Protein AF-0000000084346130 (afdb_homodimer)

Structure (mmCIF, N/CA/C/O backbone):
data_AF-0000000084346130-model_v1
#
loop_
_entity.id
_entity.type
_entity.pdbx_description
1 polymer 'Polymerase beta nucleotidyltransferase domain-containing protein'
#
loop_
_atom_site.group_PDB
_atom_site.id
_atom_site.type_symbol
_atom_site.label_atom_id
_atom_site.label_alt_id
_atom_site.label_comp_id
_atom_site.label_asym_id
_atom_site.label_entity_id
_atom_site.label_seq_id
_atom_site.pdbx_PDB_ins_code
_atom_site.Cartn_x
_atom_site.Cartn_y
_atom_site.Cartn_z
_atom_site.occupancy
_atom_site.B_iso_or_equiv
_atom_site.auth_seq_id
_atom_site.auth_comp_id
_atom_site.auth_asym_id
_atom_site.auth_atom_id
_atom_site.pdbx_PDB_model_num
ATOM 1 N N . MET A 1 1 ? -12.141 -20.219 -24.016 1 56.16 1 MET A N 1
ATOM 2 C CA . MET A 1 1 ? -12.641 -19.719 -22.734 1 56.16 1 MET A CA 1
ATOM 3 C C . MET A 1 1 ? -13.469 -20.766 -22.016 1 56.16 1 MET A C 1
ATOM 5 O O . MET A 1 1 ? -13.32 -20.969 -20.812 1 56.16 1 MET A O 1
ATOM 9 N N . GLU A 1 2 ? -14.273 -21.391 -22.797 1 58.94 2 GLU A N 1
ATOM 10 C CA . GLU A 1 2 ? -15.164 -22.406 -22.234 1 58.94 2 GLU A CA 1
ATOM 11 C C . GLU A 1 2 ? -14.367 -23.562 -21.625 1 58.94 2 GLU A C 1
ATOM 13 O O . GLU A 1 2 ? -14.672 -24.016 -20.531 1 58.94 2 GLU A O 1
ATOM 18 N N . ASN A 1 3 ? -13.266 -23.75 -22.234 1 82.88 3 ASN A N 1
ATOM 19 C CA . ASN A 1 3 ? -12.422 -24.859 -21.797 1 82.88 3 ASN A CA 1
ATOM 20 C C . ASN A 1 3 ? -11.641 -24.516 -20.531 1 82.88 3 ASN A C 1
ATOM 22 O O . ASN A 1 3 ? -11.453 -25.359 -19.656 1 82.88 3 ASN A O 1
ATOM 26 N N . LEU A 1 4 ? -11.578 -23.219 -20.344 1 85.94 4 LEU A N 1
ATOM 27 C CA . LEU A 1 4 ? -10.812 -22.781 -19.172 1 85.94 4 LEU A CA 1
ATOM 28 C C . LEU A 1 4 ? -11.664 -22.844 -17.922 1 85.94 4 LEU A C 1
ATOM 30 O O . LEU A 1 4 ? -11.227 -23.359 -16.891 1 85.94 4 LEU A O 1
ATOM 34 N N . ILE A 1 5 ? -12.898 -22.484 -18.078 1 87.44 5 ILE A N 1
ATOM 35 C CA . ILE A 1 5 ? -13.82 -22.453 -16.938 1 87.44 5 ILE A CA 1
ATOM 36 C C . ILE A 1 5 ? -14.086 -23.875 -16.453 1 87.44 5 ILE A C 1
ATOM 38 O O . ILE A 1 5 ? -14.109 -24.141 -15.258 1 87.44 5 ILE A O 1
ATOM 42 N N . VAL A 1 6 ? -14.211 -24.719 -17.375 1 90.69 6 VAL A N 1
ATOM 43 C CA . VAL A 1 6 ? -14.484 -26.109 -17.047 1 90.69 6 VAL A CA 1
ATOM 44 C C . VAL A 1 6 ? -13.297 -26.719 -16.312 1 90.69 6 VAL A C 1
ATOM 46 O O . VAL A 1 6 ? -13.469 -27.438 -15.328 1 90.69 6 VAL A O 1
ATOM 49 N N . ARG A 1 7 ? -12.141 -26.391 -16.781 1 92.12 7 ARG A N 1
ATOM 50 C CA . ARG A 1 7 ? -10.922 -26.906 -16.141 1 92.12 7 ARG A CA 1
ATOM 51 C C . ARG A 1 7 ? -10.82 -26.422 -14.703 1 92.12 7 ARG A C 1
ATOM 53 O O . ARG A 1 7 ? -10.539 -27.219 -13.797 1 92.12 7 ARG A O 1
ATOM 60 N N . TYR A 1 8 ? -11.102 -25.188 -14.531 1 92.75 8 TYR A N 1
ATOM 61 C CA . TYR A 1 8 ? -11.023 -24.625 -13.188 1 92.75 8 TYR A CA 1
ATOM 62 C C . TYR A 1 8 ? -12.086 -25.234 -12.281 1 92.75 8 TYR A C 1
ATOM 64 O O . TYR A 1 8 ? -11.812 -25.547 -11.117 1 92.75 8 TYR A O 1
ATOM 72 N N . GLN A 1 9 ? -13.234 -25.438 -12.82 1 91.69 9 GLN A N 1
ATOM 73 C CA . GLN A 1 9 ? -14.328 -26.016 -12.039 1 91.69 9 GLN A CA 1
ATOM 74 C C . GLN A 1 9 ? -14.016 -27.453 -11.648 1 91.69 9 GLN A C 1
ATOM 76 O O . GLN A 1 9 ? -14.289 -27.875 -10.516 1 91.69 9 GLN A O 1
ATOM 81 N N . GLN A 1 10 ? -13.469 -28.109 -12.539 1 93.06 10 GLN A N 1
ATOM 82 C 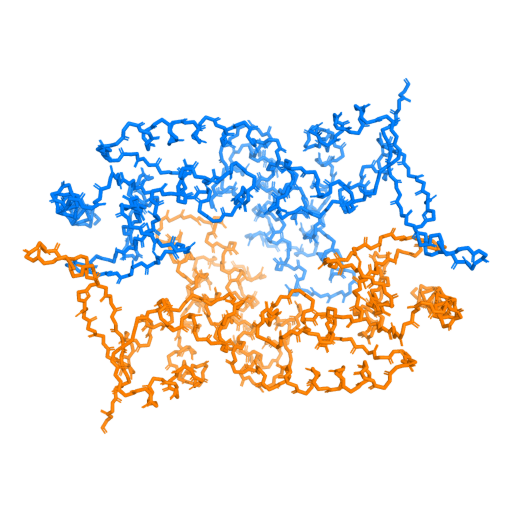CA . GLN A 1 10 ? -13.109 -29.5 -12.273 1 93.06 10 GLN A CA 1
ATOM 83 C C . GLN A 1 10 ? -12.047 -29.594 -11.18 1 93.06 10 GLN A C 1
ATOM 85 O O . GLN A 1 10 ? -12.172 -30.391 -10.25 1 93.06 10 GLN A O 1
ATOM 90 N N . GLU A 1 11 ? -11.039 -28.781 -11.344 1 91.88 11 GLU A N 1
ATOM 91 C CA . GLU A 1 11 ? -9.977 -28.797 -10.344 1 91.88 11 GLU A CA 1
ATOM 92 C C . GLU A 1 11 ? -10.5 -28.359 -8.984 1 91.88 11 GLU A C 1
ATOM 94 O O . GLU A 1 11 ? -10.125 -28.922 -7.957 1 91.88 11 GLU A O 1
ATOM 99 N N . PHE A 1 12 ? -11.336 -27.391 -9.062 1 92.88 12 PHE A N 1
ATOM 100 C CA . PHE A 1 12 ? -11.953 -26.891 -7.836 1 92.88 12 PHE A CA 1
ATOM 101 C C . PHE A 1 12 ? -12.742 -28 -7.141 1 92.88 12 PHE A C 1
ATOM 103 O O . PHE A 1 12 ? -12.609 -28.188 -5.93 1 92.88 12 PHE A O 1
ATOM 110 N N . ASN A 1 13 ? -13.5 -28.672 -7.84 1 92.62 13 ASN A N 1
ATOM 111 C CA . ASN A 1 13 ? -14.312 -29.75 -7.289 1 92.62 13 ASN A CA 1
ATOM 112 C C . ASN A 1 13 ? -13.438 -30.859 -6.715 1 92.62 13 ASN A C 1
ATOM 114 O O . ASN A 1 13 ? -13.758 -31.422 -5.664 1 92.62 13 ASN A O 1
ATOM 118 N N . LYS A 1 14 ? -12.406 -31.141 -7.398 1 90.75 14 LYS A N 1
ATOM 119 C CA . LYS A 1 14 ? -11.477 -32.156 -6.922 1 90.75 14 LYS A CA 1
ATOM 120 C C . LYS A 1 14 ? -10.867 -31.766 -5.578 1 90.75 14 LYS A C 1
ATOM 122 O O . LYS A 1 14 ? -10.812 -32.562 -4.652 1 90.75 14 LYS A O 1
ATOM 127 N N . ILE A 1 15 ? -10.484 -30.562 -5.516 1 90.31 15 ILE A N 1
ATOM 128 C CA . ILE A 1 15 ? -9.859 -30.062 -4.293 1 90.31 15 ILE A CA 1
ATOM 129 C C . ILE A 1 15 ? -10.867 -30.094 -3.148 1 90.31 15 ILE A C 1
ATOM 131 O O . ILE A 1 15 ? -10.547 -30.531 -2.041 1 90.31 15 ILE A O 1
ATOM 135 N N . CYS A 1 16 ? -12.055 -29.688 -3.422 1 91.31 16 CYS A N 1
ATOM 136 C CA . CYS A 1 16 ? -13.094 -29.641 -2.4 1 91.31 16 CYS A CA 1
ATOM 137 C C . CYS A 1 16 ? -13.398 -31.047 -1.871 1 91.31 16 CYS A C 1
ATOM 139 O O . CYS A 1 16 ? -13.57 -31.234 -0.666 1 91.31 16 CYS A O 1
ATOM 141 N N . GLU A 1 17 ? -13.469 -31.922 -2.785 1 89.31 17 GLU A N 1
ATOM 142 C CA . GLU A 1 17 ? -13.734 -33.312 -2.387 1 89.31 17 GLU A CA 1
ATOM 143 C C . GLU A 1 17 ? -12.625 -33.844 -1.494 1 89.31 17 GLU A C 1
ATOM 145 O O . GLU A 1 17 ? -12.891 -34.5 -0.483 1 89.31 17 GLU A O 1
ATOM 150 N N . HIS A 1 18 ? -11.484 -33.5 -1.841 1 86.56 18 HIS A N 1
ATOM 151 C CA . HIS A 1 18 ? -10.328 -33.938 -1.056 1 86.56 18 HIS A CA 1
ATOM 152 C C . HIS A 1 18 ? -10.344 -33.281 0.328 1 86.56 18 HIS A C 1
ATOM 154 O O . HIS A 1 18 ? -10.117 -33.969 1.333 1 86.56 18 HIS A O 1
ATOM 160 N N . LEU A 1 19 ? -10.617 -32.062 0.353 1 88.94 19 LEU A N 1
ATOM 161 C CA . LEU A 1 19 ? -10.586 -31.297 1.604 1 88.94 19 LEU A CA 1
ATOM 162 C C . LEU A 1 19 ? -11.695 -31.75 2.539 1 88.94 19 LEU A C 1
ATOM 164 O O . LEU A 1 19 ? -11.516 -31.797 3.76 1 88.94 19 LEU A O 1
ATOM 168 N N . ARG A 1 20 ? -12.781 -32.125 2 1 89.19 20 ARG A N 1
ATOM 169 C CA . ARG A 1 20 ? -13.914 -32.594 2.789 1 89.19 20 ARG A CA 1
ATOM 170 C C . ARG A 1 20 ? -13.586 -33.875 3.535 1 89.19 20 ARG A C 1
ATOM 172 O O . ARG A 1 20 ? -14.086 -34.094 4.637 1 89.19 20 ARG A O 1
ATOM 179 N N . ASN A 1 21 ? -12.734 -34.562 2.965 1 85.75 21 ASN A N 1
ATOM 180 C CA . ASN A 1 21 ? -12.406 -35.844 3.539 1 85.75 21 ASN A CA 1
ATOM 181 C C . ASN A 1 21 ? -11.219 -35.75 4.5 1 85.75 21 ASN A C 1
ATOM 183 O O . ASN A 1 21 ? -10.883 -36.719 5.18 1 85.75 21 ASN A O 1
ATOM 187 N N . PHE A 1 22 ? -10.719 -34.625 4.59 1 83.25 22 PHE A N 1
ATOM 188 C CA . PHE A 1 22 ? -9.594 -34.406 5.488 1 83.25 22 PHE A CA 1
ATOM 189 C C . PHE A 1 22 ? -10.07 -34.031 6.887 1 83.25 22 PHE A C 1
ATOM 191 O O . PHE A 1 22 ? -10.719 -33 7.078 1 83.25 22 PHE A O 1
ATOM 198 N N . GLU A 1 23 ? -9.742 -34.812 7.801 1 82.38 23 GLU A N 1
ATOM 199 C CA . GLU A 1 23 ? -10.305 -34.75 9.141 1 82.38 23 GLU A CA 1
ATOM 200 C C . GLU A 1 23 ? -9.922 -33.438 9.82 1 82.38 23 GLU A C 1
ATOM 202 O O . GLU A 1 23 ? -10.711 -32.844 10.578 1 82.38 23 GLU A O 1
ATOM 207 N N . LYS A 1 24 ? -8.797 -32.969 9.484 1 86.75 24 LYS A N 1
ATOM 208 C CA . LYS A 1 24 ? -8.297 -31.797 10.195 1 86.75 24 LYS A CA 1
ATOM 209 C C . LYS A 1 24 ? -8.945 -30.516 9.664 1 86.75 24 LYS A C 1
ATOM 211 O O . LYS A 1 24 ? -8.859 -29.469 10.297 1 86.75 24 LYS A O 1
ATOM 216 N N . VAL A 1 25 ? -9.57 -30.594 8.547 1 91.88 25 VAL A N 1
ATOM 217 C CA . VAL A 1 25 ? -10.219 -29.422 7.961 1 91.88 25 VAL A CA 1
ATOM 218 C C . VAL A 1 25 ? -11.609 -29.234 8.578 1 91.88 25 VAL A C 1
ATOM 220 O O . VAL A 1 25 ? -12.43 -30.156 8.531 1 91.88 25 VAL A O 1
ATOM 223 N N . ARG A 1 26 ? -11.805 -28.062 9.094 1 94.31 26 ARG A N 1
ATOM 224 C CA . ARG A 1 26 ? -13.086 -27.781 9.734 1 94.31 26 ARG A CA 1
ATOM 225 C C . ARG A 1 26 ? -14.008 -27.016 8.789 1 94.31 26 ARG A C 1
ATOM 227 O O . ARG A 1 26 ? -15.234 -27.141 8.875 1 94.31 26 ARG A O 1
ATOM 234 N N . ALA A 1 27 ? -13.406 -26.234 8 1 95.19 27 ALA A N 1
ATOM 235 C CA . ALA A 1 27 ? -14.188 -25.469 7.031 1 95.19 27 ALA A CA 1
ATOM 236 C C . ALA A 1 27 ? -13.328 -25.031 5.859 1 95.19 27 ALA A C 1
ATOM 238 O O . ALA A 1 27 ? -12.102 -24.938 5.98 1 95.19 27 ALA A O 1
ATOM 239 N N . ALA A 1 28 ? -13.992 -24.844 4.73 1 95.38 28 ALA A N 1
ATOM 240 C CA . ALA A 1 28 ? -13.328 -24.328 3.537 1 95.38 28 ALA A CA 1
ATOM 241 C C . ALA A 1 28 ? -14.164 -23.25 2.871 1 95.38 28 ALA A C 1
ATOM 243 O O . ALA A 1 28 ? -15.391 -23.375 2.777 1 95.38 28 ALA A O 1
ATOM 244 N N . THR A 1 29 ? -13.508 -22.156 2.533 1 94.94 29 THR A N 1
ATOM 245 C CA . THR A 1 29 ? -14.148 -21.094 1.776 1 94.94 29 THR A CA 1
ATOM 246 C C . THR A 1 29 ? -13.406 -20.828 0.471 1 94.94 29 THR A C 1
ATOM 248 O O . THR A 1 29 ? -12.25 -21.234 0.319 1 94.94 29 THR A O 1
ATOM 251 N N . VAL A 1 30 ? -14.102 -20.312 -0.485 1 94.81 30 VAL A N 1
ATOM 252 C CA . VAL A 1 30 ? -13.5 -19.922 -1.758 1 94.81 30 VAL A CA 1
ATOM 253 C C . VAL A 1 30 ? -13.781 -18.453 -2.039 1 94.81 30 VAL A C 1
ATOM 255 O O . VAL A 1 30 ? -14.805 -17.922 -1.605 1 94.81 30 VAL A O 1
ATOM 258 N N . PHE A 1 31 ? -12.82 -17.75 -2.641 1 91.31 31 PHE A N 1
ATOM 259 C CA . PHE A 1 31 ? -12.992 -16.344 -3.014 1 91.31 31 PHE A CA 1
ATOM 260 C C . PHE A 1 31 ? -12.242 -16.031 -4.301 1 91.31 31 PHE A C 1
ATOM 262 O O . PHE A 1 31 ? -11.766 -16.953 -4.984 1 91.31 31 PHE A O 1
ATOM 269 N N . GLY A 1 32 ? -12.328 -14.82 -4.801 1 88.81 32 GLY A N 1
ATOM 270 C CA . GLY A 1 32 ? -11.633 -14.438 -6.016 1 88.81 32 GLY A CA 1
ATOM 271 C C . GLY A 1 32 ? -12.398 -14.789 -7.281 1 88.81 32 GLY A C 1
ATOM 272 O O . GLY A 1 32 ? -13.625 -14.711 -7.309 1 88.81 32 GLY A O 1
ATOM 273 N N . SER A 1 33 ? -11.656 -15.188 -8.281 1 88.38 33 SER A N 1
ATOM 274 C CA . SER A 1 33 ? -12.211 -15.367 -9.617 1 88.38 33 SER A CA 1
ATOM 275 C C . SER A 1 33 ? -13.195 -16.531 -9.656 1 88.38 33 SER A C 1
ATOM 277 O O . SER A 1 33 ? -14.102 -16.562 -10.492 1 88.38 33 SER A O 1
ATOM 279 N N . MET A 1 34 ? -13.078 -17.406 -8.727 1 88.94 34 MET A N 1
ATOM 280 C CA . MET A 1 34 ? -14 -18.531 -8.68 1 88.94 34 MET A CA 1
ATOM 281 C C . MET A 1 34 ? -15.398 -18.078 -8.273 1 88.94 34 MET A C 1
ATOM 283 O O . MET A 1 34 ? -16.391 -18.688 -8.664 1 88.94 34 MET A O 1
ATOM 287 N N . VAL A 1 35 ? -15.422 -17.047 -7.523 1 86.5 35 VAL A N 1
ATOM 288 C CA . VAL A 1 35 ? -16.703 -16.531 -7.023 1 86.5 35 VAL A CA 1
ATOM 289 C C . VAL A 1 35 ? -17.25 -15.492 -7.992 1 86.5 35 VAL A C 1
ATOM 291 O O . VAL A 1 35 ? -18.438 -15.523 -8.344 1 86.5 35 VAL A O 1
ATOM 294 N N . THR A 1 36 ? -16.406 -14.594 -8.477 1 83.25 36 THR A N 1
ATOM 295 C CA . THR A 1 36 ? -16.844 -13.484 -9.32 1 83.25 36 THR A CA 1
ATOM 296 C C . THR A 1 36 ? -17.078 -13.953 -10.75 1 83.25 36 THR A C 1
ATOM 298 O O . THR A 1 36 ? -17.781 -13.289 -11.523 1 83.25 36 THR A O 1
ATOM 301 N N . GLY A 1 37 ? -16.375 -15.016 -11.164 1 82.69 37 GLY A N 1
ATOM 302 C CA . GLY A 1 37 ? -16.609 -15.586 -12.484 1 82.69 37 GLY A CA 1
ATOM 303 C C . GLY A 1 37 ? -15.68 -15.031 -13.547 1 82.69 37 GLY A C 1
ATOM 304 O O . GLY A 1 37 ? -15.781 -15.391 -14.719 1 82.69 37 GLY A O 1
ATOM 305 N N . ASP A 1 38 ? -14.82 -14.188 -13.219 1 84.31 38 ASP A N 1
ATOM 306 C CA . ASP A 1 38 ? -13.914 -13.586 -14.188 1 84.31 38 ASP A CA 1
ATOM 307 C C . ASP A 1 38 ? -12.617 -14.383 -14.297 1 84.31 38 ASP A C 1
ATOM 309 O O . ASP A 1 38 ? -11.523 -13.82 -14.188 1 84.31 38 ASP A O 1
ATOM 313 N N . ILE A 1 39 ? -12.773 -15.633 -14.594 1 87.94 39 ILE A N 1
ATOM 314 C CA . ILE A 1 39 ? -11.648 -16.547 -14.727 1 87.94 39 ILE A CA 1
ATOM 315 C C . ILE A 1 39 ? -10.906 -16.281 -16.031 1 87.94 39 ILE A C 1
ATOM 317 O O . ILE A 1 39 ? -11.531 -16.078 -17.078 1 87.94 39 ILE A O 1
ATOM 321 N N . TRP A 1 40 ? -9.586 -16.172 -15.914 1 88.19 40 TRP A N 1
ATOM 322 C CA . TRP A 1 40 ? -8.727 -16.031 -17.078 1 88.19 40 TRP A CA 1
ATOM 323 C C . TRP A 1 40 ? -7.492 -16.922 -16.953 1 88.19 40 TRP A C 1
ATOM 325 O O . TRP A 1 40 ? -7.34 -17.641 -15.969 1 88.19 40 TRP A O 1
ATOM 335 N N . GLU A 1 41 ? -6.566 -16.906 -17.844 1 85.12 41 GLU A N 1
ATOM 336 C CA . GLU A 1 41 ? -5.496 -17.906 -17.969 1 85.12 41 GLU A CA 1
ATOM 337 C C . GLU A 1 41 ? -4.551 -17.844 -16.766 1 85.12 41 GLU A C 1
ATOM 339 O O . GLU A 1 41 ? -3.977 -18.859 -16.375 1 85.12 41 GLU A O 1
ATOM 344 N N . GLU A 1 42 ? -4.449 -16.734 -16.156 1 87.06 42 GLU A N 1
ATOM 345 C CA . GLU A 1 42 ? -3.48 -16.625 -15.062 1 87.06 42 GLU A CA 1
ATOM 346 C C . GLU A 1 42 ? -4.176 -16.562 -13.711 1 87.06 42 GLU A C 1
ATOM 348 O O . GLU A 1 42 ? -3.545 -16.234 -12.695 1 87.06 42 GLU A O 1
ATOM 353 N N . SER A 1 43 ? -5.441 -17 -13.703 1 90.69 43 SER A N 1
ATOM 354 C CA . SER A 1 43 ? -6.18 -17.016 -12.445 1 90.69 43 SER A CA 1
ATOM 355 C C . SER A 1 43 ? -5.695 -18.156 -11.539 1 90.69 43 SER A C 1
ATOM 357 O O . SER A 1 43 ? -5.117 -19.125 -12.008 1 90.69 43 SER A O 1
ATOM 359 N N . ASP A 1 44 ? -5.879 -17.891 -10.297 1 92.94 44 ASP A N 1
ATOM 360 C CA . ASP A 1 44 ? -5.695 -18.984 -9.336 1 92.94 44 ASP A CA 1
ATOM 361 C C . ASP A 1 44 ? -7 -19.297 -8.609 1 92.94 44 ASP A C 1
ATOM 363 O O . ASP A 1 44 ? -7.988 -18.562 -8.75 1 92.94 44 ASP A O 1
ATOM 367 N N . ILE A 1 45 ? -7.059 -20.516 -8.062 1 93.94 45 ILE A N 1
ATOM 368 C CA . ILE A 1 45 ? -8.133 -20.844 -7.129 1 93.94 45 ILE A CA 1
ATOM 369 C C . ILE A 1 45 ? -7.766 -20.375 -5.727 1 93.94 45 ILE A C 1
ATOM 371 O O . ILE A 1 45 ? -6.82 -20.875 -5.117 1 93.94 45 ILE A O 1
ATOM 375 N N . ASP A 1 46 ? -8.484 -19.422 -5.25 1 94.75 46 ASP A N 1
ATOM 376 C CA . ASP A 1 46 ? -8.219 -18.844 -3.939 1 94.75 46 ASP A CA 1
ATOM 377 C C . ASP A 1 46 ? -9.125 -19.453 -2.873 1 94.75 46 ASP A C 1
ATOM 379 O O . ASP A 1 46 ? -10.352 -19.359 -2.969 1 94.75 46 ASP A O 1
ATOM 383 N N . MET A 1 47 ? -8.5 -20 -1.801 1 95 47 MET A N 1
ATOM 384 C CA . MET A 1 47 ? -9.289 -20.641 -0.75 1 95 47 MET A CA 1
ATOM 385 C C . MET A 1 47 ? -8.758 -20.266 0.63 1 95 47 MET A C 1
ATOM 387 O O . MET A 1 47 ? -7.586 -19.891 0.769 1 95 47 MET A O 1
ATOM 391 N N . ILE A 1 48 ? -9.594 -20.297 1.562 1 93.19 48 ILE A N 1
ATOM 392 C CA . ILE A 1 48 ? -9.227 -20.234 2.973 1 93.19 48 ILE A CA 1
ATOM 393 C C . ILE A 1 48 ? -9.672 -21.516 3.682 1 93.19 48 ILE A C 1
ATOM 395 O O . ILE A 1 48 ? -10.828 -21.922 3.578 1 93.19 48 ILE A O 1
ATOM 399 N N . LEU A 1 49 ? -8.742 -22.141 4.371 1 93.12 49 LEU A N 1
ATOM 400 C CA . LEU A 1 49 ? -9.031 -23.359 5.121 1 93.12 49 LEU A CA 1
ATOM 401 C C . LEU A 1 49 ? -8.875 -23.125 6.621 1 93.12 49 LEU A C 1
ATOM 403 O O . LEU A 1 49 ? -7.863 -22.578 7.066 1 93.12 49 LEU A O 1
ATOM 407 N N . VAL A 1 50 ? -9.883 -23.484 7.309 1 92.75 50 VAL A N 1
ATOM 408 C CA . VAL A 1 50 ? -9.812 -23.484 8.766 1 92.75 50 VAL A CA 1
ATOM 409 C C . VAL A 1 50 ? -9.422 -24.875 9.266 1 92.75 50 VAL A C 1
ATOM 411 O O . VAL A 1 50 ? -10.148 -25.859 9.031 1 92.75 50 VAL A O 1
ATOM 414 N N . LEU A 1 51 ? -8.328 -24.906 9.953 1 91.12 51 LEU A N 1
ATOM 415 C CA . LEU A 1 51 ? -7.789 -26.203 10.375 1 91.12 51 LEU A CA 1
ATOM 416 C C . LEU A 1 51 ? -7.832 -26.344 11.898 1 91.12 51 LEU A C 1
ATOM 418 O O . LEU A 1 51 ? -7.672 -25.344 12.617 1 91.12 51 LEU A O 1
ATOM 422 N N . ASP A 1 52 ? -8.008 -27.578 12.281 1 88.44 52 ASP A N 1
ATOM 423 C CA . ASP A 1 52 ? -7.859 -27.922 13.695 1 88.44 52 ASP A CA 1
ATOM 424 C C . ASP A 1 52 ? -6.395 -28.188 14.047 1 88.44 52 ASP A C 1
ATOM 426 O O . ASP A 1 52 ? -6.027 -29.312 14.383 1 88.44 52 ASP A O 1
ATOM 430 N N . GLU A 1 53 ? -5.578 -27.219 13.828 1 82 53 GLU A N 1
ATOM 431 C CA . GLU A 1 53 ? -4.148 -27.203 14.125 1 82 53 GLU A CA 1
ATOM 432 C C . GLU A 1 53 ? -3.727 -25.875 14.734 1 82 53 GLU A C 1
ATOM 434 O O . GLU A 1 53 ? -4.391 -24.859 14.531 1 82 53 GLU A O 1
ATOM 439 N N . ASP A 1 54 ? -2.752 -25.953 15.445 1 76.5 54 ASP A N 1
ATOM 440 C CA . ASP A 1 54 ? -2.318 -24.734 16.125 1 76.5 54 ASP A CA 1
ATOM 441 C C . ASP A 1 54 ? -1.229 -24.016 15.328 1 76.5 54 ASP A C 1
ATOM 443 O O . ASP A 1 54 ? -0.059 -24.406 15.383 1 76.5 54 ASP A O 1
ATOM 447 N N . PHE A 1 55 ? -1.67 -23.234 14.383 1 73.75 55 PHE A N 1
ATOM 448 C CA . PHE A 1 55 ? -0.778 -22.312 13.688 1 73.75 55 PHE A CA 1
ATOM 449 C C . PHE A 1 55 ? -0.833 -20.922 14.32 1 73.75 55 PHE A C 1
ATOM 451 O O . PHE A 1 55 ? -1.91 -20.453 14.672 1 73.75 55 PHE A O 1
ATOM 458 N N . LYS A 1 56 ? 0.308 -20.375 14.562 1 73 56 LYS A N 1
ATOM 459 C CA . LYS A 1 56 ? 0.329 -19.031 15.125 1 73 56 LYS A CA 1
ATOM 460 C C . LYS A 1 56 ? -0.056 -17.984 14.078 1 73 56 LYS A C 1
ATOM 462 O O . LYS A 1 56 ? -0.754 -17.016 14.383 1 73 56 LYS A O 1
ATOM 467 N N . GLU A 1 57 ? 0.387 -18.281 12.859 1 78 57 GLU A N 1
ATOM 468 C CA . GLU A 1 57 ? 0.142 -17.312 11.789 1 78 57 GLU A CA 1
ATOM 469 C C . GLU A 1 57 ? -0.52 -17.984 10.586 1 78 57 GLU A C 1
ATOM 471 O O . GLU A 1 57 ? -0.578 -19.219 10.508 1 78 57 GLU A O 1
ATOM 476 N N . ILE A 1 58 ? -1.146 -17.156 9.805 1 85.25 58 ILE A N 1
ATOM 477 C CA . ILE A 1 58 ? -1.728 -17.656 8.562 1 85.25 58 ILE A CA 1
ATOM 478 C C . ILE A 1 58 ? -0.626 -18.203 7.66 1 85.25 58 ILE A C 1
ATOM 480 O O . ILE A 1 58 ? 0.416 -17.578 7.48 1 85.25 58 ILE A O 1
ATOM 484 N N . ARG A 1 59 ? -0.908 -19.391 7.223 1 86.62 59 ARG A N 1
ATOM 485 C CA . ARG A 1 59 ? 0.072 -20.016 6.34 1 86.62 59 ARG A CA 1
ATOM 486 C C . ARG A 1 59 ? -0.446 -20.078 4.91 1 86.62 59 ARG A C 1
ATOM 488 O O . ARG A 1 59 ? -1.551 -20.578 4.664 1 86.62 59 ARG A O 1
ATOM 495 N N . ASN A 1 60 ? 0.372 -19.594 3.955 1 90.12 60 ASN A N 1
ATOM 496 C CA . ASN A 1 60 ? 0.02 -19.672 2.541 1 90.12 60 ASN A CA 1
ATOM 497 C C . ASN A 1 60 ? 0.581 -20.938 1.899 1 90.12 60 ASN A C 1
ATOM 499 O O . ASN A 1 60 ? 1.748 -21.281 2.104 1 90.12 60 ASN A O 1
ATOM 503 N N . ILE A 1 61 ? -0.293 -21.562 1.244 1 91.38 61 ILE A N 1
ATOM 504 C CA . ILE A 1 61 ? 0.108 -22.719 0.44 1 91.38 61 ILE A CA 1
ATOM 505 C C . ILE A 1 61 ? -0.12 -22.406 -1.04 1 91.38 61 ILE A C 1
ATOM 507 O O . ILE A 1 61 ? -1.231 -22.062 -1.444 1 91.38 61 ILE A O 1
ATOM 511 N N . TYR A 1 62 ? 0.964 -22.531 -1.762 1 94.12 62 TYR A N 1
ATOM 512 C CA . TYR A 1 62 ? 0.866 -22.406 -3.213 1 94.12 62 TYR A CA 1
ATOM 513 C C . TYR A 1 62 ? 1.07 -23.75 -3.889 1 94.12 62 TYR A C 1
ATOM 515 O O . TYR A 1 62 ? 2.016 -24.469 -3.57 1 94.12 62 TYR A O 1
ATOM 523 N N . SER A 1 63 ? 0.123 -24.031 -4.695 1 92.25 63 SER A N 1
ATOM 524 C CA . SER A 1 63 ? 0.155 -25.312 -5.387 1 92.25 63 SER A CA 1
ATOM 525 C C . SER A 1 63 ? -0.367 -25.188 -6.812 1 92.25 63 SER A C 1
ATOM 527 O O . SER A 1 63 ? -0.648 -24.094 -7.281 1 92.25 63 SER A O 1
ATOM 529 N N . GLN A 1 64 ? -0.263 -26.266 -7.516 1 91 64 GLN A N 1
ATOM 530 C CA . GLN A 1 64 ? -0.817 -26.344 -8.859 1 91 64 GLN A CA 1
ATOM 531 C C . GLN A 1 64 ? -1.303 -27.766 -9.18 1 91 64 GLN A C 1
ATOM 533 O O . GLN A 1 64 ? -0.662 -28.75 -8.805 1 91 64 GLN A O 1
ATOM 538 N N . ASN A 1 65 ? -2.451 -27.797 -9.68 1 87.38 65 ASN A N 1
ATOM 539 C CA . ASN A 1 65 ? -3.021 -29.047 -10.18 1 87.38 65 ASN A CA 1
ATOM 540 C C . ASN A 1 65 ? -3.545 -28.891 -11.609 1 87.38 65 ASN A C 1
ATOM 542 O O . ASN A 1 65 ? -4.348 -28 -11.883 1 87.38 65 ASN A O 1
ATOM 546 N N . ASN A 1 66 ? -3.074 -29.75 -12.578 1 86.69 66 ASN A N 1
ATOM 547 C CA . ASN A 1 66 ? -3.486 -29.672 -13.977 1 86.69 66 ASN A CA 1
ATOM 548 C C . ASN A 1 66 ? -3.332 -28.266 -14.539 1 86.69 66 ASN A C 1
ATOM 550 O O . ASN A 1 66 ? -4.266 -27.719 -15.141 1 86.69 66 ASN A O 1
ATOM 554 N N . LYS A 1 67 ? -2.303 -27.609 -14.203 1 86.69 67 LYS A N 1
ATOM 555 C CA . LYS A 1 67 ? -1.894 -26.297 -14.703 1 86.69 67 LYS A CA 1
ATOM 556 C C . LYS A 1 67 ? -2.77 -25.188 -14.125 1 86.69 67 LYS A C 1
ATOM 558 O O . LYS A 1 67 ? -2.801 -24.078 -14.656 1 86.69 67 LYS A O 1
ATOM 563 N N . VAL A 1 68 ? -3.523 -25.578 -13.141 1 91.56 68 VAL A N 1
ATOM 564 C CA . VAL A 1 68 ? -4.328 -24.578 -12.453 1 91.56 68 VAL A CA 1
ATOM 565 C C . VAL A 1 68 ? -3.656 -24.188 -11.141 1 91.56 68 VAL A C 1
ATOM 567 O O . VAL A 1 68 ? -3.504 -25.016 -10.242 1 91.56 68 VAL A O 1
ATOM 570 N N . PRO A 1 69 ? -3.248 -22.953 -11.07 1 93.88 69 PRO A N 1
ATOM 571 C CA . PRO A 1 69 ? -2.645 -22.5 -9.812 1 93.88 69 PRO A CA 1
ATOM 572 C C . PRO A 1 69 ? -3.646 -22.453 -8.656 1 93.88 69 PRO A C 1
ATOM 574 O O . PRO A 1 69 ? -4.809 -22.094 -8.859 1 93.88 69 PRO A O 1
ATOM 577 N N . ILE A 1 70 ? -3.178 -22.859 -7.512 1 94 70 ILE A N 1
ATOM 578 C CA . ILE A 1 70 ? -4.004 -22.875 -6.309 1 94 70 ILE A CA 1
ATOM 579 C C . ILE A 1 70 ? -3.301 -22.125 -5.184 1 94 70 ILE A C 1
ATOM 581 O O . ILE A 1 70 ? -2.096 -22.281 -4.977 1 94 70 ILE A O 1
ATOM 585 N N . HIS A 1 71 ? -4.004 -21.234 -4.598 1 94.69 71 HIS A N 1
ATOM 586 C CA . HIS A 1 71 ? -3.521 -20.5 -3.434 1 94.69 71 HIS A CA 1
ATOM 587 C C . HIS A 1 71 ? -4.453 -20.688 -2.24 1 94.69 71 HIS A C 1
ATOM 589 O O . HIS A 1 71 ? -5.582 -20.188 -2.246 1 94.69 71 HIS A O 1
ATOM 595 N N . ILE A 1 72 ? -3.916 -21.344 -1.197 1 93.06 72 ILE A N 1
ATOM 596 C CA . ILE A 1 72 ? -4.727 -21.641 -0.019 1 93.06 72 ILE A CA 1
ATOM 597 C C . ILE A 1 72 ? -4.145 -20.922 1.196 1 93.06 72 ILE A C 1
ATOM 599 O O . ILE A 1 72 ? -2.945 -21.016 1.466 1 93.06 72 ILE A O 1
ATOM 603 N N . LYS A 1 73 ? -4.953 -20.219 1.842 1 91.75 73 LYS A N 1
ATOM 604 C CA . LYS A 1 73 ? -4.605 -19.656 3.145 1 91.75 73 LYS A CA 1
ATOM 605 C C . LYS A 1 73 ? -5.102 -20.547 4.277 1 91.75 73 LYS A C 1
ATOM 607 O O . LYS A 1 73 ? -6.297 -20.828 4.379 1 91.75 73 LYS A O 1
ATOM 612 N N . LEU A 1 74 ? -4.184 -20.969 5.105 1 90.88 74 LEU A N 1
ATOM 613 C CA . LEU A 1 74 ? -4.516 -21.812 6.246 1 90.88 74 LEU A CA 1
ATOM 614 C C . LEU A 1 74 ? -4.613 -20.984 7.527 1 90.88 74 LEU A C 1
ATOM 616 O O . LEU A 1 74 ? -3.711 -20.203 7.836 1 90.88 74 LEU A O 1
ATOM 620 N N . ILE A 1 75 ? -5.68 -21.219 8.203 1 90.12 75 ILE A N 1
ATOM 621 C CA . ILE A 1 75 ? -5.852 -20.562 9.492 1 90.12 75 ILE A CA 1
ATOM 622 C C . ILE A 1 75 ? -6.305 -21.578 10.539 1 90.12 75 ILE A C 1
ATOM 624 O O . ILE A 1 75 ? -7.133 -22.438 10.25 1 90.12 75 ILE A O 1
ATOM 628 N N . SER A 1 76 ? -5.707 -21.484 11.672 1 91.25 76 SER A N 1
ATOM 629 C CA . SER A 1 76 ? -6.152 -22.375 12.742 1 91.25 76 SER A CA 1
ATOM 630 C C . SER A 1 76 ? -7.551 -22 13.227 1 91.25 76 SER A C 1
ATOM 632 O O . SER A 1 76 ? -7.934 -20.828 13.18 1 91.25 76 SER A O 1
ATOM 634 N N . LYS A 1 77 ? -8.227 -23 13.703 1 90.88 77 LYS A N 1
ATOM 635 C CA . LYS A 1 77 ? -9.547 -22.734 14.266 1 90.88 77 LYS A CA 1
ATOM 636 C C . LYS A 1 77 ? -9.492 -21.703 15.375 1 90.88 77 LYS A C 1
ATOM 638 O O . LYS A 1 77 ? -10.312 -20.781 15.43 1 90.88 77 LYS A O 1
ATOM 643 N N . LYS A 1 78 ? -8.516 -21.828 16.172 1 88.25 78 LYS A N 1
ATOM 644 C CA . LYS A 1 78 ? -8.344 -20.922 17.297 1 88.25 78 LYS A CA 1
ATOM 645 C C . LYS A 1 78 ? -8.195 -19.469 16.812 1 88.25 78 LYS A C 1
ATOM 647 O O . LYS A 1 78 ? -8.883 -18.578 17.297 1 88.25 78 LYS A O 1
ATOM 652 N N . ASN A 1 79 ? -7.359 -19.328 15.852 1 85.25 79 ASN A N 1
ATOM 653 C CA . ASN A 1 79 ? -7.129 -18 15.312 1 85.25 79 ASN A CA 1
ATOM 654 C C . ASN A 1 79 ? -8.359 -17.469 14.578 1 85.25 79 ASN A C 1
ATOM 656 O O . ASN A 1 79 ? -8.664 -16.266 14.648 1 85.25 79 ASN A O 1
ATOM 660 N N . PHE A 1 80 ? -9 -18.312 13.969 1 88.25 80 PHE A N 1
ATOM 661 C CA . PHE A 1 80 ? -10.195 -17.938 13.234 1 88.25 80 PHE A CA 1
ATOM 662 C C . PHE A 1 80 ? -11.281 -17.453 14.188 1 88.25 80 PHE A C 1
ATOM 664 O O . PHE A 1 80 ? -11.906 -16.422 13.953 1 88.25 80 PHE A O 1
ATOM 671 N N . LEU A 1 81 ? -11.43 -18.156 15.195 1 87.06 81 LEU A N 1
ATOM 672 C CA . LEU A 1 81 ? -12.469 -17.828 16.156 1 87.06 81 LEU A CA 1
ATOM 673 C C . LEU A 1 81 ? -12.133 -16.547 16.906 1 87.06 81 LEU A C 1
ATOM 675 O O . LEU A 1 81 ? -13.023 -15.82 17.344 1 87.06 81 LEU A O 1
ATOM 679 N N . ASN A 1 82 ? -10.836 -16.328 17.062 1 78.31 82 ASN A N 1
ATOM 680 C CA . ASN A 1 82 ? -10.414 -15.133 17.766 1 78.31 82 ASN A CA 1
ATOM 681 C C . ASN A 1 82 ? -10.188 -13.961 16.812 1 78.31 82 ASN A C 1
ATOM 683 O O . ASN A 1 82 ? -9.68 -12.914 17.219 1 78.31 82 ASN A O 1
ATOM 687 N N . PHE A 1 83 ? -10.227 -14.453 15.672 1 68.94 83 PHE A N 1
ATOM 688 C CA . PHE A 1 83 ? -10.094 -13.383 14.688 1 68.94 83 PHE A CA 1
ATOM 689 C C . PHE A 1 83 ? -10.945 -12.18 15.078 1 68.94 83 PHE A C 1
ATOM 691 O O . PHE A 1 83 ? -12.172 -12.289 15.188 1 68.94 83 PHE A O 1
ATOM 698 N N . GLN A 1 84 ? -10.336 -11.672 16.203 1 56.22 84 GLN A N 1
ATOM 699 C CA . GLN A 1 84 ? -11.102 -10.57 16.766 1 56.22 84 GLN A CA 1
ATOM 700 C C . GLN A 1 84 ? -11.406 -9.516 15.703 1 56.22 84 GLN A C 1
ATOM 702 O O . GLN A 1 84 ? -10.617 -9.305 14.781 1 56.22 84 GLN A O 1
ATOM 707 N N . GLU A 1 85 ? -12.617 -9.18 15.633 1 50.28 85 GLU A N 1
ATOM 708 C CA . GLU A 1 85 ? -13.109 -8.031 14.883 1 50.28 85 GLU A CA 1
ATOM 709 C C . GLU A 1 85 ? -12.062 -6.93 14.797 1 50.28 85 GLU A C 1
ATOM 711 O O . GLU A 1 85 ? -11.969 -6.23 13.781 1 50.28 85 GLU A O 1
ATOM 716 N N . ASN A 1 86 ? -11.125 -6.859 15.82 1 46.78 86 ASN A N 1
ATOM 717 C CA . ASN A 1 86 ? -10.344 -5.633 15.953 1 46.78 86 ASN A CA 1
ATOM 718 C C . ASN A 1 86 ? -8.93 -5.805 15.406 1 46.78 86 ASN A C 1
ATOM 720 O O . ASN A 1 86 ? -8.328 -4.844 14.93 1 46.78 86 ASN A O 1
ATOM 724 N N . ASN A 1 87 ? -8.219 -7.047 15.57 1 48.88 87 ASN A N 1
ATOM 725 C CA . ASN A 1 87 ? -6.785 -7.059 15.312 1 48.88 87 ASN A CA 1
ATOM 726 C C . ASN A 1 87 ? -6.488 -7.215 13.82 1 48.88 87 ASN A C 1
ATOM 728 O O . ASN A 1 87 ? -5.359 -6.984 13.383 1 48.88 87 ASN A O 1
ATOM 732 N N . ASN A 1 88 ? -7.453 -7.645 13.18 1 52.53 88 ASN A N 1
ATOM 733 C CA . ASN A 1 88 ? -7.082 -7.832 11.781 1 52.53 88 ASN A CA 1
ATOM 734 C C . ASN A 1 88 ? -8.078 -7.168 10.836 1 52.53 88 ASN A C 1
ATOM 736 O O . ASN A 1 88 ? -8.102 -7.457 9.641 1 52.53 88 ASN A O 1
ATOM 740 N N . ILE A 1 89 ? -8.836 -6.305 11.516 1 54 89 ILE A N 1
ATOM 741 C CA . ILE A 1 89 ? -9.836 -5.598 10.719 1 54 89 ILE A CA 1
ATOM 742 C C . ILE A 1 89 ? -9.141 -4.637 9.758 1 54 89 ILE A C 1
ATOM 744 O O . ILE A 1 89 ? -8.242 -3.893 10.156 1 54 89 ILE A O 1
ATOM 748 N N . GLY A 1 90 ? -9.453 -4.977 8.484 1 57.47 90 GLY A N 1
ATOM 749 C CA . GLY A 1 90 ? -8.898 -4.148 7.422 1 57.47 90 GLY A CA 1
ATOM 750 C C . GLY A 1 90 ? -7.75 -4.805 6.684 1 57.47 90 GLY A C 1
ATOM 751 O O . GLY A 1 90 ? -7.34 -4.34 5.617 1 57.47 90 GLY A O 1
ATOM 752 N N . GLY A 1 91 ? -7.25 -5.883 7.305 1 65.44 91 GLY A N 1
ATOM 753 C CA . GLY A 1 91 ? -6.137 -6.562 6.66 1 65.44 91 GLY A CA 1
ATOM 754 C C . GLY A 1 91 ? -6.559 -7.414 5.48 1 65.44 91 GLY A C 1
ATOM 755 O O . GLY A 1 91 ? -7.742 -7.457 5.129 1 65.44 91 GLY A O 1
ATOM 756 N N . ALA A 1 92 ? -5.688 -7.957 4.766 1 66.69 92 ALA A N 1
ATOM 757 C CA . ALA A 1 92 ? -5.914 -8.742 3.555 1 66.69 92 ALA A CA 1
ATOM 758 C C . ALA A 1 92 ? -6.844 -9.922 3.832 1 66.69 92 ALA A C 1
ATOM 760 O O . ALA A 1 92 ? -7.734 -10.219 3.031 1 66.69 92 ALA A O 1
ATOM 761 N N . LEU A 1 93 ? -6.668 -10.469 4.965 1 73.12 93 LEU A N 1
ATOM 762 C CA . LEU A 1 93 ? -7.484 -11.641 5.273 1 73.12 93 LEU A CA 1
ATOM 763 C C . LEU A 1 93 ? -8.938 -11.242 5.496 1 73.12 93 LEU A C 1
ATOM 765 O O . LEU A 1 93 ? -9.852 -11.961 5.086 1 73.12 93 LEU A O 1
ATOM 769 N N . HIS A 1 94 ? -9.07 -10.133 6.141 1 73.56 94 HIS A N 1
ATOM 770 C CA . HIS A 1 94 ? -10.422 -9.633 6.367 1 73.56 94 HIS A CA 1
ATOM 771 C C . HIS A 1 94 ? -11.148 -9.398 5.047 1 73.56 94 HIS A C 1
ATOM 773 O O . HIS A 1 94 ? -12.305 -9.805 4.891 1 73.56 94 HIS A O 1
ATOM 779 N N . LYS A 1 95 ? -10.5 -8.875 4.152 1 73.94 95 LYS A N 1
ATOM 780 C CA . LYS A 1 95 ? -11.078 -8.617 2.842 1 73.94 95 LYS A CA 1
ATOM 781 C C . LYS A 1 95 ? -11.391 -9.914 2.107 1 73.94 95 LYS A C 1
ATOM 783 O O . LYS A 1 95 ? -12.453 -10.055 1.499 1 73.94 95 LYS A O 1
ATOM 788 N N . ASP A 1 96 ? -10.469 -10.82 2.211 1 81.44 96 ASP A N 1
ATOM 789 C CA . ASP A 1 96 ? -10.664 -12.109 1.559 1 81.44 96 ASP A CA 1
ATOM 790 C C . ASP A 1 96 ? -11.859 -12.852 2.146 1 81.44 96 ASP A C 1
ATOM 792 O O . ASP A 1 96 ? -12.656 -13.445 1.41 1 81.44 96 ASP A O 1
ATOM 796 N N . MET A 1 97 ? -11.938 -12.734 3.432 1 80.94 97 MET A N 1
ATOM 797 C CA . MET A 1 97 ? -13.023 -13.422 4.109 1 80.94 97 MET A CA 1
ATOM 798 C C . MET A 1 97 ? -14.375 -12.82 3.73 1 80.94 97 MET A C 1
ATOM 800 O O . MET A 1 97 ? -15.344 -13.555 3.51 1 80.94 97 MET A O 1
ATOM 804 N N . LYS A 1 98 ? -14.336 -11.602 3.623 1 76.38 98 LYS A N 1
ATOM 805 C CA . LYS A 1 98 ? -15.562 -10.914 3.23 1 76.38 98 LYS A CA 1
ATOM 806 C C . LYS A 1 98 ? -16 -11.328 1.83 1 76.38 98 LYS A C 1
ATOM 808 O O . LYS A 1 98 ? -17.203 -11.469 1.567 1 76.38 98 LYS A O 1
ATOM 813 N N . ALA A 1 99 ? -15.086 -11.531 1.001 1 79.44 99 ALA A N 1
ATOM 814 C CA . ALA A 1 99 ? -15.375 -11.859 -0.395 1 79.44 99 ALA A CA 1
ATOM 815 C C . ALA A 1 99 ? -15.578 -13.359 -0.577 1 79.44 99 ALA A C 1
ATOM 817 O O . ALA A 1 99 ? -15.914 -13.82 -1.672 1 79.44 99 ALA A O 1
ATOM 818 N N . SER A 1 100 ? -15.492 -14.07 0.509 1 88.5 100 SER A N 1
ATOM 819 C CA . SER A 1 100 ? -15.461 -15.531 0.393 1 88.5 100 SER A CA 1
ATOM 820 C C . SER A 1 100 ? -16.859 -16.125 0.473 1 88.5 100 SER A C 1
ATOM 822 O O . SER A 1 100 ? -17.781 -15.484 0.971 1 88.5 100 SER A O 1
ATOM 824 N N . ARG A 1 101 ? -17.016 -17.266 -0.085 1 90.44 101 ARG A N 1
ATOM 825 C CA . ARG A 1 101 ? -18.188 -18.125 0.053 1 90.44 101 ARG A CA 1
ATOM 826 C C . ARG A 1 101 ? -17.828 -19.422 0.773 1 90.44 101 ARG A C 1
ATOM 828 O O . ARG A 1 101 ? -16.797 -20.016 0.495 1 90.44 101 ARG A O 1
ATOM 835 N N . LEU A 1 102 ? -18.703 -19.75 1.688 1 93.38 102 LEU A N 1
ATOM 836 C CA . LEU A 1 102 ? -18.484 -20.984 2.434 1 93.38 102 LEU A CA 1
ATOM 837 C C . LEU A 1 102 ? -18.797 -22.203 1.572 1 93.38 102 LEU A C 1
ATOM 839 O O . LEU A 1 102 ? -19.906 -22.328 1.046 1 93.38 102 LEU A O 1
ATOM 843 N N . ILE A 1 103 ? -17.844 -23.047 1.402 1 94.94 103 ILE A N 1
ATOM 844 C CA . ILE A 1 103 ? -18.031 -24.281 0.648 1 94.94 103 ILE A CA 1
ATOM 845 C C . ILE A 1 103 ? -18.625 -25.359 1.559 1 94.94 103 ILE A C 1
ATOM 847 O O . ILE A 1 103 ? -19.594 -26.016 1.199 1 94.94 103 ILE A O 1
ATOM 851 N N . PHE A 1 104 ? -17.984 -25.531 2.711 1 95.12 104 PHE A N 1
ATOM 852 C CA . PHE A 1 104 ? -18.5 -26.438 3.729 1 95.12 104 PHE A CA 1
ATOM 853 C C . PHE A 1 104 ? -17.938 -26.094 5.098 1 95.12 104 PHE A C 1
ATOM 855 O O . PHE A 1 104 ? -16.922 -25.391 5.199 1 95.12 104 PHE A O 1
ATOM 862 N N . SER A 1 105 ? -18.609 -26.484 6.094 1 95.44 105 SER A N 1
ATOM 863 C CA . SER A 1 105 ? -18.156 -26.391 7.48 1 95.44 105 SER A CA 1
ATOM 864 C C . SER A 1 105 ? -18.578 -27.625 8.281 1 95.44 105 SER A C 1
ATOM 866 O O . SER A 1 105 ? -19.703 -28.094 8.164 1 95.44 105 SER A O 1
ATOM 868 N N . LYS A 1 106 ? -17.641 -28.109 8.953 1 94.31 106 LYS A N 1
ATOM 869 C CA . LYS A 1 106 ? -17.875 -29.266 9.812 1 94.31 106 LYS A CA 1
ATOM 870 C C . LYS A 1 106 ? -17.938 -28.859 11.281 1 94.31 106 LYS A C 1
ATOM 872 O O . LYS A 1 106 ? -17.922 -29.703 12.172 1 94.31 106 LYS A O 1
ATOM 877 N N . ASP A 1 107 ? -17.938 -27.641 11.578 1 94.44 107 ASP A N 1
ATOM 878 C CA . ASP A 1 107 ? -17.828 -27.094 12.922 1 94.44 107 ASP A CA 1
ATOM 879 C C . ASP A 1 107 ? -18.797 -25.922 13.109 1 94.44 107 ASP A C 1
ATOM 881 O O . ASP A 1 107 ? -18.656 -24.875 12.469 1 94.44 107 ASP A O 1
ATOM 885 N N . LEU A 1 108 ? -19.656 -26.031 14.047 1 93.56 108 LEU A N 1
ATOM 886 C CA . LEU A 1 108 ? -20.719 -25.047 14.258 1 93.56 108 LEU A CA 1
ATOM 887 C C . LEU A 1 108 ? -20.141 -23.703 14.695 1 93.56 108 LEU A C 1
ATOM 889 O O . LEU A 1 108 ? -20.641 -22.641 14.305 1 93.56 108 LEU A O 1
ATOM 893 N N . ASP A 1 109 ? -19.156 -23.781 15.477 1 93.06 109 ASP A N 1
ATOM 894 C CA . ASP A 1 109 ? -18.531 -22.547 15.938 1 93.06 109 ASP A CA 1
ATOM 895 C C . ASP A 1 109 ? -17.922 -21.781 14.766 1 93.06 109 ASP A C 1
ATOM 897 O O . ASP A 1 109 ? -18.016 -20.547 14.703 1 93.06 109 ASP A O 1
ATOM 901 N N . VAL A 1 110 ? -17.328 -22.484 13.875 1 92.75 110 VAL A N 1
ATOM 902 C CA . VAL A 1 110 ? -16.719 -21.875 12.703 1 92.75 110 VAL A CA 1
ATOM 903 C C . VAL A 1 110 ? -17.797 -21.281 11.797 1 92.75 110 VAL A C 1
ATOM 905 O O . VAL A 1 110 ? -17.656 -20.172 11.289 1 92.75 110 VAL A O 1
ATOM 908 N N . THR A 1 111 ? -18.891 -22 11.711 1 92.31 111 THR A N 1
ATOM 909 C CA . THR A 1 111 ? -20 -21.547 10.898 1 92.31 111 THR A CA 1
ATOM 910 C C . THR A 1 111 ? -20.578 -20.25 11.453 1 92.31 111 THR A C 1
ATOM 912 O O . THR A 1 111 ? -20.812 -19.297 10.703 1 92.31 111 THR A O 1
ATOM 915 N N . ASP A 1 112 ? -20.734 -20.219 12.68 1 89.62 112 ASP A N 1
ATOM 916 C CA . ASP A 1 112 ? -21.297 -19.031 13.336 1 89.62 112 ASP A CA 1
ATOM 917 C C . ASP A 1 112 ? -20.391 -17.828 13.188 1 89.62 112 ASP A C 1
ATOM 919 O O . ASP A 1 112 ? -20.844 -16.719 12.906 1 89.62 112 ASP A O 1
ATOM 923 N N . LYS A 1 113 ? -19.188 -18.094 13.398 1 87.44 113 LYS A N 1
ATOM 924 C CA . LYS A 1 113 ? -18.203 -17.016 13.273 1 87.44 113 LYS A CA 1
ATOM 925 C C . LYS A 1 113 ? -18.172 -16.469 11.852 1 87.44 113 LYS A C 1
ATOM 927 O O . LYS A 1 113 ? -18.125 -15.258 11.648 1 87.44 113 LYS A O 1
ATOM 932 N N . PHE A 1 114 ? -18.156 -17.312 10.93 1 86.12 114 PHE A N 1
ATOM 933 C CA . PHE A 1 114 ? -18.156 -16.906 9.531 1 86.12 114 PHE A CA 1
ATOM 934 C C . PHE A 1 114 ? -19.375 -16.047 9.211 1 86.12 114 PHE A C 1
ATOM 936 O O . PHE A 1 114 ? -19.234 -14.992 8.594 1 86.12 114 PHE A O 1
ATOM 943 N N . ASN A 1 115 ? -20.516 -16.438 9.648 1 81.81 115 ASN A N 1
ATOM 944 C CA . ASN A 1 115 ? -21.75 -15.695 9.414 1 81.81 115 ASN A CA 1
ATOM 945 C C . ASN A 1 115 ? -21.719 -14.328 10.094 1 81.81 115 ASN A C 1
ATOM 947 O O . ASN A 1 115 ? -22.188 -13.336 9.523 1 81.81 115 ASN A O 1
ATOM 951 N N . HIS A 1 116 ? -21.141 -14.281 11.219 1 77.62 116 HIS A N 1
ATOM 952 C CA . HIS A 1 116 ? -21.016 -13.031 11.945 1 77.62 116 HIS A CA 1
ATOM 953 C C . HIS A 1 116 ? -20.078 -12.062 11.227 1 77.62 116 HIS A C 1
ATOM 955 O O . HIS A 1 116 ? -20.344 -10.867 11.156 1 77.62 116 HIS A O 1
ATOM 961 N N . LEU A 1 117 ? -19 -12.633 10.805 1 73.56 117 LEU A N 1
ATOM 962 C CA . LEU A 1 117 ? -18.031 -11.812 10.102 1 73.56 117 LEU A CA 1
ATOM 963 C C . LEU A 1 117 ? -18.625 -11.211 8.836 1 73.56 117 LEU A C 1
ATOM 965 O O . LEU A 1 117 ? -18.375 -10.047 8.523 1 73.56 117 LEU A O 1
ATOM 969 N N . ARG A 1 118 ? -19.344 -11.945 8.242 1 70 118 ARG A N 1
ATOM 970 C CA . ARG A 1 118 ? -19.969 -11.477 7.016 1 70 118 ARG A CA 1
ATOM 971 C C . ARG A 1 118 ? -20.953 -10.336 7.301 1 70 118 ARG A C 1
ATOM 973 O O . ARG A 1 118 ? -21.047 -9.383 6.523 1 70 118 ARG A O 1
ATOM 980 N N . TYR A 1 119 ? -21.594 -10.445 8.352 1 62.31 119 TYR A N 1
ATOM 981 C CA . TYR A 1 119 ? -22.547 -9.422 8.75 1 62.31 119 TYR A CA 1
ATOM 982 C C . TYR A 1 119 ? -21.844 -8.141 9.164 1 62.31 119 TYR A C 1
ATOM 984 O O . TYR A 1 119 ? -22.25 -7.043 8.781 1 62.31 119 TYR A O 1
ATOM 992 N N . PHE A 1 120 ? -20.812 -8.289 9.914 1 57.81 120 PHE A N 1
ATOM 993 C CA . PHE A 1 120 ? -20.094 -7.145 10.469 1 57.81 120 PHE A CA 1
ATOM 994 C C . PHE A 1 120 ? -19.312 -6.418 9.383 1 57.81 120 PHE A C 1
ATOM 996 O O . PHE A 1 120 ? -19.203 -5.191 9.406 1 57.81 120 PHE A O 1
ATOM 1003 N N . ILE A 1 121 ? -18.734 -7.125 8.57 1 57.66 121 ILE A N 1
ATOM 1004 C CA . ILE A 1 121 ? -17.922 -6.504 7.523 1 57.66 121 ILE A CA 1
ATOM 1005 C C . ILE A 1 121 ? -18.797 -5.539 6.715 1 57.66 121 ILE A C 1
ATOM 1007 O O . ILE A 1 121 ? -18.344 -4.461 6.332 1 57.66 121 ILE A O 1
ATOM 1011 N N . ASN A 1 122 ? -19.984 -5.797 6.594 1 56.81 122 ASN A N 1
ATOM 1012 C CA . ASN A 1 122 ? -20.875 -4.898 5.867 1 56.81 122 ASN A CA 1
ATOM 1013 C C . ASN A 1 122 ? -21.172 -3.629 6.668 1 56.81 122 ASN A C 1
ATOM 1015 O O . ASN A 1 122 ? -21.422 -2.57 6.09 1 56.81 122 ASN A O 1
ATOM 1019 N N . ALA A 1 123 ? -21.109 -3.789 7.969 1 54.84 123 ALA A N 1
ATOM 1020 C CA . ALA A 1 123 ? -21.344 -2.621 8.812 1 54.84 123 ALA A CA 1
ATOM 1021 C C . ALA A 1 123 ? -20.141 -1.681 8.789 1 54.84 123 ALA A C 1
ATOM 1023 O O . ALA A 1 123 ? -20.281 -0.488 9.078 1 54.84 123 ALA A O 1
ATOM 1024 N N . ASP A 1 124 ? -19.062 -2.174 8.242 1 63.34 124 ASP A N 1
ATOM 1025 C CA . ASP A 1 124 ? -17.781 -1.455 8.25 1 63.34 124 ASP A CA 1
ATOM 1026 C C . ASP A 1 124 ? -17.672 -0.533 7.035 1 63.34 124 ASP A C 1
ATOM 1028 O O . ASP A 1 124 ? -16.594 -0.012 6.746 1 63.34 124 ASP A O 1
ATOM 1032 N N . GLU A 1 125 ? -18.812 -0.344 6.43 1 71.12 125 GLU A N 1
ATOM 1033 C CA . GLU A 1 125 ? -18.797 0.507 5.242 1 71.12 125 GLU A CA 1
ATOM 1034 C C . GLU A 1 125 ? -18.359 1.926 5.582 1 71.12 125 GLU A C 1
ATOM 1036 O O . GLU A 1 125 ? -17.641 2.559 4.809 1 71.12 125 GLU A O 1
ATOM 1041 N N . LYS A 1 126 ? -18.594 2.33 6.793 1 80.69 126 LYS A N 1
ATOM 1042 C CA . LYS A 1 126 ? -18.312 3.717 7.152 1 80.69 126 LYS A CA 1
ATOM 1043 C C . LYS A 1 126 ? -16.828 3.934 7.391 1 80.69 126 LYS A C 1
ATOM 1045 O O . LYS A 1 126 ? -16.297 5.008 7.098 1 80.69 126 LYS A O 1
ATOM 1050 N N . VAL A 1 127 ? -16.219 2.936 7.836 1 88.94 127 VAL A N 1
ATOM 1051 C CA . VAL A 1 127 ? -14.789 3.07 8.062 1 88.94 127 VAL A CA 1
ATOM 1052 C C . VAL A 1 127 ? -14.055 3.123 6.727 1 88.94 127 VAL A C 1
ATOM 1054 O O . VAL A 1 127 ? -13.07 3.859 6.578 1 88.94 127 VAL A O 1
ATOM 1057 N N . TRP A 1 128 ? -14.617 2.453 5.773 1 88.56 128 TRP A N 1
ATOM 1058 C CA . TRP A 1 128 ? -13.969 2.373 4.469 1 88.56 128 TRP A CA 1
ATOM 1059 C C . TRP A 1 128 ? -14.039 3.711 3.74 1 88.56 128 TRP A C 1
ATOM 1061 O O . TRP A 1 128 ? -13.141 4.059 2.975 1 88.56 128 TRP A O 1
ATOM 1071 N N . SER A 1 129 ? -15.055 4.445 4.027 1 93.38 129 SER A N 1
ATOM 1072 C CA . SER A 1 129 ? -15.125 5.789 3.459 1 93.38 129 SER A CA 1
ATOM 1073 C C . SER A 1 129 ? -13.914 6.625 3.877 1 93.38 129 SER A C 1
ATOM 1075 O O . SER A 1 129 ? -13.359 7.371 3.068 1 93.38 129 SER A O 1
ATOM 1077 N N . LEU A 1 130 ? -13.508 6.391 5.098 1 96 130 LEU A N 1
ATOM 1078 C CA . LEU A 1 130 ? -12.359 7.133 5.609 1 96 130 LEU A CA 1
ATOM 1079 C C . LEU A 1 130 ? -11.062 6.625 4.977 1 96 130 LEU A C 1
ATOM 1081 O O . LEU A 1 130 ? -10.164 7.41 4.684 1 96 130 LEU A O 1
ATOM 1085 N N . VAL A 1 131 ? -11.008 5.34 4.754 1 94.5 131 VAL A N 1
ATOM 1086 C CA . VAL A 1 131 ? -9.844 4.738 4.117 1 94.5 131 VAL A CA 1
ATOM 1087 C C . VAL A 1 131 ? -9.68 5.289 2.705 1 94.5 131 VAL A C 1
ATOM 1089 O O . VAL A 1 131 ? -8.602 5.746 2.33 1 94.5 131 VAL A O 1
ATOM 1092 N N . TYR A 1 132 ? -10.758 5.312 1.955 1 96 132 TYR A N 1
ATOM 1093 C CA . TYR A 1 132 ? -10.719 5.793 0.579 1 96 132 TYR A CA 1
ATOM 1094 C C . TYR A 1 132 ? -10.445 7.293 0.532 1 96 132 TYR A C 1
ATOM 1096 O O . TYR A 1 132 ? -9.688 7.766 -0.316 1 96 132 TYR A O 1
ATOM 1104 N N . LEU A 1 133 ? -11.055 7.98 1.423 1 98 133 LEU A N 1
ATOM 1105 C CA . LEU A 1 133 ? -10.844 9.422 1.482 1 98 133 LEU A CA 1
ATOM 1106 C C . LEU A 1 133 ? -9.383 9.742 1.788 1 98 133 LEU A C 1
ATOM 1108 O O . LEU A 1 133 ? -8.797 10.625 1.166 1 98 133 LEU A O 1
ATOM 1112 N N . SER A 1 134 ? -8.844 9.016 2.713 1 97.56 134 SER A N 1
ATOM 1113 C CA . SER A 1 134 ? -7.441 9.203 3.078 1 97.56 134 SER A CA 1
ATOM 1114 C C . SER A 1 134 ? -6.523 9.008 1.873 1 97.56 134 SER A C 1
ATOM 1116 O O . SER A 1 134 ? -5.637 9.828 1.622 1 97.56 134 SER A O 1
ATOM 1118 N N . ALA A 1 135 ? -6.746 7.984 1.17 1 97.19 135 ALA A N 1
ATOM 1119 C CA . ALA A 1 135 ? -5.945 7.688 -0.014 1 97.19 135 ALA A CA 1
ATOM 1120 C C . ALA A 1 135 ? -6.082 8.789 -1.062 1 97.19 135 ALA A C 1
ATOM 1122 O O . ALA A 1 135 ? -5.09 9.211 -1.658 1 97.19 135 ALA A O 1
ATOM 1123 N N . LEU A 1 136 ? -7.262 9.227 -1.229 1 98.5 136 LEU A N 1
ATOM 1124 C CA . LEU A 1 136 ? -7.539 10.258 -2.219 1 98.5 136 LEU A CA 1
ATOM 1125 C C . LEU A 1 136 ? -6.855 11.57 -1.841 1 98.5 136 LEU A C 1
ATOM 1127 O O . LEU A 1 136 ? -6.211 12.203 -2.68 1 98.5 136 LEU A O 1
ATOM 1131 N N . LEU A 1 137 ? -6.977 11.922 -0.6 1 97.94 137 LEU A N 1
ATOM 1132 C CA . LEU A 1 137 ? -6.367 13.164 -0.146 1 97.94 137 LEU A CA 1
ATOM 1133 C C . LEU A 1 137 ? -4.855 13.133 -0.338 1 97.94 137 LEU A C 1
ATOM 1135 O O . LEU A 1 137 ? -4.25 14.133 -0.737 1 97.94 137 LEU A O 1
ATOM 1139 N N . LYS A 1 138 ? -4.316 12.047 -0.094 1 96.12 138 LYS A N 1
ATOM 1140 C CA . LYS A 1 138 ? -2.879 11.891 -0.298 1 96.12 138 LYS A CA 1
ATOM 1141 C C . LYS A 1 138 ? -2.512 12.047 -1.771 1 96.12 138 LYS A C 1
ATOM 1143 O O . LYS A 1 138 ? -1.569 12.766 -2.109 1 96.12 138 LYS A O 1
ATOM 1148 N N . ASP A 1 139 ? -3.201 11.406 -2.594 1 97.12 139 ASP A N 1
ATOM 1149 C CA . ASP A 1 139 ? -2.926 11.453 -4.027 1 97.12 139 ASP A CA 1
ATOM 1150 C C . ASP A 1 139 ? -3.09 12.875 -4.57 1 97.12 139 ASP A C 1
ATOM 1152 O O . ASP A 1 139 ? -2.293 13.328 -5.395 1 97.12 139 ASP A O 1
ATOM 1156 N N . ILE A 1 140 ? -4.102 13.539 -4.094 1 97.69 140 ILE A N 1
ATOM 1157 C CA . ILE A 1 140 ? -4.332 14.914 -4.523 1 97.69 140 ILE A CA 1
ATOM 1158 C C . ILE A 1 140 ? -3.131 15.781 -4.156 1 97.69 140 ILE A C 1
ATOM 1160 O O . ILE A 1 140 ? -2.641 16.562 -4.984 1 97.69 140 ILE A O 1
ATOM 1164 N N . LYS A 1 141 ? -2.697 15.633 -2.977 1 94.94 141 LYS A N 1
ATOM 1165 C CA . LYS A 1 141 ? -1.573 16.422 -2.484 1 94.94 141 LYS A CA 1
ATOM 1166 C C . LYS A 1 141 ? -0.325 16.188 -3.33 1 94.94 141 LYS A C 1
ATOM 1168 O O . LYS A 1 141 ? 0.341 17.141 -3.742 1 94.94 141 LYS A O 1
ATOM 1173 N N . VAL A 1 142 ? -0.03 14.969 -3.588 1 94.06 142 VAL A N 1
ATOM 1174 C CA . VAL A 1 142 ? 1.152 14.625 -4.371 1 94.06 142 VAL A CA 1
ATOM 1175 C C . VAL A 1 142 ? 0.991 15.141 -5.801 1 94.06 142 VAL A C 1
ATOM 1177 O O . VAL A 1 142 ? 1.933 15.688 -6.379 1 94.06 142 VAL A O 1
ATOM 1180 N N . CYS A 1 143 ? -0.169 14.992 -6.355 1 96.75 143 CYS A N 1
ATOM 1181 C CA . CYS A 1 143 ? -0.424 15.453 -7.715 1 96.75 143 CYS A CA 1
ATOM 1182 C C . CYS A 1 143 ? -0.21 16.953 -7.824 1 96.75 143 CYS A C 1
ATOM 1184 O O . CYS A 1 143 ? 0.469 17.422 -8.742 1 96.75 143 CYS A O 1
ATOM 1186 N N . ARG A 1 144 ? -0.734 17.656 -6.887 1 95.12 144 ARG A N 1
ATOM 1187 C CA . ARG A 1 144 ? -0.581 19.109 -6.875 1 95.12 144 ARG A CA 1
ATOM 1188 C C . ARG A 1 144 ? 0.889 19.5 -6.766 1 95.12 144 ARG A C 1
ATOM 1190 O O . ARG A 1 144 ? 1.346 20.406 -7.461 1 95.12 144 ARG A O 1
ATOM 1197 N N . LYS A 1 145 ? 1.55 18.859 -5.953 1 92.94 145 LYS A N 1
ATOM 1198 C CA . LYS A 1 145 ? 2.969 19.141 -5.762 1 92.94 145 LYS A CA 1
ATOM 1199 C C . LYS A 1 145 ? 3.73 19.047 -7.082 1 92.94 145 LYS A C 1
ATOM 1201 O O . LYS A 1 145 ? 4.488 19.953 -7.438 1 92.94 145 LYS A O 1
ATOM 1206 N N . TYR A 1 146 ? 3.502 18.031 -7.77 1 93.56 146 TYR A N 1
ATOM 1207 C CA . TYR A 1 146 ? 4.277 17.797 -8.984 1 93.56 146 TYR A CA 1
ATOM 1208 C C . TYR A 1 146 ? 3.752 18.641 -10.133 1 93.56 146 TYR A C 1
ATOM 1210 O O . TYR A 1 146 ? 4.496 18.984 -11.055 1 93.56 146 TYR A O 1
ATOM 1218 N N . LEU A 1 147 ? 2.504 19.016 -10.008 1 92.81 147 LEU A N 1
ATOM 1219 C CA . LEU A 1 147 ? 1.983 19.969 -10.984 1 92.81 147 LEU A CA 1
ATOM 1220 C C . LEU A 1 147 ? 2.66 21.328 -10.828 1 92.81 147 LEU A C 1
ATOM 1222 O O . LEU A 1 147 ? 3.059 21.938 -11.82 1 92.81 147 LEU A O 1
ATOM 1226 N N . VAL A 1 148 ? 2.842 21.719 -9.633 1 89.88 148 VAL A N 1
ATOM 1227 C CA . VAL A 1 148 ? 3.422 23.031 -9.336 1 89.88 148 VAL A CA 1
ATOM 1228 C C . VAL A 1 148 ? 4.918 23.016 -9.648 1 89.88 148 VAL A C 1
ATOM 1230 O O . VAL A 1 148 ? 5.477 24.016 -10.102 1 89.88 148 VAL A O 1
ATOM 1233 N N . ASN A 1 149 ? 5.57 21.875 -9.484 1 88.12 149 ASN A N 1
ATOM 1234 C CA . ASN A 1 149 ? 7.012 21.766 -9.68 1 88.12 149 ASN A CA 1
ATOM 1235 C C . ASN A 1 149 ? 7.355 21.312 -11.094 1 88.12 149 ASN A C 1
ATOM 1237 O O . ASN A 1 149 ? 8.477 20.859 -11.344 1 88.12 149 ASN A O 1
ATOM 1241 N N . ASP A 1 150 ? 6.418 21.312 -11.961 1 86.5 150 ASP A N 1
ATOM 1242 C CA . ASP A 1 150 ? 6.57 20.984 -13.375 1 86.5 150 ASP A CA 1
ATOM 1243 C C . ASP A 1 150 ? 7.051 19.547 -13.555 1 86.5 150 ASP A C 1
ATOM 1245 O O . ASP A 1 150 ? 7.914 19.266 -14.398 1 86.5 150 ASP A O 1
ATOM 1249 N N . GLY A 1 151 ? 6.578 18.688 -12.711 1 92.38 151 GLY A N 1
ATOM 1250 C CA . GLY A 1 151 ? 6.824 17.266 -12.852 1 92.38 151 GLY A CA 1
ATOM 1251 C C . GLY A 1 151 ? 5.82 16.562 -13.742 1 92.38 151 GLY A C 1
ATOM 1252 O O . GLY A 1 151 ? 4.953 15.828 -13.266 1 92.38 151 GLY A O 1
ATOM 1253 N N . ARG A 1 152 ? 6.074 16.672 -15.016 1 93.06 152 ARG A N 1
ATOM 1254 C CA . ARG A 1 152 ? 5.109 16.297 -16.047 1 93.06 152 ARG A CA 1
ATOM 1255 C C . ARG A 1 152 ? 4.734 14.82 -15.945 1 93.06 152 ARG A C 1
ATOM 1257 O O . ARG A 1 152 ? 3.551 14.477 -15.898 1 93.06 152 ARG A O 1
ATOM 1264 N N . TYR A 1 153 ? 5.699 13.922 -15.812 1 95.12 153 TYR A N 1
ATOM 1265 C CA . TYR A 1 153 ? 5.449 12.484 -15.805 1 95.12 153 TYR A CA 1
ATOM 1266 C C . TYR A 1 153 ? 4.785 12.055 -14.508 1 95.12 153 TYR A C 1
ATOM 1268 O O . TYR A 1 153 ? 3.773 11.352 -14.523 1 95.12 153 TYR A O 1
ATOM 1276 N N . THR A 1 154 ? 5.305 12.555 -13.43 1 94.94 154 THR A N 1
ATOM 1277 C CA . THR A 1 154 ? 4.812 12.141 -12.117 1 94.94 154 THR A CA 1
ATOM 1278 C C . THR A 1 154 ? 3.426 12.727 -11.852 1 94.94 154 THR A C 1
ATOM 1280 O O . THR A 1 154 ? 2.559 12.047 -11.297 1 94.94 154 THR A O 1
ATOM 1283 N N . SER A 1 155 ? 3.223 13.969 -12.305 1 96.5 155 SER A N 1
ATOM 1284 C CA . SER A 1 155 ? 1.902 14.562 -12.094 1 96.5 155 SER A CA 1
ATOM 1285 C C . SER A 1 155 ? 0.828 13.789 -12.859 1 96.5 155 SER A C 1
ATOM 1287 O O . SER A 1 155 ? -0.267 13.562 -12.336 1 96.5 155 SER A O 1
ATOM 1289 N N . PHE A 1 156 ? 1.145 13.422 -14.078 1 97.56 156 PHE A N 1
ATOM 1290 C CA . PHE A 1 156 ? 0.185 12.648 -14.859 1 97.56 156 PHE A CA 1
ATOM 1291 C C . PHE A 1 156 ? -0.065 11.289 -14.211 1 97.56 156 PHE A C 1
ATOM 1293 O O . PHE A 1 156 ? -1.215 10.875 -14.055 1 97.56 156 PHE A O 1
ATOM 1300 N N . ASN A 1 157 ? 0.982 10.633 -13.852 1 97.56 157 ASN A N 1
ATOM 1301 C CA . ASN A 1 157 ? 0.884 9.336 -13.188 1 97.56 157 ASN A CA 1
ATOM 1302 C C . ASN A 1 157 ? -0.004 9.406 -11.953 1 97.56 157 ASN A C 1
ATOM 1304 O O . ASN A 1 157 ? -0.891 8.578 -11.766 1 97.56 157 ASN A O 1
ATOM 1308 N N . VAL A 1 158 ? 0.198 10.391 -11.156 1 97.62 158 VAL A N 1
ATOM 1309 C CA . VAL A 1 158 ? -0.537 10.523 -9.906 1 97.62 158 VAL A CA 1
ATOM 1310 C C . VAL A 1 158 ? -1.975 10.953 -10.195 1 97.62 158 VAL A C 1
ATOM 1312 O O . VAL A 1 158 ? -2.9 10.547 -9.484 1 97.62 158 VAL A O 1
ATOM 1315 N N . ALA A 1 159 ? -2.143 11.758 -11.25 1 98.31 159 ALA A N 1
ATOM 1316 C CA . ALA A 1 159 ? -3.5 12.141 -11.633 1 98.31 159 ALA A CA 1
ATOM 1317 C C . ALA A 1 159 ? -4.332 10.922 -12.008 1 98.31 159 ALA A C 1
ATOM 1319 O O . ALA A 1 159 ? -5.512 10.828 -11.656 1 98.31 159 ALA A O 1
ATOM 1320 N N . VAL A 1 160 ? -3.736 10.039 -12.719 1 98.31 160 VAL A N 1
ATOM 1321 C CA . VAL A 1 160 ? -4.406 8.797 -13.078 1 98.31 160 VAL A CA 1
ATOM 1322 C C . VAL A 1 160 ? -4.723 7.992 -11.82 1 98.31 160 VAL A C 1
ATOM 1324 O O . VAL A 1 160 ? -5.816 7.434 -11.695 1 98.31 160 VAL A O 1
ATOM 1327 N N . ARG A 1 161 ? -3.84 8 -10.883 1 97.44 161 ARG A N 1
ATOM 1328 C CA . ARG A 1 161 ? -4.074 7.348 -9.594 1 97.44 161 ARG A CA 1
ATOM 1329 C C . ARG A 1 161 ? -5.188 8.039 -8.82 1 97.44 161 ARG A C 1
ATOM 1331 O O . ARG A 1 161 ? -5.992 7.383 -8.156 1 97.44 161 ARG A O 1
ATOM 1338 N N . CYS A 1 162 ? -5.234 9.312 -8.945 1 98.31 162 CYS A N 1
ATOM 1339 C CA . CYS A 1 162 ? -6.309 10.07 -8.32 1 98.31 162 CYS A CA 1
ATOM 1340 C C . CYS A 1 162 ? -7.668 9.648 -8.859 1 98.31 162 CYS A C 1
ATOM 1342 O O . CYS A 1 162 ? -8.641 9.555 -8.109 1 98.31 162 CYS A O 1
ATOM 1344 N N . ALA A 1 163 ? -7.656 9.445 -10.133 1 98.5 163 ALA A N 1
ATOM 1345 C CA . ALA A 1 163 ? -8.914 9.008 -10.734 1 98.5 163 ALA A CA 1
ATOM 1346 C C . ALA A 1 163 ? -9.391 7.695 -10.133 1 98.5 163 ALA A C 1
ATOM 1348 O O . ALA A 1 163 ? -10.578 7.52 -9.867 1 98.5 163 ALA A O 1
ATOM 1349 N N . GLU A 1 164 ? -8.484 6.84 -9.875 1 98 164 GLU A N 1
ATOM 1350 C CA . GLU A 1 164 ? -8.828 5.562 -9.258 1 98 164 GLU A CA 1
ATOM 1351 C C . GLU A 1 164 ? -9.266 5.75 -7.809 1 98 164 GLU A C 1
ATOM 1353 O O . GLU A 1 164 ? -10.297 5.215 -7.395 1 98 164 GLU A O 1
ATOM 1358 N N . SER A 1 165 ? -8.484 6.488 -7.059 1 98 165 SER A N 1
ATOM 1359 C CA . SER A 1 165 ? -8.805 6.695 -5.648 1 98 165 SER A CA 1
ATOM 1360 C C . SER A 1 165 ? -10.141 7.41 -5.484 1 98 165 SER A C 1
ATOM 1362 O O . SER A 1 165 ? -10.93 7.062 -4.605 1 98 165 SER A O 1
ATOM 1364 N N . PHE A 1 166 ? -10.383 8.359 -6.297 1 98.69 166 PHE A N 1
ATOM 1365 C CA . PHE A 1 166 ? -11.672 9.039 -6.258 1 98.69 166 PHE A CA 1
ATOM 1366 C C . PHE A 1 166 ? -12.805 8.078 -6.578 1 98.69 166 PHE A C 1
ATOM 1368 O O . PHE A 1 166 ? -13.844 8.086 -5.914 1 98.69 166 PHE A O 1
ATOM 1375 N N . SER A 1 167 ? -12.602 7.301 -7.617 1 98.62 167 SER A N 1
ATOM 1376 C CA . SER A 1 167 ? -13.641 6.359 -8.031 1 98.62 167 SER A CA 1
ATOM 1377 C C . SER A 1 167 ? -13.992 5.391 -6.91 1 98.62 167 SER A C 1
ATOM 1379 O O . SER A 1 167 ? -15.164 5.055 -6.723 1 98.62 167 SER A O 1
ATOM 1381 N N . LYS A 1 168 ? -13.055 4.996 -6.18 1 96.31 168 LYS A N 1
ATOM 1382 C CA . LYS A 1 168 ? -13.32 4.113 -5.043 1 96.31 168 LYS A CA 1
ATOM 1383 C C . LYS A 1 168 ? -14.18 4.812 -3.994 1 96.31 168 LYS A C 1
ATOM 1385 O O . LYS A 1 168 ? -15.156 4.242 -3.508 1 96.31 168 LYS A O 1
ATOM 1390 N N . LEU A 1 169 ? -13.836 6.008 -3.668 1 97.31 169 LEU A N 1
ATOM 1391 C CA . LEU A 1 169 ? -14.625 6.766 -2.707 1 97.31 169 LEU A CA 1
ATOM 1392 C C . LEU A 1 169 ? -16.031 7.008 -3.234 1 97.31 169 LEU A C 1
ATOM 1394 O O . LEU A 1 169 ? -17.016 6.812 -2.51 1 97.31 169 LEU A O 1
ATOM 1398 N N . PHE A 1 170 ? -16.109 7.406 -4.484 1 97.62 170 PHE A N 1
ATOM 1399 C CA . PHE A 1 170 ? -17.359 7.746 -5.129 1 97.62 170 PHE A CA 1
ATOM 1400 C C . PHE A 1 170 ? -18.297 6.547 -5.148 1 97.62 170 PHE A C 1
ATOM 1402 O O . PHE A 1 170 ? -19.469 6.664 -4.777 1 97.62 170 PHE A O 1
ATOM 1409 N N . VAL A 1 171 ? -17.781 5.422 -5.523 1 95.31 171 VAL A N 1
ATOM 1410 C CA . VAL A 1 171 ? -18.578 4.195 -5.602 1 95.31 171 VAL A CA 1
ATOM 1411 C C . VAL A 1 171 ? -19.031 3.791 -4.203 1 95.31 171 VAL A C 1
ATOM 1413 O O . VAL A 1 171 ? -20.203 3.436 -4.004 1 95.31 171 VAL A O 1
ATOM 1416 N N . ASN A 1 172 ? -18.172 3.898 -3.287 1 91.25 172 ASN A N 1
ATOM 1417 C CA . ASN A 1 172 ? -18.516 3.605 -1.899 1 91.25 172 ASN A CA 1
ATOM 1418 C C . ASN A 1 172 ? -19.609 4.527 -1.387 1 91.25 172 ASN A C 1
ATOM 1420 O O . ASN A 1 172 ? -20.578 4.07 -0.763 1 91.25 172 ASN A O 1
ATOM 1424 N N . ASN A 1 173 ? -19.5 5.785 -1.678 1 93.06 173 ASN A N 1
ATOM 1425 C CA . ASN A 1 173 ? -20.484 6.773 -1.229 1 93.06 173 ASN A CA 1
ATOM 1426 C C . ASN A 1 173 ? -21.859 6.531 -1.859 1 93.06 173 ASN A C 1
ATOM 1428 O O . ASN A 1 173 ? -22.875 6.898 -1.285 1 93.06 173 ASN A O 1
ATOM 1432 N N . LYS A 1 174 ? -21.828 5.965 -2.998 1 92.25 174 LYS A N 1
ATOM 1433 C CA . LYS A 1 174 ? -23.078 5.668 -3.689 1 92.25 174 LYS A CA 1
ATOM 1434 C C . LYS A 1 174 ? -23.703 4.367 -3.182 1 92.25 174 LYS A C 1
ATOM 1436 O O . LYS A 1 174 ? -24.797 3.984 -3.604 1 92.25 174 LYS A O 1
ATOM 1441 N N . GLY A 1 175 ? -22.984 3.668 -2.334 1 84.5 175 GLY A N 1
ATOM 1442 C CA . GLY A 1 175 ? -23.531 2.486 -1.691 1 84.5 175 GLY A CA 1
ATOM 1443 C C . GLY A 1 175 ? -23.172 1.197 -2.408 1 84.5 175 GLY A C 1
ATOM 1444 O O . GLY A 1 175 ? -23.75 0.145 -2.123 1 84.5 175 GLY A O 1
ATOM 1445 N N . TYR A 1 176 ? -22.25 1.305 -3.387 1 83.31 176 TYR A N 1
ATOM 1446 C CA . TYR A 1 176 ? -21.828 0.107 -4.109 1 83.31 176 TYR A CA 1
ATOM 1447 C C . TYR A 1 176 ? -20.594 -0.517 -3.471 1 83.31 176 TYR A C 1
ATOM 1449 O O . TYR A 1 176 ? -19.844 0.163 -2.775 1 83.31 176 TYR A O 1
ATOM 1457 N N . MET A 1 177 ? -20.438 -1.77 -3.729 1 79.75 177 MET A N 1
ATOM 1458 C CA . MET A 1 177 ? -19.219 -2.449 -3.311 1 79.75 177 MET A CA 1
ATOM 1459 C C . MET A 1 177 ? -18.031 -2.004 -4.16 1 79.75 177 MET A C 1
ATOM 1461 O O . MET A 1 177 ? -18.125 -1.949 -5.391 1 79.75 177 MET A O 1
ATOM 1465 N N . VAL A 1 178 ? -16.984 -1.712 -3.5 1 86.31 178 VAL A N 1
ATOM 1466 C CA . VAL A 1 178 ? -15.789 -1.258 -4.195 1 86.31 178 VAL A CA 1
ATOM 1467 C C . VAL A 1 178 ? -14.961 -2.463 -4.641 1 86.31 178 VAL A C 1
ATOM 1469 O O . VAL A 1 178 ? -14.695 -3.367 -3.846 1 86.31 178 VAL A O 1
ATOM 1472 N N . SER A 1 179 ? -14.625 -2.494 -5.895 1 82.5 179 SER A N 1
ATOM 1473 C CA . SER A 1 179 ? -13.789 -3.537 -6.484 1 82.5 179 SER A CA 1
ATOM 1474 C C . SER A 1 179 ? -12.586 -2.941 -7.211 1 82.5 179 SER A C 1
ATOM 1476 O O . SER A 1 179 ? -12.391 -1.725 -7.199 1 82.5 179 SER A O 1
ATOM 1478 N N . LYS A 1 180 ? -11.773 -3.799 -7.844 1 83.75 180 LYS A N 1
ATOM 1479 C CA . LYS A 1 180 ? -10.633 -3.357 -8.633 1 83.75 180 LYS A CA 1
ATOM 1480 C C . LYS A 1 180 ? -11.078 -2.574 -9.867 1 83.75 180 LYS A C 1
ATOM 1482 O O . LYS A 1 180 ? -10.297 -1.837 -10.461 1 83.75 180 LYS A O 1
ATOM 1487 N N . ASP A 1 181 ? -12.352 -2.664 -10.164 1 88.06 181 ASP A N 1
ATOM 1488 C CA . ASP A 1 181 ? -12.891 -1.986 -11.344 1 88.06 181 ASP A CA 1
ATOM 1489 C C . ASP A 1 181 ? -13.711 -0.759 -10.945 1 88.06 181 ASP A C 1
ATOM 1491 O O . ASP A 1 181 ? -14.656 -0.385 -11.633 1 88.06 181 ASP A O 1
ATOM 1495 N N . ALA A 1 182 ? -13.414 -0.237 -9.844 1 93.31 182 ALA A N 1
ATOM 1496 C CA . ALA A 1 182 ? -14.156 0.907 -9.312 1 93.31 182 ALA A CA 1
ATOM 1497 C C . ALA A 1 182 ? -14.164 2.062 -10.312 1 93.31 182 ALA A C 1
ATOM 1499 O O . ALA A 1 182 ? -15.141 2.809 -10.406 1 93.31 182 ALA A O 1
ATOM 1500 N N . LEU A 1 183 ? -13.133 2.223 -11.047 1 96.75 183 LEU A N 1
ATOM 1501 C CA . LEU A 1 183 ? -13.031 3.297 -12.031 1 96.75 183 LEU A CA 1
ATOM 1502 C C . LEU A 1 183 ? -14.086 3.135 -13.125 1 96.75 183 LEU A C 1
ATOM 1504 O O . LEU A 1 183 ? -14.789 4.09 -13.461 1 96.75 183 LEU A O 1
ATOM 1508 N N . ALA A 1 184 ? -14.211 1.965 -13.641 1 94.94 184 ALA A N 1
ATOM 1509 C CA . ALA A 1 184 ? -15.203 1.69 -14.672 1 94.94 184 ALA A CA 1
ATOM 1510 C C . ALA A 1 184 ? -16.625 1.908 -14.141 1 94.94 184 ALA A C 1
ATOM 1512 O O . ALA A 1 184 ? -17.469 2.467 -14.836 1 94.94 184 ALA A O 1
ATOM 1513 N N . VAL A 1 185 ? -16.859 1.494 -12.953 1 94.31 185 VAL A N 1
ATOM 1514 C CA . VAL A 1 185 ? -18.172 1.67 -12.336 1 94.31 185 VAL A CA 1
ATOM 1515 C C . VAL A 1 185 ? -18.484 3.158 -12.18 1 94.31 185 VAL A C 1
ATOM 1517 O O . VAL A 1 185 ? -19.562 3.619 -12.555 1 94.31 185 VAL A O 1
ATOM 1520 N N . ALA A 1 186 ? -17.516 3.891 -11.68 1 97.44 186 ALA A N 1
ATOM 1521 C CA . ALA A 1 186 ? -17.703 5.316 -11.422 1 97.44 186 ALA A CA 1
ATOM 1522 C C . ALA A 1 186 ? -18.016 6.074 -12.719 1 97.44 186 ALA A C 1
ATOM 1524 O O . ALA A 1 186 ? -18.891 6.941 -12.742 1 97.44 186 ALA A O 1
ATOM 1525 N N . VAL A 1 187 ? -17.312 5.77 -13.773 1 97.31 187 VAL A N 1
ATOM 1526 C CA . VAL A 1 187 ? -17.484 6.473 -15.039 1 97.31 187 VAL A CA 1
ATOM 1527 C C . VAL A 1 187 ? -18.875 6.172 -15.602 1 97.31 187 VAL A C 1
ATOM 1529 O O . VAL A 1 187 ? -19.469 7 -16.297 1 97.31 187 VAL A O 1
ATOM 1532 N N . ASN A 1 188 ? -19.438 5.066 -15.273 1 96.19 188 ASN A N 1
ATOM 1533 C CA . ASN A 1 188 ? -20.766 4.711 -15.742 1 96.19 188 ASN A CA 1
ATOM 1534 C C . ASN A 1 188 ? -21.859 5.367 -14.891 1 96.19 188 ASN A C 1
ATOM 1536 O O . ASN A 1 188 ? -22.984 5.566 -15.352 1 96.19 188 ASN A O 1
ATOM 1540 N N . LEU A 1 189 ? -21.516 5.707 -13.688 1 96.81 189 LEU A N 1
ATOM 1541 C CA . LEU A 1 189 ? -22.5 6.258 -12.758 1 96.81 189 LEU A CA 1
ATOM 1542 C C . LEU A 1 189 ? -22.594 7.773 -12.898 1 96.81 189 LEU A C 1
ATOM 1544 O O . LEU A 1 189 ? -23.562 8.391 -12.445 1 96.81 189 LEU A O 1
ATOM 1548 N N . ASP A 1 190 ? -21.594 8.438 -13.508 1 97.44 190 ASP A N 1
ATOM 1549 C CA . ASP A 1 190 ? -21.531 9.891 -13.594 1 97.44 190 ASP A CA 1
ATOM 1550 C C . ASP A 1 190 ? -20.938 10.344 -14.922 1 97.44 190 ASP A C 1
ATOM 1552 O O . ASP A 1 190 ? -19.734 10.211 -15.156 1 97.44 190 ASP A O 1
ATOM 1556 N N . ASP A 1 191 ? -21.703 11.031 -15.719 1 97.62 191 ASP A N 1
ATOM 1557 C CA . ASP A 1 191 ? -21.328 11.422 -17.078 1 97.62 191 ASP A CA 1
ATOM 1558 C C . ASP A 1 191 ? -20.219 12.469 -17.062 1 97.62 191 ASP A C 1
ATOM 1560 O O . ASP A 1 191 ? -19.328 12.461 -17.922 1 97.62 191 ASP A O 1
ATOM 1564 N N . GLN A 1 192 ? -20.328 13.352 -16.188 1 98.12 192 GLN A N 1
ATOM 1565 C CA . GLN A 1 192 ? -19.281 14.367 -16.094 1 98.12 192 GLN A CA 1
ATOM 1566 C C . GLN A 1 192 ? -17.922 13.75 -15.742 1 98.12 192 GLN A C 1
ATOM 1568 O O . GLN A 1 192 ? -16.906 14.102 -16.328 1 98.12 192 GLN A O 1
ATOM 1573 N N . TRP A 1 193 ? -18 12.859 -14.805 1 98.38 193 TRP A N 1
ATOM 1574 C CA . TRP A 1 193 ? -16.781 12.148 -14.43 1 98.38 193 TRP A CA 1
ATOM 1575 C C . TRP A 1 193 ? -16.234 11.344 -15.609 1 98.38 193 TRP A C 1
ATOM 1577 O O . TRP A 1 193 ? -15.031 11.352 -15.867 1 98.38 193 TRP A O 1
ATOM 1587 N N . ARG A 1 194 ? -17.109 10.719 -16.328 1 98.06 194 ARG A N 1
ATOM 1588 C CA . ARG A 1 194 ? -16.719 9.969 -17.516 1 98.06 194 ARG A CA 1
ATOM 1589 C C . ARG A 1 194 ? -15.969 10.859 -18.516 1 98.06 194 ARG A C 1
ATOM 1591 O O . ARG A 1 194 ? -14.906 10.484 -19.016 1 98.06 194 ARG A O 1
ATOM 1598 N N . GLU A 1 195 ? -16.453 11.984 -18.719 1 97.75 195 GLU A N 1
ATOM 1599 C CA . GLU A 1 195 ? -15.852 12.914 -19.672 1 97.75 195 GLU A CA 1
ATOM 1600 C C . GLU A 1 195 ? -14.461 13.336 -19.219 1 97.75 195 GLU A C 1
ATOM 1602 O O . GLU A 1 195 ? -13.531 13.414 -20.031 1 97.75 195 GLU A O 1
ATOM 1607 N N . LEU A 1 196 ? -14.328 13.617 -17.969 1 98.25 196 LEU A N 1
ATOM 1608 C CA . LEU A 1 196 ? -13.047 14.047 -17.422 1 98.25 196 LEU A CA 1
ATOM 1609 C C . LEU A 1 196 ? -12.008 12.938 -17.516 1 98.25 196 LEU A C 1
ATOM 1611 O O . LEU A 1 196 ? -10.867 13.188 -17.922 1 98.25 196 LEU A O 1
ATOM 1615 N N . VAL A 1 197 ? -12.453 11.719 -17.203 1 97.94 197 VAL A N 1
ATOM 1616 C CA . VAL A 1 197 ? -11.555 10.578 -17.266 1 97.94 197 VAL A CA 1
ATOM 1617 C C . VAL A 1 197 ? -11.172 10.297 -18.719 1 97.94 197 VAL A C 1
ATOM 1619 O O . VAL A 1 197 ? -10 10.055 -19.016 1 97.94 197 VAL A O 1
ATOM 1622 N N . GLU A 1 198 ? -12.133 10.391 -19.609 1 96.56 198 GLU A N 1
ATOM 1623 C CA . GLU A 1 198 ? -11.875 10.188 -21.031 1 96.56 198 GLU A CA 1
ATOM 1624 C C . GLU A 1 198 ? -10.852 11.195 -21.562 1 96.56 198 GLU A C 1
ATOM 1626 O O . GLU A 1 198 ? -9.961 10.844 -22.328 1 96.56 198 GLU A O 1
ATOM 1631 N N . ASN A 1 199 ? -11.008 12.344 -21.141 1 96 199 ASN A N 1
ATOM 1632 C CA . ASN A 1 199 ? -10.094 13.391 -21.578 1 96 199 ASN A CA 1
ATOM 1633 C C . ASN A 1 199 ? -8.695 13.195 -21 1 96 199 ASN A C 1
ATOM 1635 O O . ASN A 1 199 ? -7.695 13.398 -21.688 1 96 199 ASN A O 1
ATOM 1639 N N . LEU A 1 200 ? -8.609 12.812 -19.766 1 97.19 200 LEU A N 1
ATOM 1640 C CA . LEU A 1 200 ? -7.328 12.617 -19.094 1 97.19 200 LEU A CA 1
ATOM 1641 C C . LEU A 1 200 ? -6.598 11.414 -19.688 1 97.19 200 LEU A C 1
ATOM 1643 O O . LEU A 1 200 ? -5.398 11.492 -19.969 1 97.19 200 LEU A O 1
ATOM 1647 N N . PHE A 1 201 ? -7.328 10.336 -19.859 1 96.31 201 PHE A N 1
ATOM 1648 C CA . PHE A 1 201 ? -6.711 9.078 -20.25 1 96.31 201 PHE A CA 1
ATOM 1649 C C . PHE A 1 201 ? -6.453 9.039 -21.75 1 96.31 201 PHE A C 1
ATOM 1651 O O . PHE A 1 201 ? -5.387 8.609 -22.203 1 96.31 201 PHE A O 1
ATOM 1658 N N . PHE A 1 202 ? -7.457 9.586 -22.531 1 93.69 202 PHE A N 1
ATOM 1659 C CA . PHE A 1 202 ? -7.465 9.227 -23.953 1 93.69 202 PHE A CA 1
ATOM 1660 C C . PHE A 1 202 ? -7.543 10.477 -24.828 1 93.69 202 PHE A C 1
ATOM 1662 O O . PHE A 1 202 ? -7.426 10.391 -26.047 1 93.69 202 PHE A O 1
ATOM 1669 N N . GLY A 1 203 ? -7.766 11.562 -24.234 1 90.75 203 GLY A N 1
ATOM 1670 C CA . GLY A 1 203 ? -7.949 12.781 -25.016 1 90.75 203 GLY A CA 1
ATOM 1671 C C . GLY A 1 203 ? -6.645 13.352 -25.531 1 90.75 203 GLY A C 1
ATOM 1672 O O . GLY A 1 203 ? -5.566 12.992 -25.062 1 90.75 203 GLY A O 1
ATOM 1673 N N . ASN A 1 204 ? -6.816 14.242 -26.422 1 83.44 204 ASN A N 1
ATOM 1674 C CA . ASN A 1 204 ? -5.66 14.875 -27.047 1 83.44 204 ASN A CA 1
ATOM 1675 C C . ASN A 1 204 ? -5.41 16.266 -26.469 1 83.44 204 ASN A C 1
ATOM 1677 O O . ASN A 1 204 ? -4.473 16.953 -26.891 1 83.44 204 ASN A O 1
ATOM 1681 N N . SER A 1 205 ? -6.023 16.578 -25.5 1 81.06 205 SER A N 1
ATOM 1682 C CA . SER A 1 205 ? -5.891 17.906 -24.906 1 81.06 205 SER A CA 1
ATOM 1683 C C . SER A 1 205 ? -4.609 18.016 -24.078 1 81.06 205 SER A C 1
ATOM 1685 O O . SER A 1 205 ? -3.898 17.031 -23.891 1 81.06 205 SER A O 1
ATOM 1687 N N . ASN A 1 206 ? -4.312 19.25 -23.75 1 90.5 206 ASN A N 1
ATOM 1688 C CA . ASN A 1 206 ? -3.227 19.516 -22.828 1 90.5 206 ASN A CA 1
ATOM 1689 C C . ASN A 1 206 ? -3.422 18.797 -21.5 1 90.5 206 ASN A C 1
ATOM 1691 O O . ASN A 1 206 ? -4.379 19.062 -20.766 1 90.5 206 ASN A O 1
ATOM 1695 N N . LYS A 1 207 ? -2.477 17.969 -21.266 1 93.19 207 LYS A N 1
ATOM 1696 C CA . LYS A 1 207 ? -2.654 17.078 -20.125 1 93.19 207 LYS A CA 1
ATOM 1697 C C . LYS A 1 207 ? -2.611 17.859 -18.812 1 93.19 207 LYS A C 1
ATOM 1699 O O . LYS A 1 207 ? -3.287 17.516 -17.844 1 93.19 207 LYS A O 1
ATOM 1704 N N . GLU A 1 208 ? -1.856 18.891 -18.766 1 95 208 GLU A N 1
ATOM 1705 C CA . GLU A 1 208 ? -1.848 19.719 -17.578 1 95 208 GLU A CA 1
ATOM 1706 C C . GLU A 1 208 ? -3.238 20.281 -17.281 1 95 208 GLU A C 1
ATOM 1708 O O . GLU A 1 208 ? -3.684 20.266 -16.125 1 95 208 GLU A O 1
ATOM 1713 N N . GLU A 1 209 ? -3.879 20.719 -18.297 1 95.62 209 GLU A N 1
ATOM 1714 C CA . GLU A 1 209 ? -5.23 21.25 -18.141 1 95.62 209 GLU A CA 1
ATOM 1715 C C . GLU A 1 209 ? -6.211 20.141 -17.75 1 95.62 209 GLU A C 1
ATOM 1717 O O . GLU A 1 209 ? -7.113 20.375 -16.938 1 95.62 209 GLU A O 1
ATOM 1722 N N . SER A 1 210 ? -6.027 19.016 -18.359 1 96.94 210 SER A N 1
ATOM 1723 C CA . SER A 1 210 ? -6.883 17.891 -18 1 96.94 210 SER A CA 1
ATOM 1724 C C . SER A 1 210 ? -6.719 17.5 -16.547 1 96.94 210 SER A C 1
ATOM 1726 O O . SER A 1 210 ? -7.699 17.172 -15.867 1 96.94 210 SER A O 1
ATOM 1728 N N . ILE A 1 211 ? -5.484 17.516 -16.078 1 98.06 211 ILE A N 1
ATOM 1729 C CA . ILE A 1 211 ? -5.199 17.203 -14.68 1 98.06 211 ILE A CA 1
ATOM 1730 C C . ILE A 1 211 ? -5.891 18.219 -13.766 1 98.06 211 ILE A C 1
ATOM 1732 O O . ILE A 1 211 ? -6.551 17.844 -12.797 1 98.06 211 ILE A O 1
ATOM 1736 N N . LYS A 1 212 ? -5.766 19.469 -14.102 1 97.62 212 LYS A N 1
ATOM 1737 C CA . LYS A 1 212 ? -6.379 20.516 -13.305 1 97.62 212 LYS A CA 1
ATOM 1738 C C . LYS A 1 212 ? -7.895 20.359 -13.258 1 97.62 212 LYS A C 1
ATOM 1740 O O . LYS A 1 212 ? -8.516 20.578 -12.219 1 97.62 212 LYS A O 1
ATOM 1745 N N . ALA A 1 213 ? -8.461 19.984 -14.375 1 97.88 213 ALA A N 1
ATOM 1746 C CA . ALA A 1 213 ? -9.906 19.797 -14.445 1 97.88 213 ALA A CA 1
ATOM 1747 C C . ALA A 1 213 ? -10.352 18.641 -13.555 1 97.88 213 ALA A C 1
ATOM 1749 O O . ALA A 1 213 ? -11.359 18.75 -12.852 1 97.88 213 ALA A O 1
ATOM 1750 N N . VAL A 1 214 ? -9.633 17.594 -13.586 1 98.38 214 VAL A N 1
ATOM 1751 C CA . VAL A 1 214 ? -9.93 16.422 -12.758 1 98.38 214 VAL A CA 1
ATOM 1752 C C . VAL A 1 214 ? -9.836 16.812 -11.281 1 98.38 214 VAL A C 1
ATOM 1754 O O . VAL A 1 214 ? -10.75 16.531 -10.5 1 98.38 214 VAL A O 1
ATOM 1757 N N . LEU A 1 215 ? -8.75 17.484 -10.906 1 98.31 215 LEU A N 1
ATOM 1758 C CA . LEU A 1 215 ? -8.555 17.875 -9.516 1 98.31 215 LEU A CA 1
ATOM 1759 C C . LEU A 1 215 ? -9.656 18.828 -9.062 1 98.31 215 LEU A C 1
ATOM 1761 O O . LEU A 1 215 ? -10.156 18.719 -7.941 1 98.31 215 LEU A O 1
ATOM 1765 N N . SER A 1 216 ? -10.055 19.703 -9.93 1 98.31 216 SER A N 1
ATOM 1766 C CA . SER A 1 216 ? -11.109 20.656 -9.609 1 98.31 216 SER A CA 1
ATOM 1767 C C . SER A 1 216 ? -12.438 19.938 -9.359 1 98.31 216 SER A C 1
ATOM 1769 O O . SER A 1 216 ? -13.172 20.281 -8.43 1 98.31 216 SER A O 1
ATOM 1771 N N . PHE A 1 217 ? -12.703 19.031 -10.188 1 98.56 217 PHE A N 1
ATOM 1772 C CA . PHE A 1 217 ? -13.922 18.25 -10.031 1 98.56 217 PHE A CA 1
ATOM 1773 C C . PHE A 1 217 ? -13.922 17.516 -8.695 1 98.56 217 PHE A C 1
ATOM 1775 O O . PHE A 1 217 ? -14.922 17.531 -7.973 1 98.56 217 PHE A O 1
ATOM 1782 N N . ILE A 1 218 ? -12.836 16.875 -8.406 1 98.56 218 ILE A N 1
ATOM 1783 C CA . ILE A 1 218 ? -12.711 16.094 -7.184 1 98.56 218 ILE A CA 1
ATOM 1784 C C . ILE A 1 218 ? -12.867 17 -5.969 1 98.56 218 ILE A C 1
ATOM 1786 O O . ILE A 1 218 ? -13.578 16.656 -5.02 1 98.56 218 ILE A O 1
ATOM 1790 N N . GLU A 1 219 ? -12.281 18.125 -6.023 1 97.25 219 GLU A N 1
ATOM 1791 C CA . GLU A 1 219 ? -12.359 19.078 -4.91 1 97.25 219 GLU A CA 1
ATOM 1792 C C . GLU A 1 219 ? -13.789 19.562 -4.703 1 97.25 219 GLU A C 1
ATOM 1794 O O . GLU A 1 219 ? -14.234 19.719 -3.564 1 97.25 219 GLU A O 1
ATOM 1799 N N . ARG A 1 220 ? -14.43 19.812 -5.762 1 97.5 220 ARG A N 1
ATOM 1800 C CA . ARG A 1 220 ? -15.828 20.219 -5.668 1 97.5 220 ARG A CA 1
ATOM 1801 C C . ARG A 1 220 ? -16.672 19.109 -5.055 1 97.5 220 ARG A C 1
ATOM 1803 O O . ARG A 1 220 ? -17.516 19.359 -4.195 1 97.5 220 ARG A O 1
ATOM 1810 N N . TYR A 1 221 ? -16.453 17.938 -5.52 1 97.88 221 TYR A N 1
ATOM 1811 C CA . TYR A 1 221 ? -17.172 16.797 -4.965 1 97.88 221 TYR A CA 1
ATOM 1812 C C . TYR A 1 221 ? -16.938 16.672 -3.463 1 97.88 221 TYR A C 1
ATOM 1814 O O . TYR A 1 221 ? -17.875 16.453 -2.691 1 97.88 221 TYR A O 1
ATOM 1822 N N . LEU A 1 222 ? -15.703 16.797 -3.07 1 97.5 222 LEU A N 1
ATOM 1823 C CA . LEU A 1 222 ? -15.344 16.672 -1.661 1 97.5 222 LEU A CA 1
ATOM 1824 C C . LEU A 1 222 ? -15.984 17.781 -0.841 1 97.5 222 LEU A C 1
ATOM 1826 O O . LEU A 1 222 ? -16.422 17.562 0.289 1 97.5 222 LEU A O 1
ATOM 1830 N N . SER A 1 223 ? -16 18.922 -1.381 1 96.19 223 SER A N 1
ATOM 1831 C CA . SER A 1 223 ? -16.625 20.047 -0.678 1 96.19 223 SER A CA 1
ATOM 1832 C C . SER A 1 223 ? -18.094 19.766 -0.369 1 96.19 223 SER A C 1
ATOM 1834 O O . SER A 1 223 ? -18.594 20.156 0.69 1 96.19 223 SER A O 1
ATOM 1836 N N . LEU A 1 224 ? -18.688 19.031 -1.218 1 96.06 224 LEU A N 1
ATOM 1837 C CA . LEU A 1 224 ? -20.125 18.797 -1.084 1 96.06 224 LEU A CA 1
ATOM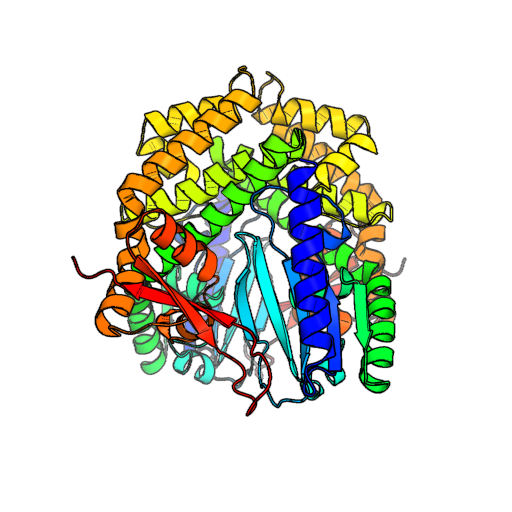 1838 C C . LEU A 1 224 ? -20.391 17.547 -0.271 1 96.06 224 LEU A C 1
ATOM 1840 O O . LEU A 1 224 ? -21.453 17.422 0.356 1 96.06 224 LEU A O 1
ATOM 1844 N N . ASN A 1 225 ? -19.453 16.625 -0.229 1 96.31 225 ASN A N 1
ATOM 1845 C CA . ASN A 1 225 ? -19.797 15.305 0.259 1 96.31 225 ASN A CA 1
ATOM 1846 C C . ASN A 1 225 ? -18.891 14.867 1.405 1 96.31 225 ASN A C 1
ATOM 1848 O O . ASN A 1 225 ? -19.047 13.773 1.945 1 96.31 225 ASN A O 1
ATOM 1852 N N . ILE A 1 226 ? -17.969 15.68 1.833 1 96.94 226 ILE 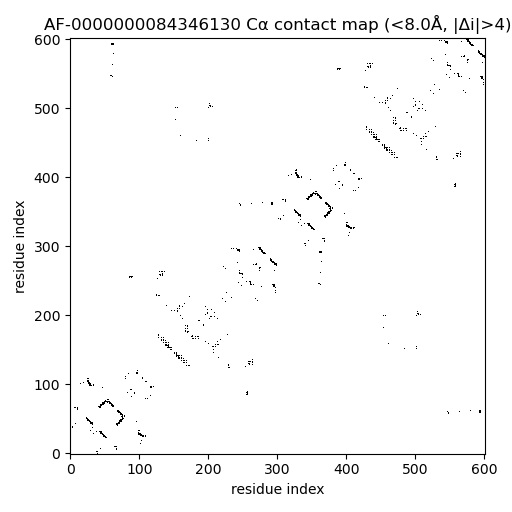A N 1
ATOM 1853 C CA . ILE A 1 226 ? -16.953 15.242 2.781 1 96.94 226 ILE A CA 1
ATOM 1854 C C . ILE A 1 226 ? -17.609 14.891 4.117 1 96.94 226 ILE A C 1
ATOM 1856 O O . ILE A 1 226 ? -17.172 13.969 4.809 1 96.94 226 ILE A O 1
ATOM 1860 N N . GLU A 1 227 ? -18.641 15.562 4.48 1 95.62 227 GLU A N 1
ATOM 1861 C CA . GLU A 1 227 ? -19.328 15.266 5.734 1 95.62 227 GLU A CA 1
ATOM 1862 C C . GLU A 1 227 ? -19.953 13.875 5.707 1 95.62 227 GLU A C 1
ATOM 1864 O O . GLU A 1 227 ? -19.891 13.141 6.699 1 95.62 227 GLU A O 1
ATOM 1869 N N . LYS A 1 228 ? -20.469 13.602 4.594 1 93.94 228 LYS A N 1
ATOM 1870 C CA . LYS A 1 228 ? -21.047 12.273 4.441 1 93.94 228 LYS A CA 1
ATOM 1871 C C . LYS A 1 228 ? -19.969 11.188 4.527 1 93.94 228 LYS A C 1
ATOM 1873 O O . LYS A 1 228 ? -20.172 10.164 5.191 1 93.94 228 LYS A O 1
ATOM 1878 N N . SER A 1 229 ? -18.875 11.43 3.918 1 94.94 229 SER A N 1
ATOM 1879 C CA . SER A 1 229 ? -17.781 10.469 3.908 1 94.94 229 SER A CA 1
ATOM 1880 C C . SER A 1 229 ? -17.156 10.328 5.297 1 94.94 229 SER A C 1
ATOM 1882 O O . SER A 1 229 ? -16.562 9.289 5.613 1 94.94 229 SER A O 1
ATOM 1884 N N . CYS A 1 230 ? -17.344 11.359 6.098 1 96.56 230 CYS A N 1
ATOM 1885 C CA . CYS A 1 230 ? -16.703 11.367 7.414 1 96.56 230 CYS A CA 1
ATOM 1886 C C . CYS A 1 230 ? -17.75 11.219 8.523 1 96.56 230 CYS A C 1
ATOM 1888 O O . CYS A 1 230 ? -17.484 11.578 9.672 1 96.56 230 CYS A O 1
ATOM 1890 N N . LYS A 1 231 ? -18.859 10.727 8.227 1 94.56 231 LYS A N 1
ATOM 1891 C CA . LYS A 1 231 ? -19.969 10.664 9.188 1 94.56 231 LYS A CA 1
ATOM 1892 C C . LYS A 1 231 ? -19.547 9.922 10.453 1 94.56 231 LYS A C 1
ATOM 1894 O O . LYS A 1 231 ? -19.797 10.391 11.562 1 94.56 231 LYS A O 1
ATOM 1899 N N . LEU A 1 232 ? -18.938 8.812 10.297 1 93.75 232 LEU A N 1
ATOM 1900 C CA . LEU A 1 232 ? -18.5 8.016 11.438 1 93.75 232 LEU A CA 1
ATOM 1901 C C . LEU A 1 232 ? -17.578 8.828 12.344 1 93.75 232 LEU A C 1
ATOM 1903 O O . LEU A 1 232 ? -17.766 8.867 13.555 1 93.75 232 LEU A O 1
ATOM 1907 N N . LEU A 1 233 ? -16.594 9.453 11.75 1 96.56 233 LEU A N 1
ATOM 1908 C CA . LEU A 1 233 ? -15.633 10.258 12.492 1 96.56 233 LEU A CA 1
ATOM 1909 C C . LEU A 1 233 ? -16.312 11.422 13.195 1 96.56 233 LEU A C 1
ATOM 1911 O O . LEU A 1 233 ? -16.062 11.695 14.367 1 96.56 233 LEU A O 1
ATOM 1915 N N . LEU A 1 234 ? -17.203 12.062 12.492 1 96.75 234 LEU A N 1
ATOM 1916 C CA . LEU A 1 234 ? -17.906 13.219 13.047 1 96.75 234 LEU A CA 1
ATOM 1917 C C . LEU A 1 234 ? -18.797 12.797 14.211 1 96.75 234 LEU A C 1
ATOM 1919 O O . LEU A 1 234 ? -18.891 13.508 15.211 1 96.75 234 LEU A O 1
ATOM 1923 N N . ASP A 1 235 ? -19.406 11.641 14.055 1 95.44 235 ASP A N 1
ATOM 1924 C CA . ASP A 1 235 ? -20.219 11.117 15.148 1 95.44 235 ASP A CA 1
ATOM 1925 C C . ASP A 1 235 ? -19.375 10.859 16.391 1 95.44 235 ASP A C 1
ATOM 1927 O O . ASP A 1 235 ? -19.797 11.156 17.516 1 95.44 235 ASP A O 1
ATOM 1931 N N . ILE A 1 236 ? -18.266 10.359 16.188 1 95.56 236 ILE A N 1
ATOM 1932 C CA . ILE A 1 236 ? -17.359 10.062 17.297 1 95.56 236 ILE A CA 1
ATOM 1933 C C . ILE A 1 236 ? -16.922 11.359 17.969 1 95.56 236 ILE A C 1
ATOM 1935 O O . ILE A 1 236 ? -16.891 11.453 19.188 1 95.56 236 ILE A O 1
ATOM 1939 N N . LEU A 1 237 ? -16.609 12.328 17.172 1 96.81 237 LEU A N 1
ATOM 1940 C CA . LEU A 1 237 ? -16.203 13.625 17.703 1 96.81 237 LEU A CA 1
ATOM 1941 C C . LEU A 1 237 ? -17.344 14.266 18.484 1 96.81 237 LEU A C 1
ATOM 1943 O O . LEU A 1 237 ? -17.109 14.852 19.547 1 96.81 237 LEU A O 1
ATOM 1947 N N . LYS A 1 238 ? -18.5 14.125 17.984 1 95.69 238 LYS A N 1
ATOM 1948 C CA . LYS A 1 238 ? -19.672 14.68 18.656 1 95.69 238 LYS A CA 1
ATOM 1949 C C . LYS A 1 238 ? -19.891 14 20 1 95.69 238 LYS A C 1
ATOM 1951 O O . LYS A 1 238 ? -20.172 14.672 21 1 95.69 238 LYS A O 1
ATOM 1956 N N . GLU A 1 239 ? -19.766 12.742 19.984 1 94.94 239 GLU A N 1
ATOM 1957 C CA . GLU A 1 239 ? -19.969 11.969 21.203 1 94.94 239 GLU A CA 1
ATOM 1958 C C . GLU A 1 239 ? -18.906 12.281 22.25 1 94.94 239 GLU A C 1
ATOM 1960 O O . GLU A 1 239 ? -19.219 12.383 23.438 1 94.94 239 GLU A O 1
ATOM 1965 N N . LYS A 1 240 ? -17.719 12.32 21.828 1 92.06 240 LYS A N 1
ATOM 1966 C CA . LYS A 1 240 ? -16.625 12.625 22.75 1 92.06 240 LYS A CA 1
ATOM 1967 C C . LYS A 1 240 ? -16.797 14.023 23.344 1 92.06 240 LYS A C 1
ATOM 1969 O O . LYS A 1 240 ? -16.438 14.25 24.516 1 92.06 240 LYS A O 1
ATOM 1974 N N . ASN A 1 241 ? -17.234 15 22.594 1 91.38 241 ASN A N 1
ATOM 1975 C CA . ASN A 1 241 ? -17.5 16.375 23 1 91.38 241 ASN A CA 1
ATOM 1976 C C . ASN A 1 241 ? -16.297 16.984 23.703 1 91.38 241 ASN A C 1
ATOM 1978 O O . ASN A 1 241 ? -16.453 17.609 24.766 1 91.38 241 ASN A O 1
ATOM 1982 N N . ASP A 1 242 ? -15.086 16.656 23.281 1 94.06 242 ASP A N 1
ATOM 1983 C CA . ASP A 1 242 ? -13.805 17.172 23.75 1 94.06 242 ASP A CA 1
ATOM 1984 C C . ASP A 1 242 ? -12.75 17.109 22.656 1 94.06 242 ASP A C 1
ATOM 1986 O O . ASP A 1 242 ? -12.961 16.484 21.609 1 94.06 242 ASP A O 1
ATOM 1990 N N . PHE A 1 243 ? -11.68 17.828 22.938 1 96.38 243 PHE A N 1
ATOM 1991 C CA . PHE A 1 243 ? -10.578 17.844 21.969 1 96.38 243 PHE A CA 1
ATOM 1992 C C . PHE A 1 243 ? -9.828 16.531 21.984 1 96.38 243 PHE A C 1
ATOM 1994 O O . PHE A 1 243 ? -9.555 15.969 23.047 1 96.38 243 PHE A O 1
ATOM 2001 N N . ILE A 1 244 ? -9.547 16.047 20.812 1 96.38 244 ILE A N 1
ATOM 2002 C CA . ILE A 1 244 ? -8.852 14.766 20.672 1 96.38 244 ILE A CA 1
ATOM 2003 C C . ILE A 1 244 ? -7.836 14.844 19.531 1 96.38 244 ILE A C 1
ATOM 2005 O O . ILE A 1 244 ? -8.086 15.484 18.516 1 96.38 244 ILE A O 1
ATOM 2009 N N . SER A 1 245 ? -6.703 14.195 19.656 1 95.38 245 SER A N 1
ATOM 2010 C CA . SER A 1 245 ? -5.66 14.234 18.641 1 95.38 245 SER A CA 1
ATOM 2011 C C . SER A 1 245 ? -5.867 13.133 17.609 1 95.38 245 SER A C 1
ATOM 2013 O O . SER A 1 245 ? -6.633 12.195 17.828 1 95.38 245 SER A O 1
ATOM 2015 N N . SER A 1 246 ? -5.176 13.312 16.438 1 95.75 246 SER A N 1
ATOM 2016 C CA . SER A 1 246 ? -5.227 12.297 15.398 1 95.75 246 SER A CA 1
ATOM 2017 C C . SER A 1 246 ? -4.73 10.945 15.906 1 95.75 246 SER A C 1
ATOM 2019 O O . SER A 1 246 ? -5.293 9.906 15.57 1 95.75 246 SER A O 1
ATOM 2021 N N . GLU A 1 247 ? -3.74 10.953 16.75 1 92.06 247 GLU A N 1
ATOM 2022 C CA . GLU A 1 247 ? -3.158 9.727 17.297 1 92.06 247 GLU A CA 1
ATOM 2023 C C . GLU A 1 247 ? -4.137 9.016 18.234 1 92.06 247 GLU A C 1
ATOM 2025 O O . GLU A 1 247 ? -4.242 7.789 18.203 1 92.06 247 GLU A O 1
ATOM 2030 N N . GLU A 1 248 ? -4.762 9.773 19.047 1 92.88 248 GLU A N 1
ATOM 2031 C CA . GLU A 1 248 ? -5.758 9.203 19.938 1 92.88 248 GLU A CA 1
ATOM 2032 C C . GLU A 1 248 ? -6.918 8.594 19.156 1 92.88 248 GLU A C 1
ATOM 2034 O O . GLU A 1 248 ? -7.418 7.523 19.516 1 92.88 248 GLU A O 1
ATOM 2039 N N . LEU A 1 249 ? -7.336 9.281 18.109 1 94.81 249 LEU A N 1
ATOM 2040 C CA . LEU A 1 249 ? -8.422 8.781 17.281 1 94.81 249 LEU A CA 1
ATOM 2041 C C . LEU A 1 249 ? -8.023 7.473 16.594 1 94.81 249 LEU A C 1
ATOM 2043 O O . LEU A 1 249 ? -8.812 6.527 16.547 1 94.81 249 LEU A O 1
ATOM 2047 N N . LYS A 1 250 ? -6.844 7.441 16.094 1 91.12 250 LYS A N 1
ATOM 2048 C CA . LYS A 1 250 ? -6.352 6.266 15.383 1 91.12 250 LYS A CA 1
ATOM 2049 C C . LYS A 1 250 ? -6.363 5.031 16.281 1 91.12 250 LYS A C 1
ATOM 2051 O O . LYS A 1 250 ? -6.477 3.904 15.797 1 91.12 250 LYS A O 1
ATOM 2056 N N . ASN A 1 251 ? -6.297 5.254 17.578 1 88.56 251 ASN A N 1
ATOM 2057 C CA . ASN A 1 251 ? -6.188 4.148 18.531 1 88.56 251 ASN A CA 1
ATOM 2058 C C . ASN A 1 251 ? -7.559 3.67 18.984 1 88.56 251 ASN A C 1
ATOM 2060 O O . ASN A 1 251 ? -7.66 2.713 19.766 1 88.56 251 ASN A O 1
ATOM 2064 N N . ILE A 1 252 ? -8.57 4.344 18.516 1 89.56 252 ILE A N 1
ATOM 2065 C CA . ILE A 1 252 ? -9.906 3.824 18.766 1 89.56 252 ILE A CA 1
ATOM 2066 C C . ILE A 1 252 ? -10.102 2.506 18.016 1 89.56 252 ILE A C 1
ATOM 2068 O O . ILE A 1 252 ? -9.68 2.373 16.859 1 89.56 252 ILE A O 1
ATOM 2072 N N . ASN A 1 253 ? -10.742 1.605 18.547 1 83.62 253 ASN A N 1
ATOM 2073 C CA . ASN A 1 253 ? -10.82 0.22 18.094 1 83.62 253 ASN A CA 1
ATOM 2074 C C . ASN A 1 253 ? -11.344 0.126 16.672 1 83.62 253 ASN A C 1
ATOM 2076 O O . ASN A 1 253 ? -10.828 -0.653 15.867 1 83.62 253 ASN A O 1
ATOM 2080 N N . ILE A 1 254 ? -12.273 0.934 16.375 1 84.06 254 ILE A N 1
ATOM 2081 C CA . ILE A 1 254 ? -12.938 0.825 15.078 1 84.06 254 ILE A CA 1
ATOM 2082 C C . ILE A 1 254 ? -11.977 1.245 13.961 1 84.06 254 ILE A C 1
ATOM 2084 O O . ILE A 1 254 ? -12.164 0.882 12.805 1 84.06 254 ILE A O 1
ATOM 2088 N N . PHE A 1 255 ? -10.922 1.969 14.312 1 88.75 255 PHE A N 1
ATOM 2089 C CA . PHE A 1 255 ? -9.992 2.482 13.312 1 88.75 255 PHE A CA 1
ATOM 2090 C C . PHE A 1 255 ? -8.719 1.646 13.266 1 88.75 255 PHE A C 1
ATOM 2092 O O . PHE A 1 255 ? -7.953 1.722 12.305 1 88.75 255 PHE A O 1
ATOM 2099 N N . LYS A 1 256 ? -8.508 0.925 14.258 1 81.88 256 LYS A N 1
ATOM 2100 C CA . LYS A 1 256 ? -7.262 0.182 14.375 1 81.88 256 LYS A CA 1
ATOM 2101 C C . LYS A 1 256 ? -7.082 -0.787 13.211 1 81.88 256 LYS A C 1
ATOM 2103 O O . LYS A 1 256 ? -8.016 -1.491 12.836 1 81.88 256 LYS A O 1
ATOM 2108 N N . GLY A 1 257 ? -5.914 -0.807 12.594 1 76.38 257 GLY A N 1
ATOM 2109 C CA . GLY A 1 257 ? -5.602 -1.727 11.508 1 76.38 257 GLY A CA 1
ATOM 2110 C C . GLY A 1 257 ? -5.918 -1.162 10.133 1 76.38 257 GLY A C 1
ATOM 2111 O O . GLY A 1 257 ? -5.449 -1.683 9.125 1 76.38 257 GLY A O 1
ATOM 2112 N N . HIS A 1 258 ? -6.766 -0.08 10.125 1 85.25 258 HIS A N 1
ATOM 2113 C CA . HIS A 1 258 ? -7.105 0.541 8.852 1 85.25 258 HIS A CA 1
ATOM 2114 C C . HIS A 1 258 ? -6.066 1.58 8.445 1 85.25 258 HIS A C 1
ATOM 2116 O O . HIS A 1 258 ? -5.52 2.281 9.305 1 85.25 258 HIS A O 1
ATOM 2122 N N . LYS A 1 259 ? -5.816 1.574 7.242 1 88.25 259 LYS A N 1
ATOM 2123 C CA . LYS A 1 259 ? -4.895 2.582 6.727 1 88.25 259 LYS A CA 1
ATOM 2124 C C . LYS A 1 259 ? -5.594 3.926 6.547 1 88.25 259 LYS A C 1
ATOM 2126 O O . LYS A 1 259 ? -6 4.273 5.434 1 88.25 259 LYS A O 1
ATOM 2131 N N . ILE A 1 260 ? -5.629 4.68 7.617 1 93.5 260 ILE A N 1
ATOM 2132 C CA . ILE A 1 260 ? -6.309 5.969 7.617 1 93.5 260 ILE A CA 1
ATOM 2133 C C . ILE A 1 260 ? -5.328 7.066 8.023 1 93.5 260 ILE A C 1
ATOM 2135 O O . ILE A 1 260 ? -4.73 7.008 9.102 1 93.5 260 ILE A O 1
ATOM 2139 N N . SER A 1 261 ? -5.164 7.992 7.133 1 94.81 261 SER A N 1
ATOM 2140 C CA . SER A 1 261 ? -4.449 9.203 7.508 1 94.81 261 SER A CA 1
ATOM 2141 C C . SER A 1 261 ? -5.363 10.18 8.242 1 94.81 261 SER A C 1
ATOM 2143 O O . SER A 1 261 ? -5.848 11.148 7.66 1 94.81 261 SER A O 1
ATOM 2145 N N . MET A 1 262 ? -5.449 9.953 9.523 1 96.62 262 MET A N 1
ATOM 2146 C CA . MET A 1 262 ? -6.434 10.656 10.344 1 96.62 262 MET A CA 1
ATOM 2147 C C . MET A 1 262 ? -6.164 12.156 10.344 1 96.62 262 MET A C 1
ATOM 2149 O O . MET A 1 262 ? -7.094 12.961 10.234 1 96.62 262 MET A O 1
ATOM 2153 N N . GLU A 1 263 ? -4.926 12.523 10.367 1 96.56 263 GLU A N 1
ATOM 2154 C CA . GLU A 1 263 ? -4.582 13.945 10.414 1 96.56 263 GLU A CA 1
ATOM 2155 C C . GLU A 1 263 ? -4.992 14.656 9.133 1 96.56 263 GLU A C 1
ATOM 2157 O O . GLU A 1 263 ? -5.504 15.781 9.172 1 96.56 263 GLU A O 1
ATOM 2162 N N . ASP A 1 264 ? -4.797 13.992 8.016 1 96.06 264 ASP A N 1
ATOM 2163 C CA . ASP A 1 264 ? -5.16 14.586 6.738 1 96.06 264 ASP A CA 1
ATOM 2164 C C . ASP A 1 264 ? -6.664 14.844 6.656 1 96.06 264 ASP A C 1
ATOM 2166 O O . ASP A 1 264 ? -7.098 15.875 6.145 1 96.06 264 ASP A O 1
ATOM 2170 N N . ILE A 1 265 ? -7.383 13.922 7.16 1 98 265 ILE A N 1
ATOM 2171 C CA . ILE A 1 265 ? -8.836 14.039 7.137 1 98 265 ILE A CA 1
ATOM 2172 C C . ILE A 1 265 ? -9.273 15.164 8.07 1 98 265 ILE A C 1
ATOM 2174 O O . ILE A 1 265 ? -10.086 16.016 7.695 1 98 265 ILE A O 1
ATOM 2178 N N . LEU A 1 266 ? -8.711 15.18 9.242 1 97.94 266 LEU A N 1
ATOM 2179 C CA . LEU A 1 266 ? -9.055 16.203 10.227 1 97.94 266 LEU A CA 1
ATOM 2180 C C . LEU A 1 266 ? -8.695 17.594 9.734 1 97.94 266 LEU A C 1
ATOM 2182 O O . LEU A 1 266 ? -9.461 18.547 9.906 1 97.94 266 LEU A O 1
ATOM 2186 N N . GLU A 1 267 ? -7.605 17.688 9.133 1 96.12 267 GLU A N 1
ATOM 2187 C CA . GLU A 1 267 ? -7.188 18.969 8.57 1 96.12 267 GLU A CA 1
ATOM 2188 C C . GLU A 1 267 ? -8.156 19.438 7.5 1 96.12 267 GLU A C 1
ATOM 2190 O O . GLU A 1 267 ? -8.484 20.625 7.438 1 96.12 267 GLU A O 1
ATOM 2195 N N . LYS A 1 268 ? -8.547 18.531 6.699 1 96.81 268 LYS A N 1
ATOM 2196 C CA . LYS A 1 268 ? -9.492 18.891 5.641 1 96.81 268 LYS A CA 1
ATOM 2197 C C . LYS A 1 268 ? -10.828 19.344 6.227 1 96.81 268 LYS A C 1
ATOM 2199 O O . LYS A 1 268 ? -11.414 20.328 5.762 1 96.81 268 LYS A O 1
ATOM 2204 N N . LEU A 1 269 ? -11.312 18.625 7.203 1 97.69 269 LEU A N 1
ATOM 2205 C CA . LEU A 1 269 ? -12.555 19 7.871 1 97.69 269 LEU A CA 1
ATOM 2206 C C . LEU A 1 269 ? -12.43 20.359 8.539 1 97.69 269 LEU A C 1
ATOM 2208 O O . LEU A 1 269 ? -13.375 21.156 8.531 1 97.69 269 LEU A O 1
ATOM 2212 N N . TYR A 1 270 ? -11.297 20.609 9.102 1 96.5 270 TYR A N 1
ATOM 2213 C CA . TYR A 1 270 ? -11.039 21.891 9.727 1 96.5 270 TYR A CA 1
ATOM 2214 C C . TYR A 1 270 ? -11.023 23.016 8.695 1 96.5 270 TYR A C 1
ATOM 2216 O O . TYR A 1 270 ? -11.609 24.078 8.914 1 96.5 270 TYR A O 1
ATOM 2224 N N . GLU A 1 271 ? -10.367 22.766 7.621 1 94.19 271 GLU A N 1
ATOM 2225 C CA . GLU A 1 271 ? -10.312 23.75 6.535 1 94.19 271 GLU A CA 1
ATOM 2226 C C . GLU A 1 271 ? -11.719 24.125 6.07 1 94.19 271 GLU A C 1
ATOM 2228 O O . GLU A 1 271 ? -11.969 25.266 5.695 1 94.19 271 GLU A O 1
ATOM 2233 N N . LYS A 1 272 ? -12.555 23.188 6.129 1 95.12 272 LYS A N 1
ATOM 2234 C CA . LYS A 1 272 ? -13.922 23.406 5.668 1 95.12 272 LYS A CA 1
ATOM 2235 C C . LYS A 1 272 ? -14.805 23.938 6.801 1 95.12 272 LYS A C 1
ATOM 2237 O O . LYS A 1 272 ? -16.016 24.109 6.625 1 95.12 272 LYS A O 1
ATOM 2242 N N . GLU A 1 273 ? -14.25 24.094 7.941 1 95.19 273 GLU A N 1
ATOM 2243 C CA . GLU A 1 273 ? -14.898 24.688 9.109 1 95.19 273 GLU A CA 1
ATOM 2244 C C . GLU A 1 273 ? -16 23.781 9.648 1 95.19 273 GLU A C 1
ATOM 2246 O O . GLU A 1 273 ? -17.031 24.25 10.109 1 95.19 273 GLU A O 1
ATOM 2251 N N . ILE A 1 274 ? -15.766 22.562 9.461 1 96.06 274 ILE A N 1
ATOM 2252 C CA . ILE A 1 274 ? -16.719 21.578 9.969 1 96.06 274 ILE A CA 1
ATOM 2253 C C . ILE A 1 274 ? -16.391 21.234 11.414 1 96.06 274 ILE A C 1
ATOM 2255 O O . ILE A 1 274 ? -17.297 20.953 12.219 1 96.06 274 ILE A O 1
ATOM 2259 N N . ILE A 1 275 ? -15.094 21.25 11.711 1 97.56 275 ILE A N 1
ATOM 2260 C CA . ILE A 1 275 ? -14.641 20.984 13.07 1 97.56 275 ILE A CA 1
ATOM 2261 C C . ILE A 1 275 ? -13.703 22.109 13.523 1 97.56 275 ILE A C 1
ATOM 2263 O O . ILE A 1 275 ? -13.336 22.984 12.734 1 97.56 275 ILE A O 1
ATOM 2267 N N . LYS A 1 276 ? -13.375 22.078 14.789 1 96.81 276 LYS A N 1
ATOM 2268 C CA . LYS A 1 276 ? -12.453 23.062 15.375 1 96.81 276 LYS A CA 1
ATOM 2269 C C . LYS A 1 276 ? -11.102 22.422 15.672 1 96.81 276 LYS A C 1
ATOM 2271 O O . LYS A 1 276 ? -11.008 21.203 15.867 1 96.81 276 LYS A O 1
ATOM 2276 N N . ARG A 1 277 ? -10.133 23.25 15.625 1 96.06 277 ARG A N 1
ATOM 2277 C CA . ARG A 1 277 ? -8.781 22.812 15.945 1 96.06 277 ARG A CA 1
ATOM 2278 C C . ARG A 1 277 ? -8.18 23.656 17.062 1 96.06 277 ARG A C 1
ATOM 2280 O O . ARG A 1 277 ? -8.422 24.859 17.141 1 96.06 277 ARG A O 1
ATOM 2287 N N . ALA A 1 278 ? -7.496 23.078 17.938 1 95.25 278 ALA A N 1
ATOM 2288 C 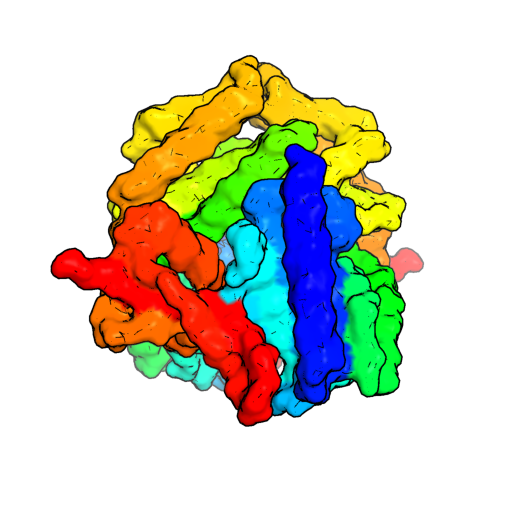CA . ALA A 1 278 ? -6.711 23.719 19 1 95.25 278 ALA A CA 1
ATOM 2289 C C . ALA A 1 278 ? -5.363 23.031 19.172 1 95.25 278 ALA A C 1
ATOM 2291 O O . ALA A 1 278 ? -5.035 22.094 18.438 1 95.25 278 ALA A O 1
ATOM 2292 N N . GLN A 1 279 ? -4.578 23.578 19.938 1 93.19 279 GLN A N 1
ATOM 2293 C CA . GLN A 1 279 ? -3.301 22.969 20.297 1 93.19 279 GLN A CA 1
ATOM 2294 C C . GLN A 1 279 ? -3.244 22.609 21.781 1 93.19 279 GLN A C 1
ATOM 2296 O O . GLN A 1 279 ? -3.768 23.344 22.609 1 93.19 279 GLN A O 1
ATOM 2301 N N . ARG A 1 280 ? -2.799 21.531 22.031 1 90.88 280 ARG A N 1
ATOM 2302 C CA . ARG A 1 280 ? -2.645 21.047 23.406 1 90.88 280 ARG A CA 1
ATOM 2303 C C . ARG A 1 280 ? -1.202 20.625 23.672 1 90.88 280 ARG A C 1
ATOM 2305 O O . ARG A 1 280 ? -0.518 20.109 22.797 1 90.88 280 ARG A O 1
ATOM 2312 N N . ASP A 1 281 ? -0.745 20.891 24.922 1 85.12 281 ASP A N 1
ATOM 2313 C CA . ASP A 1 281 ? 0.603 20.484 25.312 1 85.12 281 ASP A CA 1
ATOM 2314 C C . ASP A 1 281 ? 0.717 18.969 25.406 1 85.12 281 ASP A C 1
ATOM 2316 O O . ASP A 1 281 ? -0.165 18.312 25.969 1 85.12 281 ASP A O 1
ATOM 2320 N N . PHE A 1 282 ? 1.491 18.312 24.828 1 75.44 282 PHE A N 1
ATOM 2321 C CA . PHE A 1 282 ? 1.65 16.875 24.906 1 75.44 282 PHE A CA 1
ATOM 2322 C C . PHE A 1 282 ? 2.619 16.484 26.016 1 75.44 282 PHE A C 1
ATOM 2324 O O . PHE A 1 282 ? 2.309 15.625 26.844 1 75.44 282 PHE A O 1
ATOM 2331 N N . LEU A 1 283 ? 3.908 16.641 26.031 1 58.94 283 LEU A N 1
ATOM 2332 C CA . LEU A 1 283 ? 4.898 16.172 27 1 58.94 283 LEU A CA 1
ATOM 2333 C C . LEU A 1 283 ? 5.035 17.172 28.141 1 58.94 283 LEU A C 1
ATOM 2335 O O . LEU A 1 283 ? 5.414 18.328 27.922 1 58.94 283 LEU A O 1
ATOM 2339 N N . ASN A 1 284 ? 3.904 17.047 29.125 1 50.88 284 ASN A N 1
ATOM 2340 C CA . ASN A 1 284 ? 3.996 17.906 30.312 1 50.88 284 ASN A CA 1
ATOM 2341 C C . ASN A 1 284 ? 5.289 17.672 31.078 1 50.88 284 ASN A C 1
ATOM 2343 O O . ASN A 1 284 ? 5.441 16.641 31.75 1 50.88 284 ASN A O 1
ATOM 2347 N N . ILE A 1 285 ? 6.352 17.812 30.625 1 41.84 285 ILE A N 1
ATOM 2348 C CA . ILE A 1 285 ? 7.41 17.781 31.625 1 41.84 285 ILE A CA 1
ATOM 2349 C C . ILE A 1 285 ? 7.285 18.984 32.562 1 41.84 285 ILE A C 1
ATOM 2351 O O . ILE A 1 285 ? 7.066 20.109 32.094 1 41.84 285 ILE A O 1
ATOM 2355 N N . LYS A 1 286 ? 7.062 18.859 33.688 1 42.72 286 LYS A N 1
ATOM 2356 C CA . LYS A 1 286 ? 7.137 19.922 34.688 1 42.72 286 LYS A CA 1
ATOM 2357 C C . LYS A 1 286 ? 8.125 21.016 34.25 1 42.72 286 LYS A C 1
ATOM 2359 O O . LYS A 1 286 ? 9.312 20.734 34.062 1 42.72 286 LYS A O 1
ATOM 2364 N N . GLY A 1 287 ? 7.668 22.281 33.969 1 43.91 287 GLY A N 1
ATOM 2365 C CA . GLY A 1 287 ? 8.398 23.531 33.75 1 43.91 287 GLY A CA 1
ATOM 2366 C C . GLY A 1 287 ? 8.75 23.766 32.281 1 43.91 287 GLY A C 1
ATOM 2367 O O . GLY A 1 287 ? 9.281 24.812 31.938 1 43.91 287 GLY A O 1
ATOM 2368 N N . VAL A 1 288 ? 9.281 22.766 31.406 1 47.16 288 VAL A N 1
ATOM 2369 C CA . VAL A 1 288 ? 9.883 22.969 30.094 1 47.16 288 VAL A CA 1
ATOM 2370 C C . VAL A 1 288 ? 8.797 22.953 29.016 1 47.16 288 VAL A C 1
ATOM 2372 O O . VAL A 1 288 ? 7.773 22.281 29.172 1 47.16 288 VAL A O 1
ATOM 2375 N N . ASN A 1 289 ? 8.984 23.953 28 1 55.28 289 ASN A N 1
ATOM 2376 C CA . ASN A 1 289 ? 8.266 24.219 26.766 1 55.28 289 ASN A CA 1
ATOM 2377 C C . ASN A 1 289 ? 8.008 22.938 25.969 1 55.28 289 ASN A C 1
ATOM 2379 O O . ASN A 1 289 ? 8.945 22.188 25.672 1 55.28 289 ASN A O 1
ATOM 2383 N N . THR A 1 290 ? 6.703 22.375 26.047 1 65.25 290 THR A N 1
ATOM 2384 C CA . THR A 1 290 ? 6.176 21.078 25.641 1 65.25 290 THR A CA 1
ATOM 2385 C C . THR A 1 290 ? 5.879 21.078 24.141 1 65.25 290 THR A C 1
ATOM 2387 O O . THR A 1 290 ? 5.781 22.125 23.516 1 65.25 290 THR A O 1
ATOM 2390 N N . LEU A 1 291 ? 6.164 20.062 23.531 1 78.81 291 LEU A N 1
ATOM 2391 C CA . LEU A 1 291 ? 5.645 19.828 22.188 1 78.81 291 LEU A CA 1
ATOM 2392 C C . LEU A 1 291 ? 4.121 19.953 22.172 1 78.81 291 LEU A C 1
ATOM 2394 O O . LEU A 1 291 ? 3.447 19.453 23.078 1 78.81 291 LEU A O 1
ATOM 2398 N N . LYS A 1 292 ? 3.74 20.859 21.281 1 87.69 292 LYS A N 1
ATOM 2399 C CA . LYS A 1 292 ? 2.293 21 21.141 1 87.69 292 LYS A CA 1
ATOM 2400 C C . LYS A 1 292 ? 1.758 20.078 20.047 1 87.69 292 LYS A C 1
ATOM 2402 O O . LYS A 1 292 ? 2.453 19.797 19.062 1 87.69 292 LYS A O 1
ATOM 2407 N N . GLU A 1 293 ? 0.591 19.641 20.266 1 93.06 293 GLU A N 1
ATOM 2408 C CA . GLU A 1 293 ? -0.05 18.812 19.234 1 93.06 293 GLU A CA 1
ATOM 2409 C C . GLU A 1 293 ? -1.405 19.391 18.844 1 93.06 293 GLU A C 1
ATOM 2411 O O . GLU A 1 293 ? -2.094 20 19.672 1 93.06 293 GLU A O 1
ATOM 2416 N N . ASN A 1 294 ? -1.737 19.203 17.625 1 94.94 294 ASN A N 1
ATOM 2417 C CA . ASN A 1 294 ? -3.07 19.578 17.156 1 94.94 294 ASN A CA 1
ATOM 2418 C C . ASN A 1 294 ? -4.141 18.656 17.734 1 94.94 294 ASN A C 1
ATOM 2420 O O . ASN A 1 294 ? -3.938 17.438 17.812 1 94.94 294 ASN A O 1
ATOM 2424 N N . VAL A 1 295 ? -5.152 19.219 18.234 1 96.56 295 VAL A N 1
ATOM 2425 C CA . VAL A 1 295 ? -6.328 18.469 18.656 1 96.56 295 VAL A CA 1
ATOM 2426 C C . VAL A 1 295 ? -7.578 19.031 18 1 96.56 295 VAL A C 1
ATOM 2428 O O . VAL A 1 295 ? -7.582 20.188 17.547 1 96.56 295 VAL A O 1
ATOM 2431 N N . TYR A 1 296 ? -8.586 18.203 17.891 1 97.62 296 TYR A N 1
ATOM 2432 C CA . TYR A 1 296 ? -9.773 18.578 17.125 1 97.62 296 TYR A CA 1
ATOM 2433 C C . TYR A 1 296 ? -11.047 18.266 17.906 1 97.62 296 TYR A C 1
ATOM 2435 O O . TYR A 1 296 ? -11.07 17.328 18.719 1 97.62 296 TYR A O 1
ATOM 2443 N N . SER A 1 297 ? -12.086 19.031 17.672 1 97.19 297 SER A N 1
ATOM 2444 C CA . SER A 1 297 ? -13.398 18.812 18.266 1 97.19 297 SER A CA 1
ATOM 2445 C C . SER A 1 297 ? -14.516 19.172 17.297 1 97.19 297 SER A C 1
ATOM 2447 O O . SER A 1 297 ? -14.305 19.922 16.344 1 97.19 297 SER A O 1
ATOM 2449 N N . TYR A 1 298 ? -15.617 18.516 17.562 1 94.5 298 TYR A N 1
ATOM 2450 C CA . TYR A 1 298 ? -16.781 18.828 16.734 1 94.5 298 TYR A CA 1
ATOM 2451 C C . TYR A 1 298 ? -17.203 20.281 16.938 1 94.5 298 TYR A C 1
ATOM 2453 O O . TYR A 1 298 ? -17.172 20.797 18.062 1 94.5 298 TYR A O 1
ATOM 2461 N N . LYS A 1 299 ? -17.625 20.891 15.859 1 88.69 299 LYS A N 1
ATOM 2462 C CA . LYS A 1 299 ? -18.125 22.266 15.914 1 88.69 299 LYS A CA 1
ATOM 2463 C C . LYS A 1 299 ? -19.641 22.281 16.125 1 88.69 299 LYS A C 1
ATOM 2465 O O . LYS A 1 299 ? -20.406 21.922 15.234 1 88.69 299 LYS A O 1
ATOM 2470 N N . TRP A 1 300 ? -20.094 22.375 17.344 1 73.94 300 TRP A N 1
ATOM 2471 C CA . TRP A 1 300 ? -21.516 22.484 17.609 1 73.94 300 TRP A CA 1
ATOM 2472 C C . TRP A 1 300 ? -22.062 23.812 17.078 1 73.94 300 TRP A C 1
ATOM 2474 O O . TRP A 1 300 ? -21.422 24.859 17.234 1 73.94 300 TRP A O 1
ATOM 2484 N N . ILE A 1 301 ? -22.891 23.812 16.016 1 55.28 301 ILE A N 1
ATOM 2485 C CA . ILE A 1 301 ? -23.594 25.031 15.617 1 55.28 301 ILE A CA 1
ATOM 2486 C C . ILE A 1 301 ? -24.578 25.422 16.703 1 55.28 301 ILE A C 1
ATOM 2488 O O . ILE A 1 301 ? -25.281 24.578 17.266 1 55.28 301 ILE A O 1
ATOM 2492 N N . MET B 1 1 ? 8.336 32.031 -3.41 1 55.72 1 MET B N 1
ATOM 2493 C CA . MET B 1 1 ? 9.062 30.797 -3.1 1 55.72 1 MET B CA 1
ATOM 2494 C C . MET B 1 1 ? 10.148 31.047 -2.064 1 55.72 1 MET B C 1
ATOM 2496 O O . MET B 1 1 ? 10.312 30.266 -1.122 1 55.72 1 MET B O 1
ATOM 2500 N N . GLU B 1 2 ? 10.812 32.125 -2.289 1 58.97 2 GLU B N 1
ATOM 2501 C CA . GLU B 1 2 ? 11.906 32.5 -1.397 1 58.97 2 GLU B CA 1
ATOM 2502 C C . GLU B 1 2 ? 11.406 32.719 0.025 1 58.97 2 GLU B C 1
ATOM 2504 O O . GLU B 1 2 ? 12.016 32.25 0.989 1 58.97 2 GLU B O 1
ATOM 2509 N N . ASN B 1 3 ? 10.219 33.188 0.034 1 82.75 3 ASN B N 1
ATOM 2510 C CA . ASN B 1 3 ? 9.633 33.5 1.331 1 82.75 3 ASN B CA 1
ATOM 2511 C C . ASN B 1 3 ? 9.141 32.25 2.057 1 82.75 3 ASN B C 1
ATOM 2513 O O . ASN B 1 3 ? 9.258 32.156 3.279 1 82.75 3 ASN B O 1
ATOM 2517 N N . LEU B 1 4 ? 8.977 31.25 1.234 1 85.88 4 LEU B N 1
ATOM 2518 C CA . LEU B 1 4 ? 8.469 30.016 1.827 1 85.88 4 LEU B CA 1
ATOM 2519 C C . LEU B 1 4 ? 9.602 29.219 2.461 1 85.88 4 LEU B C 1
ATOM 2521 O O . LEU B 1 4 ? 9.484 28.766 3.6 1 85.88 4 LEU B O 1
ATOM 2525 N N . ILE B 1 5 ? 10.719 29.219 1.791 1 87.31 5 ILE B N 1
ATOM 2526 C CA . ILE B 1 5 ? 11.875 28.469 2.262 1 87.31 5 ILE B CA 1
ATOM 2527 C C . ILE B 1 5 ? 12.406 29.094 3.551 1 87.31 5 ILE B C 1
ATOM 2529 O O . ILE B 1 5 ? 12.75 28.375 4.496 1 87.31 5 ILE B O 1
ATOM 2533 N N . VAL B 1 6 ? 12.406 30.344 3.574 1 90.56 6 VAL B N 1
ATOM 2534 C CA . VAL B 1 6 ? 12.898 31.078 4.738 1 90.56 6 VAL B CA 1
ATOM 2535 C C . VAL B 1 6 ? 11.992 30.812 5.938 1 90.56 6 VAL B C 1
ATOM 2537 O O . VAL B 1 6 ? 12.469 30.578 7.051 1 90.56 6 VAL B O 1
ATOM 2540 N N . ARG B 1 7 ? 10.727 30.812 5.68 1 92.06 7 ARG B N 1
ATOM 2541 C CA . ARG B 1 7 ? 9.758 30.547 6.742 1 92.06 7 ARG B CA 1
ATOM 2542 C C . ARG B 1 7 ? 9.953 29.156 7.336 1 92.06 7 ARG B C 1
ATOM 2544 O O . ARG B 1 7 ? 9.984 29 8.555 1 92.06 7 ARG B O 1
ATOM 2551 N N . TYR B 1 8 ? 10.148 28.25 6.477 1 92.75 8 TYR B N 1
ATOM 2552 C CA . TYR B 1 8 ? 10.328 26.875 6.934 1 92.75 8 TYR B CA 1
ATOM 2553 C C . TYR B 1 8 ? 11.641 26.719 7.695 1 92.75 8 TYR B C 1
ATOM 2555 O O . TYR B 1 8 ? 11.695 26.047 8.727 1 92.75 8 TYR B O 1
ATOM 2563 N N . GLN B 1 9 ? 12.641 27.391 7.219 1 91.56 9 GLN B N 1
ATOM 2564 C CA . GLN B 1 9 ? 13.945 27.328 7.875 1 91.56 9 GLN B CA 1
ATOM 2565 C C . GLN B 1 9 ? 13.898 27.969 9.258 1 91.56 9 GLN B C 1
ATOM 2567 O O . GLN B 1 9 ? 14.477 27.438 10.211 1 91.56 9 GLN B O 1
ATOM 2572 N N . GLN B 1 10 ? 13.227 28.984 9.297 1 93 10 GLN B N 1
ATOM 2573 C CA . GLN B 1 10 ? 13.102 29.688 10.57 1 93 10 GLN B CA 1
ATOM 2574 C C . GLN B 1 10 ? 12.352 28.828 11.594 1 93 10 GLN B C 1
ATOM 2576 O O . GLN B 1 10 ? 12.781 28.703 12.742 1 93 10 GLN B O 1
ATOM 2581 N N . GLU B 1 11 ? 11.234 28.297 11.133 1 91.44 11 GLU B N 1
ATOM 2582 C CA . GLU B 1 11 ? 10.453 27.453 12.031 1 91.44 11 GLU B CA 1
ATOM 2583 C C . GLU B 1 11 ? 11.234 26.219 12.445 1 91.44 11 GLU B C 1
ATOM 2585 O O . GLU B 1 11 ? 11.188 25.797 13.609 1 91.44 11 GLU B O 1
ATOM 2590 N N . PHE B 1 12 ? 11.93 25.734 11.492 1 92.81 12 PHE B N 1
ATOM 2591 C CA . PHE B 1 12 ? 12.758 24.578 11.758 1 92.81 12 PHE B CA 1
ATOM 2592 C C . PHE B 1 12 ? 13.812 24.891 12.812 1 92.81 12 PHE B C 1
ATOM 2594 O O . PHE B 1 12 ? 14 24.109 13.758 1 92.81 12 PHE B O 1
ATOM 2601 N N . ASN B 1 13 ? 14.461 25.922 12.68 1 92.38 13 ASN B N 1
ATOM 2602 C CA . ASN B 1 13 ? 15.5 26.328 13.625 1 92.38 13 ASN B CA 1
ATOM 2603 C C . ASN B 1 13 ? 14.922 26.562 15.016 1 92.38 13 ASN B C 1
ATOM 2605 O O . ASN B 1 13 ? 15.547 26.203 16.016 1 92.38 13 ASN B O 1
ATOM 2609 N N . LYS B 1 14 ? 13.766 27.125 15.031 1 90.81 14 LYS B N 1
ATOM 2610 C CA . LYS B 1 14 ? 13.102 27.359 16.312 1 90.81 14 LYS B CA 1
ATOM 2611 C C . LYS B 1 14 ? 12.789 26.031 17.016 1 90.81 14 LYS B C 1
ATOM 2613 O O . LYS B 1 14 ? 13.047 25.891 18.203 1 90.81 14 LYS B O 1
ATOM 2618 N N . ILE B 1 15 ? 12.312 25.156 16.266 1 90.19 15 ILE B N 1
ATOM 2619 C CA . ILE B 1 15 ? 11.945 23.859 16.812 1 90.19 15 ILE B CA 1
ATOM 2620 C C . ILE B 1 15 ? 13.203 23.141 17.328 1 90.19 15 ILE B C 1
ATOM 2622 O O . ILE B 1 15 ? 13.203 22.578 18.422 1 90.19 15 ILE B O 1
ATOM 2626 N N . CYS B 1 16 ? 14.227 23.203 16.578 1 91.19 16 CYS B N 1
ATOM 2627 C CA . CYS B 1 16 ? 15.477 22.531 16.938 1 91.19 16 CYS B CA 1
ATOM 2628 C C . CYS B 1 16 ? 16.047 23.109 18.219 1 91.19 16 CYS B C 1
ATOM 2630 O O . CYS B 1 16 ? 16.516 22.375 19.094 1 91.19 16 CYS B O 1
ATOM 2632 N N . GLU B 1 17 ? 16.016 24.391 18.281 1 89.25 17 GLU B N 1
ATOM 2633 C CA . GLU B 1 17 ? 16.516 25.047 19.484 1 89.25 17 GLU B CA 1
ATOM 2634 C C . GLU B 1 17 ? 15.711 24.625 20.703 1 89.25 17 GLU B C 1
ATOM 2636 O O . GLU B 1 17 ? 16.281 24.359 21.766 1 89.25 17 GLU B O 1
ATOM 2641 N N . HIS B 1 18 ? 14.484 24.531 20.516 1 86.56 18 HIS B N 1
ATOM 2642 C CA . HIS B 1 18 ? 13.609 24.125 21.594 1 86.56 18 HIS B CA 1
ATOM 2643 C C . HIS B 1 18 ? 13.883 22.672 22 1 86.56 18 HIS B C 1
ATOM 2645 O O . HIS B 1 18 ? 13.977 22.359 23.203 1 86.56 18 HIS B O 1
ATOM 2651 N N . LEU B 1 19 ? 14.016 21.859 21.047 1 88.62 19 LEU B N 1
ATOM 2652 C CA . LEU B 1 19 ? 14.203 20.438 21.297 1 88.62 19 LEU B CA 1
ATOM 2653 C C . LEU B 1 19 ? 15.555 20.172 21.969 1 88.62 19 LEU B C 1
ATOM 2655 O O . LEU B 1 19 ? 15.672 19.297 22.812 1 88.62 19 LEU B O 1
ATOM 2659 N N . ARG B 1 20 ? 16.516 20.922 21.625 1 89 20 ARG B N 1
ATOM 2660 C CA . ARG B 1 20 ? 17.844 20.781 22.188 1 89 20 ARG B CA 1
ATOM 2661 C C . ARG B 1 20 ? 17.859 21.062 23.688 1 89 20 ARG B C 1
ATOM 2663 O O . ARG B 1 20 ? 18.625 20.469 24.438 1 89 20 ARG B O 1
ATOM 2670 N N . ASN B 1 21 ? 16.969 21.844 24.031 1 85.62 21 ASN B N 1
ATOM 2671 C CA . ASN B 1 21 ? 16.922 22.266 25.438 1 85.62 21 ASN B CA 1
ATOM 2672 C C . ASN B 1 21 ? 16 21.375 26.25 1 85.62 21 ASN B C 1
ATOM 2674 O O . ASN B 1 21 ? 15.938 21.5 27.484 1 85.62 21 ASN B O 1
ATOM 2678 N N . PHE B 1 22 ? 15.422 20.484 25.578 1 83.31 22 PHE B N 1
ATOM 2679 C CA . PHE B 1 22 ? 14.531 19.562 26.281 1 83.31 22 PHE B CA 1
ATOM 2680 C C . PHE B 1 22 ? 15.289 18.344 26.797 1 83.31 22 PHE B C 1
ATOM 2682 O O . PHE B 1 22 ? 15.852 17.594 26 1 83.31 22 PHE B O 1
ATOM 2689 N N . GLU B 1 23 ? 15.266 18.172 28.031 1 82.44 23 GLU B N 1
ATOM 2690 C CA . GLU B 1 23 ? 16.125 17.203 28.688 1 82.44 23 GLU B CA 1
ATOM 2691 C C . GLU B 1 23 ? 15.781 15.773 28.25 1 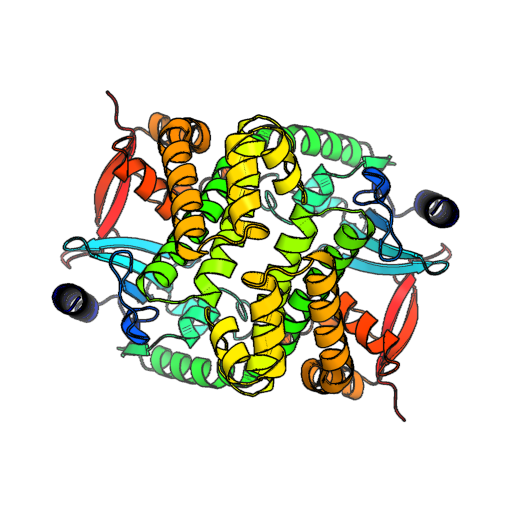82.44 23 GLU B C 1
ATOM 2693 O O . GLU B 1 23 ? 16.672 14.93 28.125 1 82.44 23 GLU B O 1
ATOM 2698 N N . LYS B 1 24 ? 14.562 15.594 27.984 1 86.88 24 LYS B N 1
ATOM 2699 C CA . LYS B 1 24 ? 14.133 14.227 27.688 1 86.88 24 LYS B CA 1
ATOM 2700 C C . LYS B 1 24 ? 14.484 13.828 26.266 1 86.88 24 LYS B C 1
ATOM 2702 O O . LYS B 1 24 ? 14.438 12.641 25.906 1 86.88 24 LYS B O 1
ATOM 2707 N N . VAL B 1 25 ? 14.836 14.766 25.453 1 91.94 25 VAL B N 1
ATOM 2708 C CA . VAL B 1 25 ? 15.195 14.469 24.062 1 91.94 25 VAL B CA 1
ATOM 2709 C C . VAL B 1 25 ? 16.656 14.047 23.984 1 91.94 25 VAL B C 1
ATOM 2711 O O . VAL B 1 25 ? 17.547 14.766 24.438 1 91.94 25 VAL B O 1
ATOM 2714 N N . ARG B 1 26 ? 16.844 12.906 23.406 1 94.38 26 ARG B N 1
ATOM 2715 C CA . ARG B 1 26 ? 18.203 12.375 23.281 1 94.38 26 ARG B CA 1
ATOM 2716 C C . ARG B 1 26 ? 18.781 12.648 21.906 1 94.38 26 ARG B C 1
ATOM 2718 O O . ARG B 1 26 ? 20 12.797 21.75 1 94.38 26 ARG B O 1
ATOM 2725 N N . ALA B 1 27 ? 17.922 12.641 20.969 1 95.19 27 ALA B N 1
ATOM 2726 C CA . ALA B 1 27 ? 18.359 12.914 19.609 1 95.19 27 ALA B CA 1
ATOM 2727 C C . ALA B 1 27 ? 17.203 13.383 18.75 1 95.19 27 ALA B C 1
ATOM 2729 O O . ALA B 1 27 ? 16.031 13.109 19.047 1 95.19 27 ALA B O 1
ATOM 2730 N N . ALA B 1 28 ? 17.547 14.164 17.734 1 95.31 28 ALA B N 1
ATOM 2731 C CA . ALA B 1 28 ? 16.562 14.625 16.766 1 95.31 28 ALA B CA 1
ATOM 2732 C C . ALA B 1 28 ? 17.094 14.477 15.336 1 95.31 28 ALA B C 1
ATOM 2734 O O . ALA B 1 28 ? 18.266 14.758 15.07 1 95.31 28 ALA B O 1
ATOM 2735 N N . THR B 1 29 ? 16.234 13.938 14.477 1 94.88 29 THR B N 1
ATOM 2736 C CA . THR B 1 29 ? 16.562 13.852 13.055 1 94.88 29 THR B CA 1
ATOM 2737 C C . THR B 1 29 ? 15.5 14.555 12.219 1 94.88 29 THR B C 1
ATOM 2739 O O . THR B 1 29 ? 14.391 14.82 12.695 1 94.88 29 THR B O 1
ATOM 2742 N N . VAL B 1 30 ? 15.883 14.977 11.055 1 94.81 30 VAL B N 1
ATOM 2743 C CA . VAL B 1 30 ? 14.953 15.586 10.117 1 94.81 30 VAL B CA 1
ATOM 2744 C C . VAL B 1 30 ? 15 14.844 8.781 1 94.81 30 VAL B C 1
ATOM 2746 O O . VAL B 1 30 ? 16.031 14.273 8.414 1 94.81 30 VAL B O 1
ATOM 2749 N N . PHE B 1 31 ? 13.828 14.711 8.117 1 91.38 31 PHE B N 1
ATOM 2750 C CA . PHE B 1 31 ? 13.75 14.078 6.812 1 91.38 31 PHE B CA 1
ATOM 2751 C C . PHE B 1 31 ? 12.672 14.727 5.953 1 91.38 31 PHE B C 1
ATOM 2753 O O . PHE B 1 31 ? 12.141 15.773 6.316 1 91.38 31 PHE B O 1
ATOM 2760 N N . GLY B 1 32 ? 12.531 14.289 4.703 1 88.88 32 GLY B N 1
ATOM 2761 C CA . GLY B 1 32 ? 11.523 14.852 3.82 1 88.88 32 GLY B CA 1
ATOM 2762 C C . GLY B 1 32 ? 11.992 16.094 3.088 1 88.88 32 GLY B C 1
ATOM 2763 O O . GLY B 1 32 ? 13.164 16.188 2.703 1 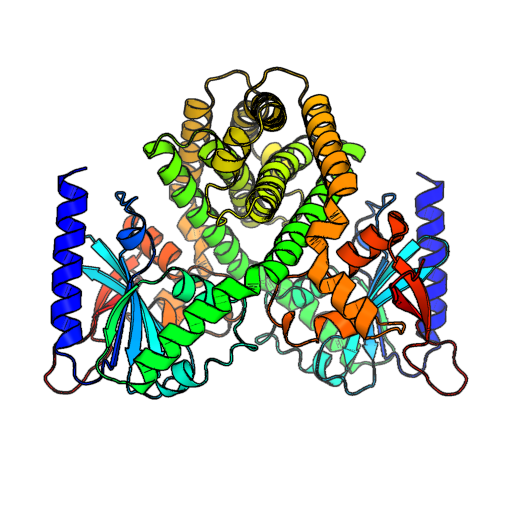88.88 32 GLY B O 1
ATOM 2764 N N . SER B 1 33 ? 11.078 17.031 2.928 1 88.25 33 SER B N 1
ATOM 2765 C CA . SER B 1 33 ? 11.32 18.188 2.076 1 88.25 33 SER B CA 1
ATOM 2766 C C . SER B 1 33 ? 12.391 19.094 2.67 1 88.25 33 SER B C 1
ATOM 2768 O O . SER B 1 33 ? 13.062 19.844 1.944 1 88.25 33 SER B O 1
ATOM 2770 N N . MET B 1 34 ? 12.602 18.984 3.932 1 89 34 MET B N 1
ATOM 2771 C CA . MET B 1 34 ? 13.625 19.797 4.57 1 89 34 MET B CA 1
ATOM 2772 C C . MET B 1 34 ? 15.023 19.344 4.152 1 89 34 MET B C 1
ATOM 2774 O O . MET B 1 34 ? 15.953 20.156 4.117 1 89 34 MET B O 1
ATOM 2778 N N . VAL B 1 35 ? 15.109 18.109 3.863 1 86.69 35 VAL B N 1
ATOM 2779 C CA . VAL B 1 35 ? 16.406 17.531 3.494 1 86.69 35 VAL B CA 1
ATOM 2780 C C . VAL B 1 35 ? 16.578 17.594 1.98 1 86.69 35 VAL B C 1
ATOM 2782 O O . VAL B 1 35 ? 17.641 18 1.494 1 86.69 35 VAL B O 1
ATOM 2785 N N . THR B 1 36 ? 15.547 17.266 1.213 1 83.5 36 THR B N 1
ATOM 2786 C CA . THR B 1 36 ? 15.656 17.188 -0.24 1 83.5 36 THR B CA 1
ATOM 2787 C C . THR B 1 36 ? 15.586 18.578 -0.862 1 83.5 36 THR B C 1
ATOM 2789 O O . THR B 1 36 ? 15.992 18.781 -2.012 1 83.5 36 THR B O 1
ATOM 2792 N N . GLY B 1 37 ? 14.93 19.516 -0.175 1 82.62 37 GLY B N 1
ATOM 2793 C CA . GLY B 1 37 ? 14.898 20.891 -0.645 1 82.62 37 GLY B CA 1
ATOM 2794 C C . GLY B 1 37 ? 13.68 21.219 -1.491 1 82.62 37 GLY B C 1
ATOM 2795 O O . GLY B 1 37 ? 13.531 22.328 -1.986 1 82.62 37 GLY B O 1
ATOM 2796 N N . ASP B 1 38 ? 12.836 20.312 -1.709 1 84.31 38 ASP B N 1
ATOM 2797 C CA . ASP B 1 38 ? 11.656 20.531 -2.539 1 84.31 38 ASP B CA 1
ATOM 2798 C C . ASP B 1 38 ? 10.477 21 -1.697 1 84.31 38 ASP B C 1
ATOM 2800 O O . ASP B 1 38 ? 9.383 20.422 -1.771 1 84.31 38 ASP B O 1
ATOM 2804 N N . ILE B 1 39 ? 10.695 22.078 -0.993 1 88.06 39 ILE B N 1
ATOM 2805 C CA . ILE B 1 39 ? 9.68 22.672 -0.122 1 88.06 39 ILE B CA 1
ATOM 2806 C C . ILE B 1 39 ? 8.617 23.375 -0.967 1 88.06 39 ILE B C 1
ATOM 2808 O O . ILE B 1 39 ? 8.945 24.078 -1.92 1 88.06 39 ILE B O 1
ATOM 2812 N N . TRP B 1 40 ? 7.363 23.078 -0.666 1 88.19 40 TRP B N 1
ATOM 2813 C CA . TRP B 1 40 ? 6.23 23.75 -1.296 1 88.19 40 TRP B CA 1
ATOM 2814 C C . TRP B 1 40 ? 5.168 24.109 -0.263 1 88.19 40 TRP B C 1
ATOM 2816 O O . TRP B 1 40 ? 5.344 23.844 0.931 1 88.19 40 TRP B O 1
ATOM 2826 N N . GLU B 1 41 ? 4.062 24.656 -0.588 1 85.19 41 GLU B N 1
ATOM 2827 C CA . GLU B 1 41 ? 3.105 25.281 0.32 1 85.19 41 GLU B CA 1
ATOM 2828 C C . GLU B 1 41 ? 2.48 24.25 1.26 1 85.19 41 GLU B C 1
ATOM 2830 O O . GLU B 1 41 ? 2.137 24.578 2.398 1 85.19 41 GLU B O 1
ATOM 2835 N N . GLU B 1 42 ? 2.404 23.047 0.844 1 87.25 42 GLU B N 1
ATOM 2836 C CA . GLU B 1 42 ? 1.721 22.062 1.683 1 87.25 42 GLU B CA 1
ATOM 2837 C C . GLU B 1 42 ? 2.715 21.109 2.324 1 87.25 42 GLU B C 1
ATOM 2839 O O . GLU B 1 42 ? 2.318 20.078 2.879 1 87.25 42 GLU B O 1
ATOM 2844 N N . SER B 1 43 ? 4.004 21.531 2.35 1 90.75 43 SER B N 1
ATOM 2845 C CA . SER B 1 43 ? 5.02 20.703 2.986 1 90.75 43 SER B CA 1
ATOM 2846 C C . SER B 1 43 ? 4.891 20.75 4.504 1 90.75 43 SER B C 1
ATOM 2848 O O . SER B 1 43 ? 4.328 21.688 5.066 1 90.75 43 SER B O 1
ATOM 2850 N N . ASP B 1 44 ? 5.332 19.672 5.07 1 92.88 44 ASP B N 1
ATOM 2851 C CA . ASP B 1 44 ? 5.504 19.688 6.52 1 92.88 44 ASP B CA 1
ATOM 2852 C C . ASP B 1 44 ? 6.969 19.484 6.898 1 92.88 44 ASP B C 1
ATOM 2854 O O . ASP B 1 44 ? 7.809 19.234 6.035 1 92.88 44 ASP B O 1
ATOM 2858 N N . ILE B 1 45 ? 7.289 19.906 8.133 1 94 45 ILE B N 1
ATOM 2859 C CA . ILE B 1 45 ? 8.586 19.562 8.703 1 94 45 ILE B CA 1
ATOM 2860 C C . ILE B 1 45 ? 8.523 18.172 9.328 1 94 45 ILE B C 1
ATOM 2862 O O . ILE B 1 45 ? 7.82 17.969 10.32 1 94 45 ILE B O 1
ATOM 2866 N N . ASP B 1 46 ? 9.227 17.266 8.758 1 94.81 46 ASP B N 1
ATOM 2867 C CA . ASP B 1 46 ? 9.227 15.875 9.219 1 94.81 46 ASP B CA 1
ATOM 2868 C C . ASP B 1 46 ? 10.422 15.602 10.125 1 94.81 46 ASP B C 1
ATOM 2870 O O . ASP B 1 46 ? 11.57 15.75 9.695 1 94.81 46 ASP B O 1
ATOM 2874 N N . MET B 1 47 ? 10.133 15.109 11.352 1 95 47 MET B N 1
ATOM 2875 C CA . MET B 1 47 ? 11.219 14.852 12.297 1 95 47 MET B CA 1
ATOM 2876 C C . MET B 1 47 ? 11 13.539 13.031 1 95 47 MET B C 1
ATOM 2878 O O . MET B 1 47 ? 9.867 13.055 13.125 1 95 47 MET B O 1
ATOM 2882 N N . ILE B 1 48 ? 12.039 12.969 13.453 1 93.06 48 ILE B N 1
ATOM 2883 C CA . ILE B 1 48 ? 12.023 11.852 14.391 1 93.06 48 ILE B CA 1
ATOM 2884 C C . ILE B 1 48 ? 12.758 12.234 15.672 1 93.06 48 ILE B C 1
ATOM 2886 O O . ILE B 1 48 ? 13.891 12.719 15.625 1 93.06 48 ILE B O 1
ATOM 2890 N N . LEU B 1 49 ? 12.102 12.055 16.781 1 93.12 49 LEU B N 1
ATOM 2891 C CA . LEU B 1 49 ? 12.688 12.352 18.078 1 93.12 49 LEU B CA 1
ATOM 2892 C C . LEU B 1 49 ? 12.875 11.078 18.906 1 93.12 49 LEU B C 1
ATOM 2894 O O . LEU B 1 49 ? 11.945 10.281 19.031 1 93.12 49 LEU B O 1
ATOM 2898 N N . VAL B 1 50 ? 14.047 10.938 19.375 1 92.62 50 VAL B N 1
ATOM 2899 C CA . VAL B 1 50 ? 14.328 9.867 20.328 1 92.62 50 VAL B CA 1
ATOM 2900 C C . VAL B 1 50 ? 14.227 10.391 21.75 1 92.62 50 VAL B C 1
ATOM 2902 O O . VAL B 1 50 ? 14.977 11.297 22.141 1 92.62 50 VAL B O 1
ATOM 2905 N N . LEU B 1 51 ? 13.336 9.797 22.484 1 91.06 51 LEU B N 1
ATOM 2906 C CA . LEU B 1 51 ? 13.062 10.297 23.812 1 91.06 51 LEU B CA 1
ATOM 2907 C C . LEU B 1 51 ? 13.477 9.281 24.875 1 91.06 51 LEU B C 1
ATOM 2909 O O . LEU B 1 51 ? 13.383 8.078 24.656 1 91.06 51 LEU B O 1
ATOM 2913 N N . ASP B 1 52 ? 13.875 9.859 26 1 88.5 52 ASP B N 1
ATOM 2914 C CA . ASP B 1 52 ? 14.102 9.039 27.188 1 88.5 52 ASP B CA 1
ATOM 2915 C C . ASP B 1 52 ? 12.805 8.812 27.953 1 88.5 52 ASP B C 1
ATOM 2917 O O . ASP B 1 52 ? 12.648 9.289 29.078 1 88.5 52 ASP B O 1
ATOM 2921 N N . GLU B 1 53 ? 11.867 8.219 27.297 1 82.19 53 GLU B N 1
ATOM 2922 C CA . GLU B 1 53 ? 10.562 7.844 27.812 1 82.19 53 GLU B CA 1
ATOM 2923 C C . GLU B 1 53 ? 10.156 6.449 27.344 1 82.19 53 GLU B C 1
ATOM 2925 O O . GLU B 1 53 ? 10.656 5.969 26.328 1 82.19 53 GLU B O 1
ATOM 2930 N N . ASP B 1 54 ? 9.391 5.902 28.094 1 76.69 54 ASP B N 1
ATOM 2931 C CA . ASP B 1 54 ? 9 4.539 27.75 1 76.69 54 ASP B CA 1
ATOM 2932 C C . ASP B 1 54 ? 7.684 4.523 26.969 1 76.69 54 ASP B C 1
ATOM 2934 O O . ASP B 1 54 ? 6.605 4.621 27.562 1 76.69 54 ASP B O 1
ATOM 2938 N N . PHE B 1 55 ? 7.809 4.723 25.688 1 73.75 55 PHE B N 1
ATOM 2939 C CA . PHE B 1 55 ? 6.691 4.512 24.781 1 73.75 55 PHE B CA 1
ATOM 2940 C C . PHE B 1 55 ? 6.75 3.119 24.156 1 73.75 55 PHE B C 1
ATOM 2942 O O . PHE B 1 55 ? 7.824 2.643 23.797 1 73.75 55 PHE B O 1
ATOM 2949 N N . LYS B 1 56 ? 5.621 2.439 24.156 1 72.81 56 LYS B N 1
ATOM 2950 C CA . LYS B 1 56 ? 5.598 1.117 23.547 1 72.81 56 LYS B CA 1
ATOM 2951 C C . LYS B 1 56 ? 5.617 1.222 22.016 1 72.81 56 LYS B C 1
ATOM 2953 O O . LYS B 1 56 ? 6.262 0.417 21.344 1 72.81 56 LYS B O 1
ATOM 2958 N N . GLU B 1 57 ? 4.941 2.258 21.562 1 78.19 57 GLU B N 1
ATOM 2959 C CA . GLU B 1 57 ? 4.828 2.416 20.109 1 78.19 57 GLU B CA 1
ATOM 2960 C C . GLU B 1 57 ? 5.238 3.818 19.672 1 78.19 57 GLU B C 1
ATOM 2962 O O . GLU B 1 57 ? 5.406 4.711 20.516 1 78.19 57 GLU B O 1
ATOM 2967 N N . ILE B 1 58 ? 5.566 3.91 18.422 1 85.25 58 ILE B N 1
ATOM 2968 C CA . ILE B 1 58 ? 5.875 5.215 17.859 1 85.25 58 ILE B CA 1
ATOM 2969 C C . ILE B 1 58 ? 4.648 6.125 17.953 1 85.25 58 ILE B C 1
ATOM 2971 O O . ILE B 1 58 ? 3.535 5.711 17.625 1 85.25 58 ILE B O 1
ATOM 2975 N N . ARG B 1 59 ? 4.938 7.262 18.453 1 86.75 59 ARG B N 1
ATOM 2976 C CA . ARG B 1 59 ? 3.842 8.219 18.594 1 86.75 59 ARG B CA 1
ATOM 2977 C C . ARG B 1 59 ? 4 9.375 17.609 1 86.75 59 ARG B C 1
ATOM 2979 O O . ARG B 1 59 ? 5.055 10.008 17.547 1 86.75 59 ARG B O 1
ATOM 2986 N N . ASN B 1 60 ? 2.92 9.656 16.844 1 90.19 60 ASN B N 1
ATOM 2987 C CA . ASN B 1 60 ? 2.924 10.797 15.922 1 90.19 60 ASN B CA 1
ATOM 2988 C C . ASN B 1 60 ? 2.369 12.047 16.594 1 90.19 60 ASN B C 1
ATOM 2990 O O . ASN B 1 60 ? 1.338 12 17.266 1 90.19 60 ASN B O 1
ATOM 2994 N N . ILE B 1 61 ? 3.125 13.047 16.422 1 91.44 61 ILE B N 1
ATOM 2995 C CA . ILE B 1 61 ? 2.672 14.367 16.859 1 91.44 61 ILE B CA 1
ATOM 2996 C C . ILE B 1 61 ? 2.498 15.273 15.641 1 91.44 61 ILE B C 1
ATOM 2998 O O . ILE B 1 61 ? 3.436 15.469 14.859 1 91.44 61 ILE B O 1
ATOM 3002 N N . TYR B 1 62 ? 1.29 15.75 15.523 1 94.19 62 TYR B N 1
ATOM 3003 C CA . TYR B 1 62 ? 1.019 16.75 14.492 1 94.19 62 TYR B CA 1
ATOM 3004 C C . TYR B 1 62 ? 0.808 18.125 15.109 1 94.19 62 TYR B C 1
ATOM 3006 O O . TYR B 1 62 ? 0.045 18.281 16.062 1 94.19 62 TYR B O 1
ATOM 3014 N N . SER B 1 63 ? 1.563 19.016 14.586 1 92.31 63 SER B N 1
ATOM 3015 C CA . SER B 1 63 ? 1.512 20.375 15.102 1 92.31 63 SER B CA 1
ATOM 3016 C C . SER B 1 63 ? 1.657 21.406 13.984 1 92.31 63 SER B C 1
ATOM 3018 O O . SER B 1 63 ? 1.691 21.047 12.805 1 92.31 63 SER B O 1
ATOM 3020 N N . GLN B 1 64 ? 1.515 22.625 14.352 1 90.94 64 GLN B N 1
ATOM 3021 C CA . GLN B 1 64 ? 1.728 23.719 13.422 1 90.94 64 GLN B CA 1
ATOM 3022 C C . GLN B 1 64 ? 2.275 24.953 14.141 1 90.94 64 GLN B C 1
ATOM 3024 O O . GLN B 1 64 ? 1.863 25.25 15.258 1 90.94 64 GLN B O 1
ATOM 3029 N N . ASN B 1 65 ? 3.27 25.469 13.578 1 87.31 65 ASN B N 1
ATOM 3030 C CA . ASN B 1 65 ? 3.836 26.734 14.039 1 87.31 65 ASN B CA 1
ATOM 3031 C C . ASN B 1 65 ? 3.975 27.734 12.898 1 87.31 65 ASN B C 1
ATOM 3033 O O . ASN B 1 65 ? 4.586 27.422 11.867 1 87.31 65 ASN B O 1
ATOM 3037 N N . ASN B 1 66 ? 3.371 28.969 13.016 1 86.81 66 ASN B N 1
ATOM 3038 C CA . ASN B 1 66 ? 3.422 29.984 11.984 1 86.81 66 ASN B CA 1
ATOM 3039 C C . ASN B 1 66 ? 2.979 29.438 10.625 1 86.81 66 ASN B C 1
ATOM 3041 O O . ASN B 1 66 ? 3.674 29.609 9.625 1 86.81 66 ASN B O 1
ATOM 3045 N N . LYS B 1 67 ? 1.99 28.656 10.617 1 86.44 67 LYS B N 1
ATOM 3046 C CA . LYS B 1 67 ? 1.333 28.094 9.438 1 86.44 67 LYS B CA 1
ATOM 3047 C C . LYS B 1 67 ? 2.197 27.031 8.773 1 86.44 67 LYS B C 1
ATOM 3049 O O . LYS B 1 67 ? 1.981 26.688 7.605 1 86.44 67 LYS B O 1
ATOM 3054 N N . VAL B 1 68 ? 3.205 26.641 9.492 1 91.56 68 VAL B N 1
ATOM 3055 C CA . VAL B 1 68 ? 4.039 25.562 9 1 91.56 68 VAL B CA 1
ATOM 3056 C C . VAL B 1 68 ? 3.668 24.25 9.711 1 91.56 68 VAL B C 1
ATOM 3058 O O . VAL B 1 68 ? 3.832 24.141 10.922 1 91.56 68 VAL B O 1
ATOM 3061 N N . PRO B 1 69 ? 3.156 23.344 8.938 1 94 69 PRO B N 1
ATOM 3062 C CA . PRO B 1 69 ? 2.83 22.062 9.555 1 94 69 PRO B CA 1
ATOM 3063 C C . PRO B 1 69 ? 4.07 21.281 10 1 94 69 PRO B C 1
ATOM 3065 O O . PRO B 1 69 ? 5.102 21.328 9.328 1 94 69 PRO B O 1
ATOM 3068 N N . ILE B 1 70 ? 3.936 20.656 11.133 1 94 70 ILE B N 1
ATOM 3069 C CA . ILE B 1 70 ? 5.023 19.875 11.711 1 94 70 ILE B CA 1
ATOM 3070 C C . ILE B 1 70 ? 4.535 18.469 12.031 1 94 70 ILE B C 1
ATOM 3072 O O . ILE B 1 70 ? 3.439 18.297 12.57 1 94 70 ILE B O 1
ATOM 3076 N N . HIS B 1 71 ? 5.254 17.516 11.578 1 94.62 71 HIS B N 1
ATOM 3077 C CA . HIS B 1 71 ? 4.988 16.109 11.898 1 94.62 71 HIS B CA 1
ATOM 3078 C C . HIS B 1 71 ? 6.195 15.461 12.562 1 94.62 71 HIS B C 1
ATOM 3080 O O . HIS B 1 71 ? 7.227 15.25 11.922 1 94.62 71 HIS B O 1
ATOM 3086 N N . ILE B 1 72 ? 5.996 15.102 13.844 1 93 72 ILE B N 1
ATOM 3087 C CA . ILE B 1 72 ? 7.094 14.516 14.609 1 93 72 ILE B CA 1
ATOM 3088 C C . ILE B 1 72 ? 6.75 13.078 14.984 1 93 72 ILE B C 1
ATOM 3090 O O . ILE B 1 72 ? 5.668 12.812 15.523 1 93 72 ILE B O 1
ATOM 3094 N N . LYS B 1 73 ? 7.621 12.203 14.68 1 91.75 73 LYS B N 1
ATOM 3095 C CA . LYS B 1 73 ? 7.539 10.836 15.172 1 91.75 73 LYS B CA 1
ATOM 3096 C C . LYS B 1 73 ? 8.383 10.648 16.438 1 91.75 73 LYS B C 1
ATOM 3098 O O . LYS B 1 73 ? 9.594 10.891 16.406 1 91.75 73 LYS B O 1
ATOM 3103 N N . LEU B 1 74 ? 7.738 10.242 17.484 1 90.94 74 LEU B N 1
ATOM 3104 C CA . LEU B 1 74 ? 8.43 10.008 18.75 1 90.94 74 LEU B CA 1
ATOM 3105 C C . LEU B 1 74 ? 8.742 8.531 18.938 1 90.94 74 LEU B C 1
ATOM 3107 O O . LEU B 1 74 ? 7.863 7.68 18.766 1 90.94 74 LEU B O 1
ATOM 3111 N N . ILE B 1 75 ? 9.961 8.305 19.297 1 90.06 75 ILE B N 1
ATOM 3112 C CA . ILE B 1 75 ? 10.367 6.934 19.594 1 90.06 75 ILE B CA 1
ATOM 3113 C C . ILE B 1 75 ? 11.164 6.91 20.906 1 90.06 75 ILE B C 1
ATOM 3115 O O . ILE B 1 75 ? 11.984 7.793 21.156 1 90.06 75 ILE B O 1
ATOM 3119 N N . SER B 1 76 ? 10.852 5.957 21.719 1 91.25 76 SER B N 1
ATOM 3120 C CA . SER B 1 76 ? 11.633 5.82 22.938 1 91.25 76 SER B CA 1
ATOM 3121 C C . SER B 1 76 ? 13.055 5.355 22.641 1 91.25 76 SER B C 1
ATOM 3123 O O . SER B 1 76 ? 13.289 4.633 21.672 1 91.25 76 SER B O 1
ATOM 3125 N N . LYS B 1 77 ? 13.93 5.75 23.5 1 90.81 77 LYS B N 1
ATOM 3126 C CA . LYS B 1 77 ? 15.312 5.309 23.359 1 90.81 77 LYS B CA 1
ATOM 3127 C C . LYS B 1 77 ? 15.406 3.785 23.344 1 90.81 77 LYS B C 1
ATOM 3129 O O . LYS B 1 77 ? 16.109 3.215 22.5 1 90.81 77 LYS B O 1
ATOM 3134 N N . LYS B 1 78 ? 14.664 3.195 24.188 1 88.38 78 LYS B N 1
ATOM 3135 C CA . LYS B 1 78 ? 14.664 1.738 24.281 1 88.38 78 LYS B CA 1
ATOM 3136 C C . LYS B 1 78 ? 14.25 1.098 22.953 1 88.38 78 LYS B C 1
ATOM 3138 O O . LYS B 1 78 ? 14.93 0.2 22.453 1 88.38 78 LYS B O 1
ATOM 3143 N N . ASN B 1 79 ? 13.195 1.617 22.438 1 85.19 79 ASN B N 1
ATOM 3144 C CA . ASN B 1 79 ? 12.703 1.08 21.188 1 85.19 79 ASN B CA 1
ATOM 3145 C C . ASN B 1 79 ? 13.656 1.382 20.031 1 85.19 79 ASN B C 1
ATOM 3147 O O . ASN B 1 79 ? 13.836 0.558 19.125 1 85.19 79 ASN B O 1
ATOM 3151 N N . PHE B 1 80 ? 14.227 2.486 20.094 1 88.25 80 PHE B N 1
ATOM 3152 C CA . PHE B 1 80 ? 15.172 2.887 19.062 1 88.25 80 PHE B CA 1
ATOM 3153 C C . PHE B 1 80 ? 16.391 1.977 19.062 1 88.25 80 PHE B C 1
ATOM 3155 O O . PHE B 1 80 ? 16.828 1.512 18 1 88.25 80 PHE B O 1
ATOM 3162 N N . LEU B 1 81 ? 16.844 1.712 20.188 1 87 81 LEU B N 1
ATOM 3163 C CA . LEU B 1 81 ? 18.047 0.893 20.312 1 87 81 LEU B CA 1
ATOM 3164 C C . LEU B 1 81 ? 17.75 -0.558 19.938 1 87 81 LEU B C 1
ATOM 3166 O O . LEU B 1 81 ? 18.641 -1.279 19.484 1 87 81 LEU B O 1
ATOM 3170 N N . ASN B 1 82 ? 16.531 -0.927 20.141 1 78.25 82 ASN B N 1
ATOM 3171 C CA . ASN B 1 82 ? 16.156 -2.305 19.828 1 78.25 82 ASN B CA 1
ATOM 3172 C C . ASN B 1 82 ? 15.547 -2.428 18.438 1 78.25 82 ASN B C 1
ATOM 3174 O O . ASN B 1 82 ? 14.977 -3.463 18.094 1 78.25 82 ASN B O 1
ATOM 3178 N N . PHE B 1 83 ? 15.453 -1.271 18.016 1 69.19 83 PHE B N 1
ATOM 3179 C CA . PHE B 1 83 ? 14.953 -1.313 16.641 1 69.19 83 PHE B CA 1
ATOM 3180 C C . PHE B 1 83 ? 15.688 -2.369 15.828 1 69.19 83 PHE B C 1
ATOM 3182 O O . PHE B 1 83 ? 16.906 -2.303 15.68 1 69.19 83 PHE B O 1
ATOM 3189 N N . GLN B 1 84 ? 15.188 -3.57 16.172 1 57.97 84 GLN B N 1
ATOM 3190 C CA . GLN B 1 84 ? 15.867 -4.688 15.531 1 57.97 84 GLN B CA 1
ATOM 3191 C C . GLN B 1 84 ? 15.797 -4.562 14.008 1 57.97 84 GLN B C 1
ATOM 3193 O O . GLN B 1 84 ? 14.75 -4.227 13.453 1 57.97 84 GLN B O 1
ATOM 3198 N N . GLU B 1 85 ? 16.906 -4.504 13.469 1 51.97 85 GLU B N 1
ATOM 3199 C CA . GLU B 1 85 ? 17.125 -4.48 12.023 1 51.97 85 GLU B CA 1
ATOM 3200 C C . GLU B 1 85 ? 16.047 -5.293 11.297 1 51.97 85 GLU B C 1
ATOM 3202 O O . GLU B 1 85 ? 15.547 -4.879 10.25 1 51.97 85 GLU B O 1
ATOM 3207 N N . ASN B 1 86 ? 15.641 -6.363 11.953 1 47.97 86 ASN B N 1
ATOM 3208 C CA . ASN B 1 86 ? 14.859 -7.352 11.219 1 47.97 86 ASN B CA 1
ATOM 3209 C C . ASN B 1 86 ? 13.367 -7.047 11.281 1 47.97 86 ASN B C 1
ATOM 3211 O O . ASN B 1 86 ? 12.633 -7.309 10.32 1 47.97 86 ASN B O 1
ATOM 3215 N N . ASN B 1 87 ? 12.82 -6.555 12.523 1 49.38 87 ASN B N 1
ATOM 3216 C CA . ASN B 1 87 ? 11.367 -6.492 12.688 1 49.38 87 ASN B CA 1
ATOM 3217 C C . ASN B 1 87 ? 10.781 -5.242 12.031 1 49.38 87 ASN B C 1
ATOM 3219 O O . ASN B 1 87 ? 9.57 -5.141 11.859 1 49.38 87 ASN B O 1
ATOM 3223 N N . ASN B 1 88 ? 11.641 -4.387 11.797 1 53.09 88 ASN B N 1
ATOM 3224 C CA . ASN B 1 88 ? 11.023 -3.164 11.289 1 53.09 88 ASN B CA 1
ATOM 3225 C C . ASN B 1 88 ? 11.586 -2.773 9.93 1 53.09 88 ASN B C 1
ATOM 3227 O O . ASN B 1 88 ? 11.289 -1.698 9.406 1 53.09 88 ASN B O 1
ATOM 3231 N N . ILE B 1 89 ? 12.367 -3.787 9.469 1 53.97 89 ILE B N 1
ATOM 3232 C CA . ILE B 1 89 ? 12.992 -3.539 8.18 1 53.97 89 ILE B CA 1
ATOM 3233 C C . ILE B 1 89 ? 11.922 -3.549 7.082 1 53.97 89 ILE B C 1
ATOM 3235 O O . ILE B 1 89 ? 11.086 -4.453 7.031 1 53.97 89 ILE B O 1
ATOM 3239 N N . GLY B 1 90 ? 11.875 -2.336 6.5 1 57.47 90 GLY B N 1
ATOM 3240 C CA . GLY B 1 90 ? 10.945 -2.166 5.398 1 57.47 90 GLY B CA 1
ATOM 3241 C C . GLY B 1 90 ? 9.734 -1.324 5.766 1 57.47 90 GLY B C 1
ATOM 3242 O O . GLY B 1 90 ? 8.984 -0.893 4.887 1 57.47 90 GLY B O 1
ATOM 3243 N N . GLY B 1 91 ? 9.586 -1.136 7.066 1 64.94 91 GLY B N 1
ATOM 3244 C CA . GLY B 1 91 ? 8.445 -0.332 7.488 1 64.94 91 GLY B CA 1
ATOM 3245 C C . GLY B 1 91 ? 8.648 1.154 7.262 1 64.94 91 GLY B C 1
ATOM 3246 O O . GLY B 1 91 ? 9.695 1.574 6.758 1 64.94 91 GLY B O 1
ATOM 3247 N N . ALA B 1 92 ? 7.684 1.931 7.449 1 66.56 92 ALA B N 1
ATOM 3248 C CA . ALA B 1 92 ? 7.691 3.371 7.207 1 66.56 92 ALA B CA 1
ATOM 3249 C C . ALA B 1 92 ? 8.797 4.055 8.008 1 66.56 92 ALA B C 1
ATOM 3251 O O . ALA B 1 92 ? 9.484 4.941 7.492 1 66.56 92 ALA B O 1
ATOM 3252 N N . LEU B 1 93 ? 8.977 3.582 9.172 1 73.12 93 LEU B N 1
ATOM 3253 C CA . LEU B 1 93 ? 9.984 4.219 10.016 1 73.12 93 LEU B CA 1
ATOM 3254 C C . LEU B 1 93 ? 11.391 3.947 9.492 1 73.12 93 LEU B C 1
ATOM 3256 O O . LEU B 1 93 ? 12.25 4.828 9.523 1 73.12 93 LEU B O 1
ATOM 3260 N N . HIS B 1 94 ? 11.555 2.748 9.031 1 72.88 94 HIS B N 1
ATOM 3261 C CA . HIS B 1 94 ? 12.852 2.398 8.453 1 72.88 94 HIS B CA 1
ATOM 3262 C C . HIS B 1 94 ? 13.18 3.297 7.262 1 72.88 94 HIS B C 1
ATOM 3264 O O . HIS B 1 94 ? 14.297 3.811 7.164 1 72.88 94 HIS B O 1
ATOM 3270 N N . LYS B 1 95 ? 12.258 3.531 6.484 1 73.88 95 LYS B N 1
ATOM 3271 C CA . LYS B 1 95 ? 12.453 4.387 5.316 1 73.88 95 LYS B CA 1
ATOM 3272 C C . LYS B 1 95 ? 12.727 5.832 5.734 1 73.88 95 LYS B C 1
ATOM 3274 O O . LYS B 1 95 ? 13.609 6.488 5.176 1 73.88 95 LYS B O 1
ATOM 3279 N N . ASP B 1 96 ? 11.977 6.242 6.703 1 81.69 96 ASP B N 1
ATOM 3280 C CA . ASP B 1 96 ? 12.156 7.605 7.195 1 81.69 96 ASP B CA 1
ATOM 3281 C C . ASP B 1 96 ? 13.539 7.801 7.797 1 81.69 96 ASP B C 1
ATOM 3283 O O . ASP B 1 96 ? 14.188 8.828 7.574 1 81.69 96 ASP B O 1
ATOM 3287 N N . MET B 1 97 ? 13.93 6.793 8.484 1 81.06 97 MET B N 1
ATOM 3288 C CA . MET B 1 97 ? 15.234 6.879 9.133 1 81.06 97 MET B CA 1
ATOM 3289 C C . MET B 1 97 ? 16.359 6.91 8.102 1 81.06 97 MET B C 1
ATOM 3291 O O . MET B 1 97 ? 17.328 7.664 8.25 1 81.06 97 MET B O 1
ATOM 3295 N N . LYS B 1 98 ? 16.141 6.16 7.145 1 76.44 98 LYS B N 1
ATOM 3296 C CA . LYS B 1 98 ? 17.141 6.125 6.07 1 76.44 98 LYS B CA 1
ATOM 3297 C C . LYS B 1 98 ? 17.25 7.488 5.391 1 76.44 98 LYS B C 1
ATOM 3299 O O . LYS B 1 98 ? 18.344 7.906 5.016 1 76.44 98 LYS B O 1
ATOM 3304 N N . ALA B 1 99 ? 16.203 8.133 5.281 1 80 99 ALA B N 1
ATOM 3305 C CA . ALA B 1 99 ? 16.156 9.414 4.578 1 80 99 ALA B CA 1
ATOM 3306 C C . ALA B 1 99 ? 16.484 10.57 5.52 1 80 99 ALA B C 1
ATOM 3308 O O . ALA B 1 99 ? 16.578 11.719 5.09 1 80 99 ALA B O 1
ATOM 3309 N N . SER B 1 100 ? 16.766 10.234 6.75 1 88.69 100 SER B N 1
ATOM 3310 C CA . SER B 1 100 ? 16.875 11.281 7.762 1 88.69 100 SER B CA 1
ATOM 3311 C C . SER B 1 100 ? 18.312 11.773 7.91 1 88.69 100 SER B C 1
ATOM 3313 O O . SER B 1 100 ? 19.25 11.078 7.516 1 88.69 100 SER B O 1
ATOM 3315 N N . ARG B 1 101 ? 18.453 12.945 8.359 1 90.5 101 ARG B N 1
ATOM 3316 C CA . ARG B 1 101 ? 19.719 13.539 8.789 1 90.5 101 ARG B CA 1
ATOM 3317 C C . ARG B 1 101 ? 19.688 13.844 10.289 1 90.5 101 ARG B C 1
ATOM 3319 O O . ARG B 1 101 ? 18.688 14.352 10.805 1 90.5 101 ARG B O 1
ATOM 3326 N N . LEU B 1 102 ? 20.781 13.484 10.906 1 93.25 102 LEU B N 1
ATOM 3327 C CA . LEU B 1 102 ? 20.891 13.742 12.336 1 93.25 102 LEU B CA 1
ATOM 3328 C C . LEU B 1 102 ? 21.125 15.227 12.609 1 93.25 102 LEU B C 1
ATOM 3330 O O . LEU B 1 102 ? 22.078 15.82 12.094 1 93.25 102 LEU B O 1
ATOM 3334 N N . ILE B 1 103 ? 20.266 15.82 13.359 1 94.81 103 ILE B N 1
ATOM 3335 C CA . ILE B 1 103 ? 20.391 17.219 13.742 1 94.81 103 ILE B CA 1
ATOM 3336 C C . ILE B 1 103 ? 21.297 17.328 14.961 1 94.81 103 ILE B C 1
ATOM 3338 O O . ILE B 1 103 ? 22.234 18.141 14.984 1 94.81 103 ILE B O 1
ATOM 3342 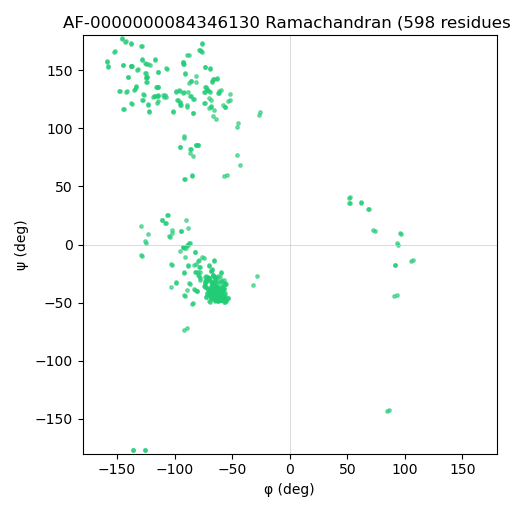N N . PHE B 1 104 ? 20.984 16.531 15.969 1 95.06 104 PHE B N 1
ATOM 3343 C CA . PHE B 1 104 ? 21.828 16.453 17.156 1 95.06 104 PHE B CA 1
ATOM 3344 C C . PHE B 1 104 ? 21.578 15.148 17.922 1 95.06 104 PHE B C 1
ATOM 3346 O O . PHE B 1 104 ? 20.547 14.5 17.719 1 95.06 104 PHE B O 1
ATOM 3353 N N . SER B 1 105 ? 22.5 14.75 18.688 1 95.31 105 SER B N 1
ATOM 3354 C CA . SER B 1 105 ? 22.391 13.625 19.594 1 95.31 105 SER B CA 1
ATOM 3355 C C . SER B 1 105 ? 23.109 13.906 20.906 1 95.31 105 SER B C 1
ATOM 3357 O O . SER B 1 105 ? 24.234 14.43 20.906 1 95.31 105 SER B O 1
ATOM 3359 N N . LYS B 1 106 ? 22.438 13.656 21.922 1 94.25 106 LYS B N 1
ATOM 3360 C CA . LYS B 1 106 ? 23 13.836 23.25 1 94.25 106 LYS B CA 1
ATOM 3361 C C . LYS B 1 106 ? 23.375 12.492 23.875 1 94.25 106 LYS B C 1
ATOM 3363 O O . LYS B 1 106 ? 23.672 12.422 25.062 1 94.25 106 LYS B O 1
ATOM 3368 N N . ASP B 1 107 ? 23.297 11.461 23.188 1 94.38 107 ASP B N 1
ATOM 3369 C CA . ASP B 1 107 ? 23.469 10.086 23.672 1 94.38 107 ASP B CA 1
ATOM 3370 C C . ASP B 1 107 ? 24.312 9.266 22.703 1 94.38 107 ASP B C 1
ATOM 3372 O O . ASP B 1 107 ? 23.891 9.008 21.562 1 94.38 107 ASP B O 1
ATOM 3376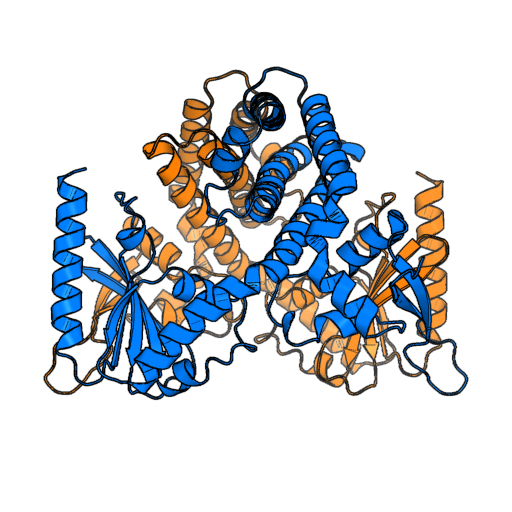 N N . LEU B 1 108 ? 25.406 8.758 23.172 1 93.5 108 LEU B N 1
ATOM 3377 C CA . LEU B 1 108 ? 26.359 8.062 22.312 1 93.5 108 LEU B CA 1
ATOM 3378 C C . LEU B 1 108 ? 25.766 6.766 21.766 1 93.5 108 LEU B C 1
ATOM 3380 O O . LEU B 1 108 ? 26.047 6.383 20.625 1 93.5 108 LEU B O 1
ATOM 3384 N N . ASP B 1 109 ? 25.016 6.145 22.562 1 92.94 109 ASP B N 1
ATOM 3385 C CA . ASP B 1 109 ? 24.375 4.91 22.109 1 92.94 109 ASP B CA 1
ATOM 3386 C C . ASP B 1 109 ? 23.422 5.176 20.953 1 92.94 109 ASP B C 1
ATOM 3388 O O . ASP B 1 109 ? 23.359 4.398 20 1 92.94 109 ASP B O 1
ATOM 3392 N N . VAL B 1 110 ? 22.719 6.23 21.047 1 92.75 110 VAL B N 1
ATOM 3393 C CA . VAL B 1 110 ? 21.766 6.609 20.016 1 92.75 110 VAL B CA 1
ATOM 3394 C C . VAL B 1 110 ? 22.516 6.984 18.734 1 92.75 110 VAL B C 1
ATOM 3396 O O . VAL B 1 110 ? 22.141 6.586 17.641 1 92.75 110 VAL B O 1
ATOM 3399 N N . THR B 1 111 ? 23.625 7.652 18.938 1 92.25 111 THR B N 1
ATOM 3400 C CA . THR B 1 111 ? 24.438 8.055 17.812 1 92.25 111 THR B CA 1
ATOM 3401 C C . THR B 1 111 ? 25 6.836 17.078 1 92.25 111 THR B C 1
ATOM 3403 O O . THR B 1 111 ? 24.922 6.762 15.844 1 92.25 111 THR B O 1
ATOM 3406 N N . ASP B 1 112 ? 25.438 5.938 17.797 1 89.94 112 ASP B N 1
ATOM 3407 C CA . ASP B 1 112 ? 26.016 4.73 17.219 1 89.94 112 ASP B CA 1
ATOM 3408 C C . ASP B 1 112 ? 24.969 3.916 16.469 1 89.94 112 ASP B C 1
ATOM 3410 O O . ASP B 1 112 ? 25.219 3.424 15.375 1 89.94 112 ASP B O 1
ATOM 3414 N N . LYS B 1 113 ? 23.891 3.818 17.109 1 87.62 113 LYS B N 1
ATOM 3415 C CA . LYS B 1 113 ? 22.797 3.07 16.484 1 87.62 113 LYS B CA 1
ATOM 3416 C C . LYS B 1 113 ? 22.344 3.732 15.195 1 87.62 113 LYS B C 1
ATOM 3418 O O . LYS B 1 113 ? 22.094 3.051 14.195 1 87.62 113 LYS B O 1
ATOM 3423 N N . PHE B 1 114 ? 22.203 4.984 15.234 1 86.19 114 PHE B N 1
ATOM 3424 C CA . PHE B 1 114 ? 21.797 5.73 14.047 1 86.19 114 PHE B CA 1
ATOM 3425 C C . PHE B 1 114 ? 22.781 5.5 12.906 1 86.19 114 PHE B C 1
ATOM 3427 O O . PHE B 1 114 ? 22.375 5.219 11.773 1 86.19 114 PHE B O 1
ATOM 3434 N N . ASN B 1 115 ? 24.047 5.562 13.172 1 82.12 115 ASN B N 1
ATOM 3435 C CA . ASN B 1 115 ? 25.078 5.363 12.164 1 82.12 115 ASN B CA 1
ATOM 3436 C C . ASN B 1 115 ? 25.062 3.941 11.609 1 82.12 115 ASN B C 1
ATOM 3438 O O . ASN B 1 115 ? 25.25 3.734 10.414 1 82.12 115 ASN B O 1
ATOM 3442 N N . HIS B 1 116 ? 24.766 3.029 12.445 1 77.88 116 HIS B N 1
ATOM 3443 C CA . HIS B 1 116 ? 24.688 1.632 12.031 1 77.88 116 HIS B CA 1
ATOM 3444 C C . HIS B 1 116 ? 23.484 1.396 11.117 1 77.88 116 HIS B C 1
ATOM 3446 O O . HIS B 1 116 ? 23.594 0.675 10.125 1 77.88 116 HIS B O 1
ATOM 3452 N N . LEU B 1 117 ? 22.422 1.971 11.531 1 73.75 117 LEU B N 1
ATOM 3453 C CA . LEU B 1 117 ? 21.203 1.814 10.742 1 73.75 117 LEU B CA 1
ATOM 3454 C C . LEU B 1 117 ? 21.375 2.393 9.344 1 73.75 117 LEU B C 1
ATOM 3456 O O . LEU B 1 117 ? 20.938 1.796 8.359 1 73.75 117 LEU B O 1
ATOM 3460 N N . ARG B 1 118 ? 21.984 3.408 9.305 1 70.38 118 ARG B N 1
ATOM 3461 C CA . ARG B 1 118 ? 22.203 4.059 8.016 1 70.38 118 ARG B CA 1
ATOM 3462 C C . ARG B 1 118 ? 23.078 3.203 7.117 1 70.38 118 ARG B C 1
ATOM 3464 O O . ARG B 1 118 ? 22.844 3.119 5.91 1 70.38 118 ARG B O 1
ATOM 3471 N N . TYR B 1 119 ? 24 2.611 7.699 1 62.69 119 TYR B N 1
ATOM 3472 C CA . TYR B 1 119 ? 24.922 1.756 6.953 1 62.69 119 TYR B CA 1
ATOM 3473 C C . TYR B 1 119 ? 24.219 0.501 6.457 1 62.69 119 TYR B C 1
ATOM 3475 O O . TYR B 1 119 ? 24.391 0.095 5.305 1 62.69 119 TYR B O 1
ATOM 3483 N N . PHE B 1 120 ? 23.453 -0.037 7.309 1 58.34 120 PHE B N 1
ATOM 3484 C CA . PHE B 1 120 ? 22.781 -1.293 6.996 1 58.34 120 PHE B CA 1
ATOM 3485 C C . PHE B 1 120 ? 21.672 -1.074 5.965 1 58.34 120 PHE B C 1
ATOM 3487 O O . PHE B 1 120 ? 21.484 -1.904 5.074 1 58.34 120 PHE B O 1
ATOM 3494 N N . ILE B 1 121 ? 21 -0.1 6.137 1 58.88 121 ILE B N 1
ATOM 3495 C CA . ILE B 1 121 ? 19.906 0.188 5.23 1 58.88 121 ILE B CA 1
ATOM 3496 C C . ILE B 1 121 ? 20.422 0.312 3.803 1 58.88 121 ILE B C 1
ATOM 3498 O O . ILE B 1 121 ? 19.781 -0.154 2.857 1 58.88 121 ILE B O 1
ATOM 3502 N N . ASN B 1 122 ? 21.531 0.772 3.652 1 57.72 122 ASN B N 1
ATOM 3503 C CA . ASN B 1 122 ? 22.109 0.904 2.322 1 57.72 122 ASN B CA 1
ATOM 3504 C C . ASN B 1 122 ? 22.516 -0.453 1.749 1 57.72 122 ASN B C 1
ATOM 3506 O O . ASN B 1 122 ? 22.516 -0.641 0.531 1 57.72 122 ASN B O 1
ATOM 3510 N N . ALA B 1 123 ? 22.812 -1.328 2.678 1 55.03 123 ALA B N 1
ATOM 3511 C CA . ALA B 1 123 ? 23.219 -2.658 2.229 1 55.03 123 ALA B CA 1
ATOM 3512 C C . ALA B 1 123 ? 22.016 -3.475 1.773 1 55.03 123 ALA B C 1
ATOM 3514 O O . ALA B 1 123 ? 22.156 -4.438 1.018 1 55.03 123 ALA B O 1
ATOM 3515 N N . ASP B 1 124 ? 20.844 -2.943 2.074 1 63.75 124 ASP B N 1
ATOM 3516 C CA . ASP B 1 124 ? 19.625 -3.699 1.812 1 63.75 124 ASP B CA 1
ATOM 3517 C C . ASP B 1 124 ? 19.094 -3.412 0.411 1 63.75 124 ASP B C 1
ATOM 3519 O O . ASP B 1 124 ? 17.891 -3.586 0.147 1 63.75 124 ASP B O 1
ATOM 3523 N N . GLU B 1 125 ? 19.984 -2.951 -0.386 1 70.94 125 GLU B N 1
ATOM 3524 C CA . GLU B 1 125 ? 19.594 -2.621 -1.752 1 70.94 125 GLU B CA 1
ATOM 3525 C C . GLU B 1 125 ? 19.078 -3.854 -2.49 1 70.94 125 GLU B C 1
ATOM 3527 O O . GLU B 1 125 ? 18.109 -3.768 -3.262 1 70.94 125 GLU B O 1
ATOM 3532 N N . LYS B 1 126 ? 19.547 -5 -2.109 1 80.44 126 LYS B N 1
ATOM 3533 C CA . LYS B 1 126 ? 19.203 -6.203 -2.861 1 80.44 126 LYS B CA 1
ATOM 3534 C C . LYS B 1 126 ? 17.797 -6.684 -2.525 1 80.44 126 LYS B C 1
ATOM 3536 O O . LYS B 1 126 ? 17.109 -7.25 -3.377 1 80.44 126 LYS B O 1
ATOM 3541 N N . VAL B 1 127 ? 17.406 -6.406 -1.375 1 89.06 127 VAL B N 1
ATOM 3542 C CA . VAL B 1 127 ? 16.062 -6.82 -0.99 1 89.06 127 VAL B CA 1
ATOM 3543 C C . VAL B 1 127 ? 15.031 -5.949 -1.701 1 89.06 127 VAL B C 1
ATOM 3545 O O . VAL B 1 127 ? 13.969 -6.438 -2.102 1 89.06 127 VAL B O 1
ATOM 3548 N N . TRP B 1 128 ? 15.414 -4.738 -1.948 1 88.31 128 TRP B N 1
ATOM 3549 C CA . TRP B 1 128 ? 14.484 -3.797 -2.557 1 88.31 128 TRP B CA 1
ATOM 3550 C C . TRP B 1 128 ? 14.234 -4.145 -4.02 1 88.31 128 TRP B C 1
ATOM 3552 O O . TRP B 1 128 ? 13.148 -3.904 -4.547 1 88.31 128 TRP B O 1
ATOM 3562 N N . SER B 1 129 ? 15.203 -4.742 -4.617 1 93.19 129 SER B N 1
ATOM 3563 C CA . SER B 1 129 ? 14.984 -5.219 -5.98 1 93.19 129 SER B CA 1
ATOM 3564 C C . SER B 1 129 ? 13.828 -6.211 -6.039 1 93.19 129 SER B C 1
ATOM 3566 O O . SER B 1 129 ? 13.016 -6.172 -6.965 1 93.19 129 SER B O 1
ATOM 3568 N N . LEU B 1 130 ? 13.75 -7 -5 1 95.88 130 LEU B N 1
ATOM 3569 C CA . LEU B 1 130 ? 12.688 -7.992 -4.945 1 95.88 130 LEU B CA 1
ATOM 3570 C C . LEU B 1 130 ? 11.344 -7.332 -4.66 1 95.88 130 LEU B C 1
ATOM 3572 O O . LEU B 1 130 ? 10.312 -7.738 -5.203 1 95.88 130 LEU B O 1
ATOM 3576 N N . VAL B 1 131 ? 11.375 -6.312 -3.844 1 94.38 131 VAL B N 1
ATOM 3577 C CA . VAL B 1 131 ? 10.156 -5.57 -3.521 1 94.38 131 VAL B CA 1
ATOM 3578 C C . VAL B 1 131 ? 9.602 -4.914 -4.785 1 94.38 131 VAL B C 1
ATOM 3580 O O . VAL B 1 131 ? 8.422 -5.062 -5.102 1 94.38 131 VAL B O 1
ATOM 3583 N N . TYR B 1 132 ? 10.469 -4.262 -5.527 1 95.88 132 TYR B N 1
ATOM 3584 C CA . TYR B 1 132 ? 10.047 -3.574 -6.742 1 95.88 132 TYR B CA 1
ATOM 3585 C C . TYR B 1 132 ? 9.609 -4.57 -7.809 1 95.88 132 TYR B C 1
ATOM 3587 O O . TYR B 1 132 ? 8.625 -4.344 -8.508 1 95.88 132 TYR B O 1
ATOM 3595 N N . LEU B 1 133 ? 10.328 -5.621 -7.898 1 97.94 133 LEU B N 1
ATOM 3596 C CA . LEU B 1 133 ? 9.984 -6.652 -8.867 1 97.94 133 LEU B CA 1
ATOM 3597 C C . LEU B 1 133 ? 8.609 -7.246 -8.562 1 97.94 133 LEU B C 1
ATOM 3599 O O . LEU B 1 133 ? 7.797 -7.445 -9.461 1 97.94 133 LEU B O 1
ATOM 3603 N N . SER B 1 134 ? 8.391 -7.5 -7.309 1 97.5 134 SER B N 1
ATOM 3604 C CA . SER B 1 134 ? 7.105 -8.039 -6.875 1 97.5 134 SER B CA 1
ATOM 3605 C C . SER B 1 134 ? 5.957 -7.125 -7.273 1 97.5 134 SER B C 1
ATOM 3607 O O . SER B 1 134 ? 4.953 -7.582 -7.824 1 97.5 134 SER B O 1
ATOM 3609 N N . ALA B 1 135 ? 6.105 -5.898 -7.023 1 97.12 135 ALA B N 1
ATOM 3610 C CA . ALA B 1 135 ? 5.082 -4.914 -7.359 1 97.12 135 ALA B CA 1
ATOM 3611 C C . ALA B 1 135 ? 4.84 -4.863 -8.867 1 97.12 135 ALA B C 1
ATOM 3613 O O . ALA B 1 135 ? 3.693 -4.824 -9.32 1 97.12 135 ALA B O 1
ATOM 3614 N N . LEU B 1 136 ? 5.891 -4.906 -9.57 1 98.5 136 LEU B N 1
ATOM 3615 C CA . LEU B 1 136 ? 5.801 -4.84 -11.031 1 98.5 136 LEU B CA 1
ATOM 3616 C C . LEU B 1 136 ? 5.094 -6.07 -11.586 1 98.5 136 LEU B C 1
ATOM 3618 O O . LEU B 1 136 ? 4.199 -5.945 -12.43 1 98.5 136 LEU B O 1
ATOM 3622 N N . LEU B 1 137 ? 5.477 -7.207 -11.086 1 97.94 137 LEU B N 1
ATOM 3623 C CA . LEU B 1 137 ? 4.863 -8.438 -11.57 1 97.94 137 LEU B CA 1
ATOM 3624 C C . LEU B 1 137 ? 3.361 -8.438 -11.305 1 97.94 137 LEU B C 1
ATOM 3626 O O . LEU B 1 137 ? 2.574 -8.883 -12.148 1 97.94 137 LEU B O 1
ATOM 3630 N N . LYS B 1 138 ? 3.02 -7.957 -10.219 1 96.12 138 LYS B N 1
ATOM 3631 C CA . LYS B 1 138 ? 1.602 -7.855 -9.883 1 96.12 138 LYS B CA 1
ATOM 3632 C C . LYS B 1 138 ? 0.875 -6.914 -10.836 1 96.12 138 LYS B C 1
ATOM 3634 O O . LYS B 1 138 ? -0.194 -7.246 -11.352 1 96.12 138 LYS B O 1
ATOM 3639 N N . ASP B 1 139 ? 1.413 -5.801 -11.062 1 97.12 139 ASP B N 1
ATOM 3640 C CA . ASP B 1 139 ? 0.793 -4.809 -11.93 1 97.12 139 ASP B CA 1
ATOM 3641 C C . ASP B 1 139 ? 0.666 -5.332 -13.359 1 97.12 139 ASP B C 1
ATOM 3643 O O . ASP B 1 139 ? -0.354 -5.117 -14.016 1 97.12 139 ASP B O 1
ATOM 3647 N N . ILE B 1 140 ? 1.686 -6.016 -13.789 1 97.69 140 ILE B N 1
ATOM 3648 C CA . ILE B 1 140 ? 1.654 -6.586 -15.133 1 97.69 140 ILE B CA 1
ATOM 3649 C C . ILE B 1 140 ? 0.489 -7.566 -15.25 1 97.69 140 ILE B C 1
ATOM 3651 O O . ILE B 1 140 ? -0.269 -7.527 -16.219 1 97.69 140 ILE B O 1
ATOM 3655 N N . LYS B 1 141 ? 0.371 -8.391 -14.297 1 95 141 LYS B N 1
ATOM 3656 C CA . LYS B 1 141 ? -0.68 -9.398 -14.297 1 95 141 LYS B CA 1
ATOM 3657 C C . LYS B 1 141 ? -2.062 -8.758 -14.352 1 95 141 LYS B C 1
ATOM 3659 O O . LYS B 1 141 ? -2.91 -9.164 -15.156 1 95 141 LYS B O 1
ATOM 3664 N N . VAL B 1 142 ? -2.271 -7.801 -13.547 1 94.06 142 VAL B N 1
ATOM 3665 C CA . VAL B 1 142 ? -3.564 -7.121 -13.5 1 94.06 142 VAL B CA 1
ATOM 3666 C C . VAL B 1 142 ? -3.811 -6.395 -14.82 1 94.06 142 VAL B C 1
ATOM 3668 O O . VAL B 1 142 ? -4.918 -6.438 -15.367 1 94.06 142 VAL B O 1
ATOM 3671 N N . CYS B 1 143 ? -2.814 -5.754 -15.344 1 96.75 143 CYS B N 1
ATOM 3672 C CA . CYS B 1 143 ? -2.949 -5.035 -16.609 1 96.75 143 CYS B CA 1
ATOM 3673 C C . CYS B 1 143 ? -3.344 -5.984 -17.734 1 96.75 143 CYS B C 1
ATOM 3675 O O . CYS B 1 143 ? -4.273 -5.699 -18.5 1 96.75 143 CYS B O 1
ATOM 3677 N N . ARG B 1 144 ? -2.682 -7.074 -17.781 1 95.12 144 ARG B N 1
ATOM 3678 C CA . ARG B 1 144 ? -2.982 -8.07 -18.812 1 95.12 144 ARG B CA 1
ATOM 3679 C C . ARG B 1 144 ? -4.418 -8.57 -18.688 1 95.12 144 ARG B C 1
ATOM 3681 O O . ARG B 1 144 ? -5.125 -8.719 -19.688 1 95.12 144 ARG B O 1
ATOM 3688 N N . LYS B 1 145 ? -4.797 -8.82 -17.531 1 92.94 145 LYS B N 1
ATOM 3689 C CA . LYS B 1 145 ? -6.148 -9.305 -17.281 1 92.94 145 LYS B CA 1
ATOM 3690 C C . LYS B 1 145 ? -7.191 -8.352 -17.859 1 92.94 145 LYS B C 1
ATOM 3692 O O . LYS B 1 145 ? -8.102 -8.781 -18.562 1 92.94 145 LYS B O 1
ATOM 3697 N N . TYR B 1 146 ? -7.031 -7.145 -17.578 1 93.56 146 TYR B N 1
ATOM 3698 C CA . TYR B 1 146 ? -8.047 -6.18 -18 1 93.56 146 TYR B CA 1
ATOM 3699 C C . TYR B 1 146 ? -7.91 -5.844 -19.469 1 93.56 146 TYR B C 1
ATOM 3701 O O . TYR B 1 146 ? -8.891 -5.473 -20.125 1 93.56 146 TYR B O 1
ATOM 3709 N N . LEU B 1 147 ? -6.715 -6.039 -19.969 1 92.81 147 LEU B N 1
ATOM 3710 C CA . LEU B 1 147 ? -6.551 -5.895 -21.422 1 92.81 147 LEU B CA 1
ATOM 3711 C C . LEU B 1 147 ? -7.309 -6.988 -22.156 1 92.81 147 LEU B C 1
ATOM 3713 O O . LEU B 1 147 ? -8 -6.707 -23.141 1 92.81 147 LEU B O 1
ATOM 3717 N N . VAL B 1 148 ? -7.23 -8.156 -21.656 1 89.88 148 VAL B N 1
ATOM 3718 C CA . VAL B 1 148 ? -7.859 -9.305 -22.297 1 89.88 148 VAL B CA 1
ATOM 3719 C C . VAL B 1 148 ? -9.375 -9.234 -22.125 1 89.88 148 VAL B C 1
ATOM 3721 O O . VAL B 1 148 ? -10.125 -9.633 -23.016 1 89.88 148 VAL B O 1
ATOM 3724 N N . ASN B 1 149 ? -9.852 -8.672 -21.031 1 88.12 149 ASN B N 1
ATOM 3725 C CA . ASN B 1 149 ? -11.281 -8.617 -20.719 1 88.12 149 ASN B CA 1
ATOM 3726 C C . ASN B 1 149 ? -11.906 -7.309 -21.188 1 88.12 149 ASN B C 1
ATOM 3728 O O . ASN B 1 149 ? -12.992 -6.945 -20.75 1 88.12 149 ASN B O 1
ATOM 3732 N N . ASP B 1 150 ? -11.203 -6.559 -21.969 1 86.44 150 ASP B N 1
ATOM 3733 C CA . ASP B 1 150 ? -11.664 -5.316 -22.578 1 86.44 150 ASP B CA 1
ATOM 3734 C C . ASP B 1 150 ? -12.008 -4.273 -21.516 1 86.44 150 ASP B C 1
ATOM 3736 O O . ASP B 1 150 ? -13.016 -3.57 -21.641 1 86.44 150 ASP B O 1
ATOM 3740 N N . GLY B 1 151 ? -11.258 -4.27 -20.469 1 92.44 151 GLY B N 1
ATOM 3741 C CA . GLY B 1 151 ? -11.367 -3.248 -19.438 1 92.44 151 GLY B CA 1
ATOM 3742 C C . GLY B 1 151 ? -10.547 -2.008 -19.75 1 92.44 151 GLY B C 1
ATOM 3743 O O . GLY B 1 151 ? -9.516 -1.777 -19.109 1 92.44 151 GLY B O 1
ATOM 3744 N N . ARG B 1 152 ? -11.125 -1.169 -20.562 1 93.12 152 ARG B N 1
ATOM 3745 C CA . ARG B 1 152 ? -10.406 -0.052 -21.172 1 93.12 152 ARG B CA 1
ATOM 3746 C C . ARG B 1 152 ? -9.859 0.895 -20.109 1 93.12 152 ARG B C 1
ATOM 3748 O O . ARG B 1 152 ? -8.672 1.223 -20.109 1 93.12 152 ARG B O 1
ATOM 3755 N N . TYR B 1 153 ? -10.656 1.293 -19.125 1 95.19 153 TYR B N 1
ATOM 3756 C CA . TYR B 1 153 ? -10.258 2.271 -18.125 1 95.19 153 TYR B CA 1
ATOM 3757 C C . TYR B 1 153 ? -9.258 1.672 -17.141 1 95.19 153 TYR B C 1
ATOM 3759 O O . TYR B 1 153 ? -8.203 2.262 -16.875 1 95.19 153 TYR B O 1
ATOM 3767 N N . THR B 1 154 ? -9.547 0.49 -16.703 1 95.06 154 THR B N 1
ATOM 3768 C CA . THR B 1 154 ? -8.711 -0.147 -15.695 1 95.06 154 THR B CA 1
ATOM 3769 C C . THR B 1 154 ? -7.371 -0.58 -16.281 1 95.06 154 THR B C 1
ATOM 3771 O O . THR B 1 154 ? -6.328 -0.442 -15.648 1 95.06 154 THR B O 1
ATOM 3774 N N . SER B 1 155 ? -7.422 -1.059 -17.547 1 96.5 155 SER B N 1
ATOM 3775 C CA . SER B 1 155 ? -6.16 -1.464 -18.156 1 96.5 155 SER B CA 1
ATOM 3776 C C . SER B 1 155 ? -5.223 -0.273 -18.328 1 96.5 155 SER B C 1
ATOM 3778 O O . SER B 1 155 ? -4.016 -0.385 -18.109 1 96.5 155 SER B O 1
ATOM 3780 N N . PHE B 1 156 ? -5.785 0.84 -18.75 1 97.62 156 PHE B N 1
ATOM 3781 C CA . PHE B 1 156 ? -4.961 2.035 -18.906 1 97.62 156 PHE B CA 1
ATOM 3782 C C . PHE B 1 156 ? -4.418 2.496 -17.547 1 97.62 156 PHE B C 1
ATOM 3784 O O . PHE B 1 156 ? -3.227 2.779 -17.422 1 97.62 156 PHE B O 1
ATOM 3791 N N . ASN B 1 157 ? -5.273 2.555 -16.594 1 97.5 157 ASN B N 1
ATOM 3792 C CA . ASN B 1 157 ? -4.879 2.939 -15.242 1 97.5 157 ASN B CA 1
ATOM 3793 C C . ASN B 1 157 ? -3.732 2.074 -14.727 1 97.5 157 ASN B C 1
ATOM 3795 O O . ASN B 1 157 ? -2.74 2.594 -14.211 1 97.5 157 ASN B O 1
ATOM 3799 N N . VAL B 1 158 ? -3.836 0.811 -14.906 1 97.69 158 VAL B N 1
ATOM 3800 C CA . VAL B 1 158 ? -2.842 -0.124 -14.391 1 97.69 158 VAL B CA 1
ATOM 3801 C C . VAL B 1 158 ? -1.569 -0.039 -15.234 1 97.69 158 VAL B C 1
ATOM 3803 O O . VAL B 1 158 ? -0.462 -0.188 -14.711 1 97.69 158 VAL B O 1
ATOM 3806 N N . ALA B 1 159 ? -1.749 0.228 -16.531 1 98.31 159 ALA B N 1
ATOM 3807 C CA . ALA B 1 159 ? -0.573 0.397 -17.391 1 98.31 159 ALA B CA 1
ATOM 3808 C C . ALA B 1 159 ? 0.275 1.578 -16.922 1 98.31 159 ALA B C 1
ATOM 3810 O O . ALA B 1 159 ? 1.506 1.504 -16.922 1 98.31 159 ALA B O 1
ATOM 3811 N N . VAL B 1 160 ? -0.369 2.621 -16.562 1 98.31 160 VAL B N 1
ATOM 3812 C CA . VAL B 1 160 ? 0.326 3.789 -16.031 1 98.31 160 VAL B CA 1
ATOM 3813 C C . VAL B 1 160 ? 1.024 3.426 -14.719 1 98.31 160 VAL B C 1
ATOM 3815 O O . VAL B 1 160 ? 2.17 3.824 -14.492 1 98.31 160 VAL B O 1
ATOM 3818 N N . ARG B 1 161 ? 0.396 2.627 -13.93 1 97.44 161 ARG B N 1
ATOM 3819 C CA . ARG B 1 161 ? 1.001 2.139 -12.695 1 97.44 161 ARG B CA 1
ATOM 3820 C C . ARG B 1 161 ? 2.186 1.223 -12.992 1 97.44 161 ARG B C 1
ATOM 3822 O O . ARG B 1 161 ? 3.189 1.252 -12.281 1 97.44 161 ARG B O 1
ATOM 3829 N N . CYS B 1 162 ? 2.057 0.473 -14.016 1 98.38 162 CYS B N 1
ATOM 3830 C CA . CYS B 1 162 ? 3.162 -0.378 -14.445 1 98.38 162 CYS B CA 1
ATOM 3831 C C . CYS B 1 162 ? 4.387 0.456 -14.805 1 98.38 162 CYS B C 1
ATOM 3833 O O . CYS B 1 162 ? 5.516 0.07 -14.5 1 98.38 162 CYS B O 1
ATOM 3835 N N . ALA B 1 163 ? 4.098 1.528 -15.461 1 98.5 163 ALA B N 1
ATOM 3836 C CA . ALA B 1 163 ? 5.207 2.404 -15.82 1 98.5 163 ALA B CA 1
ATOM 3837 C C . ALA B 1 163 ? 5.957 2.885 -14.586 1 98.5 163 ALA B C 1
ATOM 3839 O O . ALA B 1 163 ? 7.191 2.938 -14.578 1 98.5 163 ALA B O 1
ATOM 3840 N N . GLU B 1 164 ? 5.242 3.17 -13.57 1 98 164 GLU B N 1
ATOM 3841 C CA . GLU B 1 164 ? 5.859 3.605 -12.32 1 98 164 GLU B CA 1
ATOM 3842 C C . GLU B 1 164 ? 6.617 2.461 -11.656 1 98 164 GLU B C 1
ATOM 3844 O O . GLU B 1 164 ? 7.77 2.627 -11.25 1 98 164 GLU B O 1
ATOM 3849 N N . SER B 1 165 ? 5.965 1.329 -11.539 1 98 165 SER B N 1
ATOM 3850 C CA . SER B 1 165 ? 6.59 0.186 -10.883 1 98 165 SER B CA 1
ATOM 3851 C C . SER B 1 165 ? 7.84 -0.264 -11.625 1 98 165 SER B C 1
ATOM 3853 O O . SER B 1 165 ? 8.859 -0.591 -11.008 1 98 165 SER B O 1
ATOM 3855 N N . PHE B 1 166 ? 7.773 -0.265 -12.898 1 98.69 166 PHE B N 1
ATOM 3856 C CA . PHE B 1 166 ? 8.945 -0.604 -13.695 1 98.69 166 PHE B CA 1
ATOM 3857 C C . PHE B 1 166 ? 10.07 0.4 -13.453 1 98.69 166 PHE B C 1
ATOM 3859 O O . PHE B 1 166 ? 11.234 0.016 -13.297 1 98.69 166 PHE B O 1
ATOM 3866 N N . SER B 1 167 ? 9.711 1.658 -13.484 1 98.62 167 SER B N 1
ATOM 3867 C CA . SER B 1 167 ? 10.711 2.707 -13.305 1 98.62 167 SER B CA 1
ATOM 3868 C C . SER B 1 167 ? 11.43 2.562 -11.969 1 98.62 167 SER B C 1
ATOM 3870 O O . SER B 1 167 ? 12.641 2.779 -11.891 1 98.62 167 SER B O 1
ATOM 3872 N N . LYS B 1 168 ? 10.75 2.184 -10.984 1 96.31 168 LYS B N 1
ATOM 3873 C CA . LYS B 1 168 ? 11.375 1.965 -9.68 1 96.31 168 LYS B CA 1
ATOM 3874 C C . LYS B 1 168 ? 12.383 0.82 -9.742 1 96.31 168 LYS B C 1
ATOM 3876 O O . LYS B 1 168 ? 13.508 0.95 -9.258 1 96.31 168 LYS B O 1
ATOM 3881 N N . LEU B 1 169 ? 12 -0.248 -10.344 1 97.25 169 LEU B N 1
ATOM 3882 C CA . LEU B 1 169 ? 12.906 -1.378 -10.492 1 97.25 169 LEU B CA 1
ATOM 3883 C C . LEU B 1 169 ? 14.117 -0.998 -11.344 1 97.25 169 LEU B C 1
ATOM 3885 O O . LEU B 1 169 ? 15.258 -1.296 -10.984 1 97.25 169 LEU B O 1
ATOM 3889 N N . PHE B 1 170 ? 13.836 -0.338 -12.445 1 97.56 170 PHE B N 1
ATOM 3890 C CA . PHE B 1 170 ? 14.859 0.049 -13.414 1 97.56 170 PHE B CA 1
ATOM 3891 C C . PHE B 1 170 ? 15.891 0.962 -12.773 1 97.56 170 PHE B C 1
ATOM 3893 O O . PHE B 1 170 ? 17.094 0.736 -12.906 1 97.56 170 PHE B O 1
ATOM 3900 N N . VAL B 1 171 ? 15.43 1.926 -12.039 1 95.25 171 VAL B N 1
ATOM 3901 C CA . VAL B 1 171 ? 16.312 2.885 -11.367 1 95.25 171 VAL B CA 1
ATOM 3902 C C . VAL B 1 171 ? 17.141 2.174 -10.305 1 95.25 171 VAL B C 1
ATOM 3904 O O . VAL B 1 171 ? 18.344 2.395 -10.195 1 95.25 171 VAL B O 1
ATOM 3907 N N . ASN B 1 172 ? 16.516 1.338 -9.602 1 91.19 172 ASN B N 1
ATOM 3908 C CA . ASN B 1 172 ? 17.203 0.548 -8.594 1 91.19 172 ASN B CA 1
ATOM 3909 C C . ASN B 1 172 ? 18.297 -0.326 -9.219 1 91.19 172 ASN B C 1
ATOM 3911 O O . ASN B 1 172 ? 19.422 -0.379 -8.719 1 91.19 172 ASN B O 1
ATOM 3915 N N . ASN B 1 173 ? 17.984 -0.951 -10.297 1 93.12 173 ASN B N 1
ATOM 3916 C CA . ASN B 1 173 ? 18.922 -1.832 -10.977 1 93.12 173 ASN B CA 1
ATOM 3917 C C . ASN B 1 173 ? 20.125 -1.059 -11.531 1 93.12 173 ASN B C 1
ATOM 3919 O O . ASN B 1 173 ? 21.203 -1.616 -11.688 1 93.12 173 ASN B O 1
ATOM 3923 N N . LYS B 1 174 ? 19.875 0.149 -11.828 1 92.38 174 LYS B N 1
ATOM 3924 C CA . LYS B 1 174 ? 20.953 0.992 -12.352 1 92.38 174 LYS B CA 1
ATOM 3925 C C . LYS B 1 174 ? 21.812 1.554 -11.227 1 92.38 174 LYS B C 1
ATOM 3927 O O . LYS B 1 174 ? 22.797 2.238 -11.477 1 92.38 174 LYS B O 1
ATOM 3932 N N . GLY B 1 175 ? 21.391 1.323 -9.984 1 84.94 175 GLY B N 1
ATOM 3933 C CA . GLY B 1 175 ? 22.219 1.698 -8.844 1 84.94 175 GLY B CA 1
ATOM 3934 C C . GLY B 1 175 ? 21.844 3.047 -8.258 1 84.94 175 GLY B C 1
ATOM 3935 O O . GLY B 1 175 ? 22.578 3.598 -7.434 1 84.94 175 GLY B O 1
ATOM 3936 N N . TYR B 1 176 ? 20.703 3.6 -8.734 1 83.75 176 TYR B N 1
ATOM 3937 C CA . TYR B 1 176 ? 20.25 4.887 -8.203 1 83.75 176 TYR B CA 1
ATOM 3938 C C . TYR B 1 176 ? 19.281 4.691 -7.043 1 83.75 176 TYR B C 1
ATOM 3940 O O . TYR B 1 176 ? 18.641 3.645 -6.926 1 83.75 176 TYR B O 1
ATOM 3948 N N . MET B 1 177 ? 19.203 5.703 -6.242 1 80.5 177 MET B N 1
ATOM 3949 C CA . MET B 1 177 ? 18.203 5.711 -5.184 1 80.5 177 MET B CA 1
ATOM 3950 C C . MET B 1 177 ? 16.797 5.914 -5.766 1 80.5 177 MET B C 1
ATOM 3952 O O . MET B 1 177 ? 16.594 6.793 -6.605 1 80.5 177 MET B O 1
ATOM 3956 N N . VAL B 1 178 ? 15.93 5.113 -5.301 1 86.5 178 VAL B N 1
ATOM 3957 C CA . VAL B 1 178 ? 14.555 5.191 -5.789 1 86.5 178 VAL B CA 1
ATOM 3958 C C . VAL B 1 178 ? 13.781 6.23 -4.98 1 86.5 178 VAL B C 1
ATOM 3960 O O . VAL B 1 178 ? 13.812 6.211 -3.746 1 86.5 178 VAL B O 1
ATOM 3963 N N . SER B 1 179 ? 13.164 7.141 -5.66 1 82.81 179 SER B N 1
ATOM 3964 C CA . SER B 1 179 ? 12.328 8.18 -5.055 1 82.81 179 SER B CA 1
ATOM 3965 C C . SER B 1 179 ? 10.93 8.188 -5.664 1 82.81 179 SER B C 1
ATOM 3967 O O . SER B 1 179 ? 10.609 7.344 -6.508 1 82.81 179 SER B O 1
ATOM 3969 N N . LYS B 1 180 ? 10.094 9.133 -5.238 1 83.88 180 LYS B N 1
ATOM 3970 C CA . LYS B 1 180 ? 8.75 9.297 -5.785 1 83.88 180 LYS B CA 1
ATOM 3971 C C . LYS B 1 180 ? 8.797 9.727 -7.246 1 83.88 180 LYS B C 1
ATOM 3973 O O . LYS B 1 180 ? 7.816 9.586 -7.977 1 83.88 180 LYS B O 1
ATOM 3978 N N . ASP B 1 181 ? 9.953 10.156 -7.684 1 87.94 181 ASP B N 1
ATOM 3979 C CA . ASP B 1 181 ? 10.117 10.633 -9.055 1 87.94 181 ASP B CA 1
ATOM 3980 C C . ASP B 1 181 ? 10.867 9.609 -9.906 1 87.94 181 ASP B C 1
ATOM 3982 O O . ASP B 1 181 ? 11.57 9.977 -10.844 1 87.94 181 ASP B O 1
ATOM 3986 N N . ALA B 1 182 ? 10.789 8.406 -9.531 1 93.38 182 ALA B N 1
ATOM 3987 C CA . ALA B 1 182 ? 11.508 7.344 -10.227 1 93.38 182 ALA B CA 1
ATOM 3988 C C . ALA B 1 182 ? 11.141 7.312 -11.703 1 93.38 182 ALA B C 1
ATOM 3990 O O . ALA B 1 182 ? 11.977 6.992 -12.555 1 93.38 182 ALA B O 1
ATOM 3991 N N . LEU B 1 183 ? 9.953 7.625 -12.039 1 96.75 183 LEU B N 1
ATOM 3992 C CA . LEU B 1 183 ? 9.5 7.625 -13.422 1 96.75 183 LEU B CA 1
ATOM 3993 C C . LEU B 1 183 ? 10.266 8.656 -14.25 1 96.75 183 LEU B C 1
ATOM 3995 O O . LEU B 1 183 ? 10.758 8.344 -15.336 1 96.75 183 LEU B O 1
ATOM 3999 N N . ALA B 1 184 ? 10.391 9.836 -13.734 1 94.94 184 ALA B N 1
ATOM 4000 C CA . ALA B 1 184 ? 11.133 10.883 -14.422 1 94.94 184 ALA B CA 1
ATOM 4001 C C . ALA B 1 184 ? 12.602 10.5 -14.586 1 94.94 184 ALA B C 1
ATOM 4003 O O . ALA B 1 184 ? 13.195 10.734 -15.641 1 94.94 184 ALA B O 1
ATOM 4004 N N . VAL B 1 185 ? 13.172 9.93 -13.594 1 94.38 185 VAL B N 1
ATOM 4005 C CA . VAL B 1 185 ? 14.57 9.5 -13.656 1 94.38 185 VAL B CA 1
ATOM 4006 C C . VAL B 1 185 ? 14.734 8.43 -14.734 1 94.38 185 VAL B C 1
ATOM 4008 O O . VAL B 1 185 ? 15.633 8.516 -15.57 1 94.38 185 VAL B O 1
ATOM 4011 N N . ALA B 1 186 ? 13.836 7.461 -14.727 1 97.5 186 ALA B N 1
ATOM 4012 C CA . ALA B 1 186 ? 13.922 6.34 -15.656 1 97.5 186 ALA B CA 1
ATOM 4013 C C . ALA B 1 186 ? 13.82 6.816 -17.094 1 97.5 186 ALA B C 1
ATOM 4015 O O . ALA B 1 186 ? 14.562 6.348 -17.969 1 97.5 186 ALA B O 1
ATOM 4016 N N . VAL B 1 187 ? 12.922 7.723 -17.391 1 97.31 187 VAL B N 1
ATOM 4017 C CA . VAL B 1 187 ? 12.719 8.195 -18.75 1 97.31 187 VAL B CA 1
ATOM 4018 C C . VAL B 1 187 ? 13.953 8.961 -19.219 1 97.31 187 VAL B C 1
ATOM 4020 O O . VAL B 1 187 ? 14.258 8.992 -20.422 1 97.31 187 VAL B O 1
ATOM 4023 N N . ASN B 1 188 ? 14.695 9.523 -18.328 1 96.19 188 ASN B N 1
ATOM 4024 C CA . ASN B 1 188 ? 15.906 10.25 -18.672 1 96.19 188 ASN B CA 1
ATOM 4025 C C . ASN B 1 188 ? 17.094 9.305 -18.891 1 96.19 188 ASN B C 1
ATOM 4027 O O . ASN B 1 188 ? 18.031 9.633 -19.594 1 96.19 188 ASN B O 1
ATOM 4031 N N . LEU B 1 189 ? 17.016 8.148 -18.297 1 96.88 189 LEU B N 1
ATOM 4032 C CA . LEU B 1 189 ? 18.125 7.199 -18.344 1 96.88 189 LEU B CA 1
ATOM 4033 C C . LEU B 1 189 ? 18 6.305 -19.578 1 96.88 189 LEU B C 1
ATOM 4035 O O . LEU B 1 189 ? 18.984 5.668 -19.984 1 96.88 189 LEU B O 1
ATOM 4039 N N . ASP B 1 190 ? 16.828 6.199 -20.219 1 97.44 190 ASP B N 1
ATOM 4040 C CA . ASP B 1 190 ? 16.594 5.289 -21.328 1 97.44 190 ASP B CA 1
ATOM 4041 C C . ASP B 1 190 ? 15.648 5.906 -22.359 1 97.44 190 ASP B C 1
ATOM 4043 O O . ASP B 1 190 ? 14.453 6.039 -22.109 1 97.44 190 ASP B O 1
ATOM 4047 N N . ASP B 1 191 ? 16.109 6.117 -23.547 1 97.62 191 ASP B N 1
ATOM 4048 C CA . ASP B 1 191 ? 15.383 6.824 -24.594 1 97.62 191 ASP B CA 1
ATOM 4049 C C . ASP B 1 191 ? 14.195 5.996 -25.094 1 97.62 191 ASP B C 1
ATOM 4051 O O . ASP B 1 191 ? 13.141 6.543 -25.406 1 97.62 191 ASP B O 1
ATOM 4055 N N . GLN B 1 192 ? 14.414 4.77 -25.219 1 98.06 192 GLN B N 1
ATOM 4056 C CA . GLN B 1 192 ? 13.312 3.914 -25.656 1 98.06 192 GLN B CA 1
ATOM 4057 C C . GLN B 1 192 ? 12.172 3.928 -24.656 1 98.06 192 GLN B C 1
ATOM 4059 O O . GLN B 1 192 ? 11 4.008 -25.031 1 98.06 192 GLN B O 1
ATOM 4064 N N . TRP B 1 193 ? 12.562 3.832 -23.406 1 98.38 193 TRP B N 1
ATOM 4065 C CA . TRP B 1 193 ? 11.555 3.898 -22.359 1 98.38 193 TRP B CA 1
ATOM 4066 C C . TRP B 1 193 ? 10.828 5.242 -22.375 1 98.38 193 TRP B C 1
ATOM 4068 O O . TRP B 1 193 ? 9.602 5.297 -22.25 1 98.38 193 TRP B O 1
ATOM 4078 N N . ARG B 1 194 ? 11.57 6.293 -22.594 1 98 194 ARG B N 1
ATOM 4079 C CA . ARG B 1 194 ? 10.984 7.625 -22.688 1 98 194 ARG B CA 1
ATOM 4080 C C . ARG B 1 194 ? 9.93 7.68 -23.781 1 98 194 ARG B C 1
ATOM 4082 O O . ARG B 1 194 ? 8.828 8.195 -23.578 1 98 194 ARG B O 1
ATOM 4089 N N . GLU B 1 195 ? 10.219 7.133 -24.875 1 97.75 195 GLU B N 1
ATOM 4090 C CA . GLU B 1 195 ? 9.305 7.152 -26.016 1 97.75 195 GLU B CA 1
ATOM 4091 C C . GLU B 1 195 ? 8.023 6.379 -25.703 1 97.75 195 GLU B C 1
ATOM 4093 O O . GLU B 1 195 ? 6.926 6.82 -26.047 1 97.75 195 GLU B O 1
ATOM 4098 N N . LEU B 1 196 ? 8.172 5.258 -25.078 1 98.25 196 LEU B N 1
ATOM 4099 C CA . LEU B 1 196 ? 7.023 4.426 -24.734 1 98.25 196 LEU B CA 1
ATOM 4100 C C . LEU B 1 196 ? 6.117 5.133 -23.734 1 98.25 196 LEU B C 1
ATOM 4102 O O . LEU B 1 196 ? 4.895 5.137 -23.891 1 98.25 196 LEU B O 1
ATOM 4106 N N . VAL B 1 197 ? 6.758 5.758 -22.734 1 97.94 197 VAL B N 1
ATOM 4107 C CA . VAL B 1 197 ? 6 6.465 -21.719 1 97.94 197 VAL B CA 1
ATOM 4108 C C . VAL B 1 197 ? 5.309 7.68 -22.328 1 97.94 197 VAL B C 1
ATOM 4110 O O . VAL B 1 197 ? 4.133 7.938 -22.062 1 97.94 197 VAL B O 1
ATOM 4113 N N . GLU B 1 198 ? 6.012 8.383 -23.203 1 96.56 198 GLU B N 1
ATOM 4114 C CA . GLU B 1 198 ? 5.438 9.539 -23.891 1 96.56 198 GLU B CA 1
ATOM 4115 C C . GLU B 1 198 ? 4.219 9.141 -24.719 1 96.56 198 GLU B C 1
ATOM 4117 O O . GLU B 1 198 ? 3.207 9.844 -24.719 1 96.56 198 GLU B O 1
ATOM 4122 N N . ASN B 1 199 ? 4.34 8.078 -25.344 1 96.06 199 ASN B N 1
ATOM 4123 C CA . ASN B 1 199 ? 3.238 7.602 -26.172 1 96.06 199 ASN B CA 1
ATOM 4124 C C . ASN B 1 199 ? 2.057 7.148 -25.312 1 96.06 199 ASN B C 1
ATOM 4126 O O . ASN B 1 199 ? 0.902 7.414 -25.656 1 96.06 199 ASN B O 1
ATOM 4130 N N . LEU B 1 200 ? 2.316 6.492 -24.25 1 97.25 200 LEU B N 1
ATOM 4131 C CA . LEU B 1 200 ? 1.263 5.996 -23.359 1 97.25 200 LEU B CA 1
ATOM 4132 C C . LEU B 1 200 ? 0.545 7.152 -22.672 1 97.25 200 LEU B C 1
ATOM 4134 O O . LEU B 1 200 ? -0.686 7.184 -22.625 1 97.25 200 LEU B O 1
ATOM 4138 N N . PHE B 1 201 ? 1.329 8.07 -22.156 1 96.31 201 PHE B N 1
ATOM 4139 C CA . PHE B 1 201 ? 0.78 9.133 -21.328 1 96.31 201 PHE B CA 1
ATOM 4140 C C . PHE B 1 201 ? 0.172 10.234 -22.172 1 96.31 201 PHE B C 1
ATOM 4142 O O . PHE B 1 201 ? -0.914 10.734 -21.875 1 96.31 201 PHE B O 1
ATOM 4149 N N . PHE B 1 202 ? 0.889 10.555 -23.312 1 93.81 202 PHE B N 1
ATOM 4150 C CA . PHE B 1 202 ? 0.594 11.836 -23.953 1 93.81 202 PHE B CA 1
ATOM 4151 C C . PHE B 1 202 ? 0.313 11.664 -25.438 1 93.81 202 PHE B C 1
ATOM 4153 O O . PHE B 1 202 ? -0.102 12.602 -26.109 1 93.81 202 PHE B O 1
ATOM 4160 N N . GLY B 1 203 ? 0.559 10.523 -25.922 1 90.75 203 GLY B N 1
ATOM 4161 C CA . GLY B 1 203 ? 0.407 10.305 -27.359 1 90.75 203 GLY B CA 1
ATOM 4162 C C . GLY B 1 203 ? -1.04 10.172 -27.781 1 90.75 203 GLY B C 1
ATOM 4163 O O . GLY B 1 203 ? -1.921 9.93 -26.953 1 90.75 203 GLY B O 1
ATOM 4164 N N . ASN B 1 204 ? -1.208 10.273 -29.047 1 83.31 204 ASN B N 1
ATOM 4165 C CA . ASN B 1 204 ? -2.549 10.18 -29.609 1 83.31 204 ASN B CA 1
ATOM 4166 C C . ASN B 1 204 ? -2.799 8.812 -30.234 1 83.31 204 ASN B C 1
ATOM 4168 O O . ASN B 1 204 ? -3.877 8.555 -30.781 1 83.31 204 ASN B O 1
ATOM 4172 N N . SER B 1 205 ? -2.018 7.961 -30 1 81.19 205 SER B N 1
ATOM 4173 C CA . SER B 1 205 ? -2.141 6.625 -30.578 1 81.19 205 SER B CA 1
ATOM 4174 C C . SER B 1 205 ? -3.186 5.797 -29.828 1 81.19 205 SER B C 1
ATOM 4176 O O . SER B 1 205 ? -3.721 6.23 -28.812 1 81.19 205 SER B O 1
ATOM 4178 N N . ASN B 1 206 ? -3.521 4.699 -30.453 1 90.62 206 ASN B N 1
ATOM 4179 C CA . ASN B 1 206 ? -4.367 3.701 -29.812 1 90.62 206 ASN B CA 1
ATOM 4180 C C . ASN B 1 206 ? -3.773 3.236 -28.484 1 90.62 206 ASN B C 1
ATOM 4182 O O . ASN B 1 206 ? -2.703 2.627 -28.469 1 90.62 206 ASN B O 1
ATOM 4186 N N . LYS B 1 207 ? -4.535 3.506 -27.516 1 93.31 207 LYS B N 1
ATOM 4187 C CA . LYS B 1 207 ? -3.984 3.268 -26.172 1 93.31 207 LYS B CA 1
ATOM 4188 C C . LYS B 1 207 ? -3.797 1.775 -25.922 1 93.31 207 LYS B C 1
ATOM 4190 O O . LYS B 1 207 ? -2.873 1.374 -25.203 1 93.31 207 LYS B O 1
ATOM 4195 N N . GLU B 1 208 ? -4.625 0.977 -26.469 1 95.12 208 GLU B N 1
ATOM 4196 C CA . GLU B 1 208 ? -4.434 -0.463 -26.312 1 95.12 208 GLU B CA 1
ATOM 4197 C C . GLU B 1 208 ? -3.084 -0.899 -26.875 1 95.12 208 GLU B C 1
ATOM 4199 O O . GLU B 1 208 ? -2.373 -1.689 -26.25 1 95.12 208 GLU B O 1
ATOM 4204 N N . GLU B 1 209 ? -2.762 -0.371 -28 1 95.69 209 GLU B N 1
ATOM 4205 C CA . GLU B 1 209 ? -1.479 -0.688 -28.625 1 95.69 209 GLU B CA 1
ATOM 4206 C C . GLU B 1 209 ? -0.317 -0.14 -27.797 1 95.69 209 GLU B C 1
ATOM 4208 O O . GLU B 1 209 ? 0.726 -0.787 -27.672 1 95.69 209 GLU B O 1
ATOM 4213 N N . SER B 1 210 ? -0.514 1.051 -27.297 1 96.94 210 SER B N 1
ATOM 4214 C CA . SER B 1 210 ? 0.52 1.641 -26.453 1 96.94 210 SER B CA 1
ATOM 4215 C C . SER B 1 210 ? 0.761 0.799 -25.203 1 96.94 210 SER B C 1
ATOM 4217 O O . SER B 1 210 ? 1.904 0.624 -24.781 1 96.94 210 SER B O 1
ATOM 4219 N N . ILE B 1 211 ? -0.323 0.303 -24.641 1 98.06 211 ILE B N 1
ATOM 4220 C CA . ILE B 1 211 ? -0.226 -0.548 -23.453 1 98.06 211 ILE B CA 1
ATOM 4221 C C . ILE B 1 211 ? 0.551 -1.817 -23.797 1 98.06 211 ILE B C 1
ATOM 4223 O O . ILE B 1 211 ? 1.463 -2.211 -23.062 1 98.06 211 ILE B O 1
ATOM 4227 N N . LYS B 1 212 ? 0.212 -2.412 -24.891 1 97.62 212 LYS B N 1
ATOM 4228 C CA . LYS B 1 212 ? 0.883 -3.639 -25.312 1 97.62 212 LYS B CA 1
ATOM 4229 C C . LYS B 1 212 ? 2.373 -3.398 -25.547 1 97.62 212 LYS B C 1
ATOM 4231 O O . LYS B 1 212 ? 3.203 -4.242 -25.203 1 97.62 212 LYS B O 1
ATOM 4236 N N . ALA B 1 213 ? 2.684 -2.27 -26.094 1 97.81 213 ALA B N 1
ATOM 4237 C CA . ALA B 1 213 ? 4.082 -1.93 -26.359 1 97.81 213 ALA B CA 1
ATOM 4238 C C . ALA B 1 213 ? 4.855 -1.772 -25.047 1 97.81 213 ALA B C 1
ATOM 4240 O O . ALA B 1 213 ? 5.988 -2.246 -24.938 1 97.81 213 ALA B O 1
ATOM 4241 N N . VAL B 1 214 ? 4.273 -1.123 -24.109 1 98.38 214 VAL B N 1
ATOM 4242 C CA . VAL B 1 214 ? 4.891 -0.931 -22.812 1 98.38 214 VAL B CA 1
ATOM 4243 C C . VAL B 1 214 ? 5.117 -2.285 -22.141 1 98.38 214 VAL B C 1
ATOM 4245 O O . VAL B 1 214 ? 6.219 -2.574 -21.656 1 98.38 214 VAL B O 1
ATOM 4248 N N . LEU B 1 215 ? 4.086 -3.125 -22.125 1 98.38 215 LEU B N 1
ATOM 4249 C CA . LEU B 1 215 ? 4.188 -4.438 -21.5 1 98.38 215 LEU B CA 1
ATOM 4250 C C . LEU B 1 215 ? 5.258 -5.285 -22.188 1 98.38 215 LEU B C 1
ATOM 4252 O O . LEU B 1 215 ? 6.023 -5.984 -21.516 1 98.38 215 LEU B O 1
ATOM 4256 N N . SER B 1 216 ? 5.328 -5.188 -23.484 1 98.31 216 SER B N 1
ATOM 4257 C CA . SER B 1 216 ? 6.328 -5.945 -24.234 1 98.31 216 SER B CA 1
ATOM 4258 C C . SER B 1 216 ? 7.742 -5.504 -23.875 1 98.31 216 SER B C 1
ATOM 4260 O O . SER B 1 216 ? 8.633 -6.336 -23.719 1 98.31 216 SER B O 1
ATOM 4262 N N . PHE B 1 217 ? 7.91 -4.258 -23.797 1 98.56 217 PHE B N 1
ATOM 4263 C CA . PHE B 1 217 ? 9.211 -3.723 -23.406 1 98.56 217 PHE B CA 1
ATOM 4264 C C . PHE B 1 217 ? 9.609 -4.207 -22.031 1 98.56 217 PHE B C 1
ATOM 4266 O O . PHE B 1 217 ? 10.742 -4.648 -21.812 1 98.56 217 PHE B O 1
ATOM 4273 N N . ILE B 1 218 ? 8.703 -4.117 -21.094 1 98.56 218 ILE B N 1
ATOM 4274 C CA . ILE B 1 218 ? 8.961 -4.512 -19.719 1 98.56 218 ILE B CA 1
ATOM 4275 C C . ILE B 1 218 ? 9.305 -6 -19.656 1 98.56 218 ILE B C 1
ATOM 4277 O O . ILE B 1 218 ? 10.25 -6.395 -18.984 1 98.56 218 ILE B O 1
ATOM 4281 N N . GLU B 1 219 ? 8.594 -6.766 -20.375 1 97.25 219 GLU B N 1
ATOM 4282 C CA . GLU B 1 219 ? 8.836 -8.203 -20.391 1 97.25 219 GLU B CA 1
ATOM 4283 C C . GLU B 1 219 ? 10.211 -8.531 -20.969 1 97.25 219 GLU B C 1
ATOM 4285 O O . GLU B 1 219 ? 10.898 -9.43 -20.484 1 97.25 219 GLU B O 1
ATOM 4290 N N . ARG B 1 220 ? 10.539 -7.855 -21.984 1 97.44 220 ARG B N 1
ATOM 4291 C CA . ARG B 1 220 ? 11.867 -8.039 -22.562 1 97.44 220 ARG B CA 1
ATOM 4292 C C . ARG B 1 220 ? 12.953 -7.656 -21.562 1 97.44 220 ARG B C 1
ATOM 4294 O O . ARG B 1 220 ? 13.945 -8.375 -21.422 1 97.44 220 ARG B O 1
ATOM 4301 N N . TYR B 1 221 ? 12.758 -6.559 -20.938 1 97.81 221 TYR B N 1
ATOM 4302 C CA . TYR B 1 221 ? 13.719 -6.129 -19.922 1 97.81 221 TYR B CA 1
ATOM 4303 C C . TYR B 1 221 ? 13.859 -7.184 -18.828 1 97.81 221 TYR B C 1
ATOM 4305 O O . TYR B 1 221 ? 14.969 -7.5 -18.406 1 97.81 221 TYR B O 1
ATOM 4313 N N . LEU B 1 222 ? 12.758 -7.68 -18.359 1 97.5 222 LEU B N 1
ATOM 4314 C CA . LEU B 1 222 ? 12.766 -8.68 -17.297 1 97.5 222 LEU B CA 1
ATOM 4315 C C . LEU B 1 222 ? 13.461 -9.953 -17.766 1 97.5 222 LEU B C 1
ATOM 4317 O O . LEU B 1 222 ? 14.18 -10.594 -16.984 1 97.5 222 LEU B O 1
ATOM 4321 N N . SER B 1 223 ? 13.227 -10.312 -18.953 1 96.06 223 SER B N 1
ATOM 4322 C CA . SER B 1 223 ? 13.859 -11.516 -19.484 1 96.06 223 SER B CA 1
ATOM 4323 C C . SER B 1 223 ? 15.383 -11.398 -19.438 1 96.06 223 SER B C 1
ATOM 4325 O O . SER B 1 223 ? 16.078 -12.383 -19.188 1 96.06 223 SER B O 1
ATOM 4327 N N . LEU B 1 224 ? 15.828 -10.227 -19.578 1 96 224 LEU B N 1
ATOM 4328 C CA . LEU B 1 224 ? 17.266 -10.016 -19.672 1 96 224 LEU B CA 1
ATOM 4329 C C . LEU B 1 224 ? 17.875 -9.75 -18.297 1 96 224 LEU B C 1
ATOM 4331 O O . LEU B 1 224 ? 19.047 -10.016 -18.078 1 96 224 LEU B O 1
ATOM 4335 N N . ASN B 1 225 ? 17.062 -9.273 -17.359 1 96.25 225 ASN B N 1
ATOM 4336 C CA . ASN B 1 225 ? 17.672 -8.711 -16.156 1 96.25 225 ASN B CA 1
ATOM 4337 C C . ASN B 1 225 ? 17.109 -9.367 -14.891 1 96.25 225 ASN B C 1
ATOM 4339 O O . ASN B 1 225 ? 17.516 -9.023 -13.781 1 96.25 225 ASN B O 1
ATOM 4343 N N . ILE B 1 226 ? 16.25 -10.328 -15 1 96.88 226 ILE B N 1
ATOM 4344 C CA . ILE B 1 226 ? 15.539 -10.836 -13.828 1 96.88 226 ILE B CA 1
ATOM 4345 C C . ILE B 1 226 ? 16.531 -11.523 -12.891 1 96.88 226 ILE B C 1
ATOM 4347 O O . ILE B 1 226 ? 16.375 -11.461 -11.664 1 96.88 226 ILE B O 1
ATOM 4351 N N . GLU B 1 227 ? 17.547 -12.125 -13.406 1 95.62 227 GLU B N 1
ATOM 4352 C CA . GLU B 1 227 ? 18.547 -12.781 -12.562 1 95.62 227 GLU B CA 1
ATOM 4353 C C . GLU B 1 227 ? 19.281 -11.758 -11.703 1 95.62 227 GLU B C 1
ATOM 4355 O O . GLU B 1 227 ? 19.562 -12.016 -10.531 1 95.62 227 GLU B O 1
ATOM 4360 N N . LYS B 1 228 ? 19.547 -10.695 -12.328 1 93.88 228 LYS B N 1
ATOM 4361 C CA . LYS B 1 228 ? 20.219 -9.633 -11.586 1 93.88 228 LYS B CA 1
ATOM 4362 C C . LYS B 1 228 ? 19.328 -9.094 -10.469 1 93.88 228 LYS B C 1
ATOM 4364 O O . LYS B 1 228 ? 19.781 -8.883 -9.344 1 93.88 228 LYS B O 1
ATOM 4369 N N . SER B 1 229 ? 18.094 -8.922 -10.773 1 94.88 229 SER B N 1
ATOM 4370 C CA . SER B 1 229 ? 17.125 -8.391 -9.805 1 94.88 229 SER B CA 1
ATOM 4371 C C . SER B 1 229 ? 16.875 -9.383 -8.68 1 94.88 229 SER B C 1
ATOM 4373 O O . SER B 1 229 ? 16.5 -8.984 -7.57 1 94.88 229 SER B O 1
ATOM 4375 N N . CYS B 1 230 ? 17.141 -10.648 -8.969 1 96.62 230 CYS B N 1
ATOM 4376 C CA . CYS B 1 230 ? 16.844 -11.688 -7.992 1 96.62 230 CYS B CA 1
ATOM 4377 C C . CYS B 1 230 ? 18.125 -12.297 -7.438 1 96.62 230 CYS B C 1
ATOM 4379 O O . CYS B 1 230 ? 18.109 -13.414 -6.922 1 96.62 230 CYS B O 1
ATOM 4381 N N . LYS B 1 231 ? 19.203 -11.625 -7.535 1 94.56 231 LYS B N 1
ATOM 4382 C CA . LYS B 1 231 ? 20.5 -12.172 -7.152 1 94.56 231 LYS B CA 1
ATOM 4383 C C . LYS B 1 231 ? 20.484 -12.648 -5.703 1 94.56 231 LYS B C 1
ATOM 4385 O O . LYS B 1 231 ? 20.938 -13.758 -5.406 1 94.56 231 LYS B O 1
ATOM 4390 N N . LEU B 1 232 ? 19.984 -11.867 -4.832 1 93.62 232 LEU B N 1
ATOM 4391 C CA . LEU B 1 232 ? 19.906 -12.219 -3.418 1 93.62 232 LEU B CA 1
ATOM 4392 C C . LEU B 1 232 ? 19.156 -13.523 -3.221 1 93.62 232 LEU B C 1
ATOM 4394 O O . LEU B 1 232 ? 19.625 -14.43 -2.529 1 93.62 232 LEU B O 1
ATOM 4398 N N . LEU B 1 233 ? 18 -13.625 -3.822 1 96.56 233 LEU B N 1
ATOM 4399 C CA . LEU B 1 233 ? 17.156 -14.812 -3.709 1 96.56 233 LEU B CA 1
ATOM 4400 C C . LEU B 1 233 ? 17.859 -16.031 -4.297 1 96.56 233 LEU B C 1
ATOM 4402 O O . LEU B 1 233 ? 17.859 -17.109 -3.688 1 96.56 233 LEU B O 1
ATOM 4406 N N . LEU B 1 234 ? 18.469 -15.852 -5.422 1 96.81 234 LEU B N 1
ATOM 4407 C CA . LEU B 1 234 ? 19.156 -16.953 -6.09 1 96.81 234 LEU B CA 1
ATOM 4408 C C . LEU B 1 234 ? 20.344 -17.438 -5.258 1 96.81 234 LEU B C 1
ATOM 4410 O O . LEU B 1 234 ? 20.594 -18.641 -5.172 1 96.81 234 LEU B O 1
ATOM 4414 N N . ASP B 1 235 ? 21.031 -16.469 -4.656 1 95.44 235 ASP B N 1
ATOM 4415 C CA . ASP B 1 235 ? 22.125 -16.844 -3.779 1 95.44 235 ASP B CA 1
ATOM 4416 C C . ASP B 1 235 ? 21.641 -17.672 -2.596 1 95.44 235 ASP B C 1
ATOM 4418 O O . ASP B 1 235 ? 22.281 -18.656 -2.211 1 95.44 235 ASP B O 1
ATOM 4422 N N . ILE B 1 236 ? 20.562 -17.312 -2.086 1 95.56 236 ILE B N 1
ATOM 4423 C CA . ILE B 1 236 ? 20 -18.016 -0.953 1 95.56 236 ILE B CA 1
ATOM 4424 C C . ILE B 1 236 ? 19.594 -19.438 -1.382 1 95.56 236 ILE B C 1
ATOM 4426 O O . ILE B 1 236 ? 19.844 -20.406 -0.669 1 95.56 236 ILE B O 1
ATOM 4430 N N . LEU B 1 237 ? 18.984 -19.531 -2.527 1 96.81 237 LEU B N 1
ATOM 4431 C CA . LEU B 1 237 ? 18.578 -20.828 -3.045 1 96.81 237 LEU B CA 1
ATOM 4432 C C . LEU B 1 237 ? 19.797 -21.719 -3.297 1 96.81 237 LEU B C 1
ATOM 4434 O O . LEU B 1 237 ? 19.766 -22.922 -3.006 1 96.81 237 LEU B O 1
ATOM 4438 N N . LYS B 1 238 ? 20.812 -21.109 -3.797 1 95.62 238 LYS B N 1
ATOM 4439 C CA . LYS B 1 238 ? 22.047 -21.844 -4.062 1 95.62 238 LYS B CA 1
ATOM 4440 C C . LYS B 1 238 ? 22.656 -22.375 -2.77 1 95.62 238 LYS B C 1
ATOM 4442 O O . LYS B 1 238 ? 23.094 -23.531 -2.701 1 95.62 238 LYS B O 1
ATOM 4447 N N . GLU B 1 239 ? 22.672 -21.547 -1.823 1 94.81 239 GLU B N 1
ATOM 4448 C CA . GLU B 1 239 ? 23.25 -21.906 -0.535 1 94.81 239 GLU B CA 1
ATOM 4449 C C . GLU B 1 239 ? 22.438 -23 0.152 1 94.81 239 GLU B C 1
ATOM 4451 O O . GLU B 1 239 ? 23 -23.906 0.759 1 94.81 239 GLU B O 1
ATOM 4456 N N . LYS B 1 240 ? 21.188 -22.844 0.154 1 92 240 LYS B N 1
ATOM 4457 C CA . LYS B 1 240 ? 20.328 -23.844 0.772 1 92 240 LYS B CA 1
ATOM 4458 C C . LYS B 1 240 ? 20.469 -25.203 0.082 1 92 240 LYS B C 1
ATOM 4460 O O . LYS B 1 240 ? 20.391 -26.25 0.73 1 92 240 LYS B O 1
ATOM 4465 N N . ASN B 1 241 ? 20.625 -25.25 -1.214 1 91.44 241 ASN B N 1
ATOM 4466 C CA . ASN B 1 241 ? 20.828 -26.438 -2.041 1 91.44 241 ASN B CA 1
ATOM 4467 C C . ASN B 1 241 ? 19.766 -27.5 -1.756 1 91.44 241 ASN B C 1
ATOM 4469 O O . ASN B 1 241 ? 20.094 -28.672 -1.59 1 91.44 241 ASN B O 1
ATOM 4473 N N . ASP B 1 242 ? 18.531 -27.078 -1.482 1 94.06 242 ASP B N 1
ATOM 4474 C CA . ASP B 1 242 ? 17.344 -27.922 -1.265 1 94.06 242 ASP B CA 1
ATOM 4475 C C . ASP B 1 242 ? 16.078 -27.172 -1.658 1 94.06 242 ASP B C 1
ATOM 4477 O O . ASP B 1 242 ? 16.094 -25.969 -1.901 1 94.06 242 ASP B O 1
ATOM 4481 N N . PHE B 1 243 ? 15.023 -27.984 -1.753 1 96.38 243 PHE B N 1
ATOM 4482 C CA . PHE B 1 243 ? 13.734 -27.406 -2.104 1 96.38 243 PHE B CA 1
ATOM 4483 C C . PHE B 1 243 ? 13.156 -26.609 -0.934 1 96.38 243 PHE B C 1
ATOM 4485 O O . PHE B 1 243 ? 13.227 -27.047 0.215 1 96.38 243 PHE B O 1
ATOM 4492 N N . ILE B 1 244 ? 12.648 -25.438 -1.253 1 96.38 244 ILE B N 1
ATOM 4493 C CA . ILE B 1 244 ? 12.086 -24.562 -0.23 1 96.38 244 ILE B CA 1
ATOM 4494 C C . ILE B 1 244 ? 10.82 -23.891 -0.762 1 96.38 244 ILE B C 1
ATOM 4496 O O . ILE B 1 244 ? 10.75 -23.531 -1.94 1 96.38 244 ILE B O 1
ATOM 4500 N N . SER B 1 245 ? 9.836 -23.688 0.069 1 95.31 245 SER B N 1
ATOM 4501 C CA . SER B 1 245 ? 8.578 -23.062 -0.347 1 95.31 245 SER B CA 1
ATOM 4502 C C . SER B 1 245 ? 8.648 -21.547 -0.247 1 95.31 245 SER B C 1
ATOM 4504 O O . SER B 1 245 ? 9.539 -21 0.403 1 95.31 245 SER B O 1
ATOM 4506 N N . SER B 1 246 ? 7.695 -20.875 -0.938 1 95.81 246 SER B N 1
ATOM 4507 C CA . SER B 1 246 ? 7.602 -19.422 -0.865 1 95.81 246 SER B CA 1
ATOM 4508 C C . SER B 1 246 ? 7.391 -18.953 0.57 1 95.81 246 SER B C 1
ATOM 4510 O O . SER B 1 246 ? 7.969 -17.953 0.992 1 95.81 246 SER B O 1
ATOM 4512 N N . GLU B 1 247 ? 6.645 -19.688 1.341 1 92.06 247 GLU B N 1
ATOM 4513 C CA . GLU B 1 247 ? 6.348 -19.344 2.727 1 92.06 247 GLU B CA 1
ATOM 4514 C C . GLU B 1 247 ? 7.59 -19.453 3.604 1 92.06 247 GLU B C 1
ATOM 4516 O O . GLU B 1 247 ? 7.82 -18.609 4.469 1 92.06 247 GLU B O 1
ATOM 4521 N N . GLU B 1 248 ? 8.297 -20.484 3.406 1 92.75 248 GLU B N 1
ATOM 4522 C CA . GLU B 1 248 ? 9.539 -20.656 4.156 1 92.75 248 GLU B CA 1
ATOM 4523 C C . GLU B 1 248 ? 10.539 -19.547 3.836 1 92.75 248 GLU B C 1
ATOM 4525 O O . GLU B 1 248 ? 11.227 -19.031 4.727 1 92.75 248 GLU B O 1
ATOM 4530 N N . LEU B 1 249 ? 10.602 -19.188 2.57 1 94.75 249 LEU B N 1
ATOM 4531 C CA . LEU B 1 249 ? 11.5 -18.125 2.148 1 94.75 249 LEU B CA 1
ATOM 4532 C C . LEU B 1 249 ? 11.094 -16.797 2.775 1 94.75 249 LEU B C 1
ATOM 4534 O O . LEU B 1 249 ? 11.945 -16.031 3.246 1 94.75 249 LEU B O 1
ATOM 4538 N N . LYS B 1 250 ? 9.836 -16.531 2.777 1 90.94 250 LYS B N 1
ATOM 4539 C CA . LYS B 1 250 ? 9.32 -15.273 3.311 1 90.94 250 LYS B CA 1
ATOM 4540 C C . LYS B 1 250 ? 9.688 -15.109 4.785 1 90.94 250 LYS B C 1
ATOM 4542 O O . LYS B 1 250 ? 9.805 -13.984 5.277 1 90.94 250 LYS B O 1
ATOM 4547 N N . ASN B 1 251 ? 9.93 -16.219 5.445 1 88.44 251 ASN B N 1
ATOM 4548 C CA . ASN B 1 251 ? 10.172 -16.188 6.883 1 88.44 251 ASN B CA 1
ATOM 4549 C C . ASN B 1 251 ? 11.664 -16.062 7.191 1 88.44 251 ASN B C 1
ATOM 4551 O O . ASN B 1 251 ? 12.055 -15.984 8.359 1 88.44 251 ASN B O 1
ATOM 4555 N N . ILE B 1 252 ? 12.445 -16.062 6.152 1 89.31 252 ILE B N 1
ATOM 4556 C CA . ILE B 1 252 ? 13.852 -15.758 6.363 1 89.31 252 ILE B CA 1
ATOM 4557 C C . ILE B 1 252 ? 14.008 -14.312 6.82 1 89.31 252 ILE B C 1
ATOM 4559 O O . ILE B 1 252 ? 13.336 -13.414 6.293 1 89.31 252 ILE B O 1
ATOM 4563 N N . ASN B 1 253 ? 14.852 -14.031 7.656 1 83.25 253 ASN B N 1
ATOM 4564 C CA . ASN B 1 253 ? 14.969 -12.766 8.375 1 83.25 253 ASN B CA 1
ATOM 4565 C C . ASN B 1 253 ? 15.141 -11.594 7.418 1 83.25 253 ASN B C 1
ATOM 4567 O O . ASN B 1 253 ? 14.547 -10.531 7.617 1 83.25 253 ASN B O 1
ATOM 4571 N N . ILE B 1 254 ? 15.883 -11.805 6.406 1 83.75 254 ILE B N 1
ATOM 4572 C CA . ILE B 1 254 ? 16.219 -10.703 5.512 1 83.75 254 ILE B CA 1
ATOM 4573 C C . ILE B 1 254 ? 14.984 -10.273 4.73 1 83.75 254 ILE B C 1
ATOM 4575 O O . ILE B 1 254 ? 14.93 -9.148 4.219 1 83.75 254 ILE B O 1
ATOM 4579 N N . PHE B 1 255 ? 13.961 -11.133 4.676 1 88.44 255 PHE B N 1
ATOM 4580 C CA . PHE B 1 255 ? 12.773 -10.836 3.885 1 88.44 255 PHE B CA 1
ATOM 4581 C C . PHE B 1 255 ? 11.625 -10.383 4.781 1 88.44 255 PHE B C 1
ATOM 4583 O O . PHE B 1 255 ? 10.648 -9.797 4.305 1 88.44 255 PHE B O 1
ATOM 4590 N N . LYS B 1 256 ? 11.742 -10.641 5.996 1 81.69 256 LYS B N 1
ATOM 4591 C CA . LYS B 1 256 ? 10.648 -10.383 6.926 1 81.69 256 LYS B CA 1
ATOM 4592 C C . LYS B 1 256 ? 10.297 -8.898 6.957 1 81.69 256 LYS B C 1
ATOM 4594 O O . LYS B 1 256 ? 11.188 -8.047 7.008 1 81.69 256 LYS B O 1
ATOM 4599 N N . GLY B 1 257 ? 9.016 -8.555 6.863 1 76.25 257 GLY B N 1
ATOM 4600 C CA . GLY B 1 257 ? 8.555 -7.18 6.941 1 76.25 257 GLY B CA 1
ATOM 4601 C C . GLY B 1 257 ? 8.461 -6.508 5.586 1 76.25 257 GLY B C 1
ATOM 4602 O O . GLY B 1 257 ? 7.816 -5.465 5.445 1 76.25 257 GLY B O 1
ATOM 4603 N N . HIS B 1 258 ? 9.164 -7.121 4.559 1 84.94 258 HIS B N 1
ATOM 4604 C CA . HIS B 1 258 ? 9.117 -6.555 3.217 1 84.94 258 HIS B CA 1
ATOM 4605 C C . HIS B 1 258 ? 7.898 -7.066 2.447 1 84.94 258 HIS B C 1
ATOM 4607 O O . HIS B 1 258 ? 7.508 -8.227 2.6 1 84.94 258 HIS B O 1
ATOM 4613 N N . LYS B 1 259 ? 7.371 -6.199 1.752 1 87.94 259 LYS B N 1
ATOM 4614 C CA . LYS B 1 259 ? 6.25 -6.594 0.906 1 87.94 259 LYS B CA 1
ATOM 4615 C C . LYS B 1 259 ? 6.734 -7.281 -0.368 1 87.94 259 LYS B C 1
ATOM 4617 O O . LYS B 1 259 ? 6.812 -6.652 -1.426 1 87.94 259 LYS B O 1
ATOM 4622 N N . ILE B 1 260 ? 6.945 -8.57 -0.248 1 93.44 260 ILE B N 1
ATOM 4623 C CA . ILE B 1 260 ? 7.457 -9.359 -1.364 1 93.44 260 ILE B CA 1
ATOM 4624 C C . ILE B 1 260 ? 6.488 -10.5 -1.682 1 93.44 260 ILE B C 1
ATOM 4626 O O . ILE B 1 260 ? 6.172 -11.312 -0.812 1 93.44 260 ILE B O 1
ATOM 4630 N N . SER B 1 261 ? 6.031 -10.461 -2.881 1 94.81 261 SER B N 1
ATOM 4631 C CA . SER B 1 261 ? 5.293 -11.625 -3.369 1 94.81 261 SER B CA 1
ATOM 4632 C C . SER B 1 261 ? 6.242 -12.719 -3.842 1 94.81 261 SER B C 1
ATOM 4634 O O . SER B 1 261 ? 6.461 -12.883 -5.043 1 94.81 261 SER B O 1
ATOM 4636 N N . MET B 1 262 ? 6.656 -13.508 -2.891 1 96.56 262 MET B N 1
ATOM 4637 C CA . MET B 1 262 ? 7.719 -14.477 -3.133 1 96.56 262 MET B CA 1
ATOM 4638 C C . MET B 1 262 ? 7.293 -15.508 -4.172 1 96.56 262 MET B C 1
ATOM 4640 O O . MET B 1 262 ? 8.07 -15.859 -5.059 1 96.56 262 MET B O 1
ATOM 4644 N N . GLU B 1 263 ? 6.066 -15.906 -4.129 1 96.56 263 GLU B N 1
ATOM 4645 C CA . GLU B 1 263 ? 5.586 -16.922 -5.059 1 96.56 263 GLU B CA 1
ATOM 4646 C C . GLU B 1 263 ? 5.59 -16.406 -6.492 1 96.56 263 GLU B C 1
ATOM 4648 O O . GLU B 1 263 ? 5.969 -17.125 -7.418 1 96.56 263 GLU B O 1
ATOM 4653 N N . ASP B 1 264 ? 5.211 -15.164 -6.656 1 96.06 264 ASP B N 1
ATOM 4654 C CA . ASP B 1 264 ? 5.191 -14.578 -7.992 1 96.06 264 ASP B CA 1
ATOM 4655 C C . ASP B 1 264 ? 6.594 -14.531 -8.594 1 96.06 264 ASP B C 1
ATOM 4657 O O . ASP B 1 264 ? 6.77 -14.797 -9.781 1 96.06 264 ASP B O 1
ATOM 4661 N N . ILE B 1 265 ? 7.508 -14.203 -7.77 1 98 265 ILE B N 1
ATOM 4662 C CA . ILE B 1 265 ? 8.891 -14.109 -8.227 1 98 265 ILE B CA 1
ATOM 4663 C C . ILE B 1 265 ? 9.414 -15.5 -8.578 1 98 265 ILE B C 1
ATOM 4665 O O . ILE B 1 265 ? 10 -15.703 -9.641 1 98 265 ILE B O 1
ATOM 4669 N N . LEU B 1 266 ? 9.148 -16.438 -7.715 1 97.94 266 LEU B N 1
ATOM 4670 C CA . LEU B 1 266 ? 9.609 -17.797 -7.926 1 97.94 266 LEU B CA 1
ATOM 4671 C C . LEU B 1 266 ? 8.984 -18.406 -9.18 1 97.94 266 LEU B C 1
ATOM 4673 O O . LEU B 1 266 ? 9.656 -19.094 -9.953 1 97.94 266 LEU B O 1
ATOM 4677 N N . GLU B 1 267 ? 7.781 -18.141 -9.359 1 96.06 267 GLU B N 1
ATOM 4678 C CA . GLU B 1 267 ? 7.098 -18.625 -10.555 1 96.06 267 GLU B CA 1
ATOM 4679 C C . GLU B 1 267 ? 7.723 -18.062 -11.82 1 96.06 267 GLU B C 1
ATOM 4681 O O . GLU B 1 267 ? 7.891 -18.766 -12.812 1 96.06 267 GLU B O 1
ATOM 4686 N N . LYS B 1 268 ? 8.008 -16.812 -11.75 1 96.75 268 LYS B N 1
ATOM 4687 C CA . LYS B 1 268 ? 8.625 -16.172 -12.906 1 96.75 268 LYS B CA 1
ATOM 4688 C C . LYS B 1 268 ? 10 -16.766 -13.195 1 96.75 268 LYS B C 1
ATOM 4690 O O . LYS B 1 268 ? 10.344 -17.016 -14.359 1 96.75 268 LYS B O 1
ATOM 4695 N N . LEU B 1 269 ? 10.789 -16.953 -12.172 1 97.69 269 LEU B N 1
ATOM 4696 C CA . LEU B 1 269 ? 12.109 -17.562 -12.328 1 97.69 269 LEU B CA 1
ATOM 4697 C C . LEU B 1 269 ? 11.992 -18.984 -12.875 1 97.69 269 LEU B C 1
ATOM 4699 O O . LEU B 1 269 ? 12.812 -19.391 -13.695 1 97.69 269 LEU B O 1
ATOM 4703 N N . TYR B 1 270 ? 11.016 -19.672 -12.43 1 96.44 270 TYR B N 1
ATOM 4704 C CA . TYR B 1 270 ? 10.773 -21.031 -12.922 1 96.44 270 TYR B CA 1
ATOM 4705 C C . TYR B 1 270 ? 10.391 -21.016 -14.391 1 96.44 270 TYR B C 1
ATOM 4707 O O . TYR B 1 270 ? 10.891 -21.812 -15.18 1 96.44 270 TYR B O 1
ATOM 4715 N N . GLU B 1 271 ? 9.523 -20.125 -14.734 1 94.19 271 GLU B N 1
ATOM 4716 C CA . GLU B 1 271 ? 9.102 -19.984 -16.125 1 94.19 271 GLU B CA 1
ATOM 4717 C C . GLU B 1 271 ? 10.305 -19.734 -17.047 1 94.19 271 GLU B C 1
ATOM 4719 O O . GLU B 1 271 ? 10.328 -20.203 -18.188 1 94.19 271 GLU B O 1
ATOM 4724 N N . LYS B 1 272 ? 11.227 -19.078 -16.516 1 95.12 272 LYS B N 1
ATOM 4725 C CA . LYS B 1 272 ? 12.414 -18.734 -17.297 1 95.12 272 LYS B CA 1
ATOM 4726 C C . LYS B 1 272 ? 13.477 -19.828 -17.188 1 95.12 272 LYS B C 1
ATOM 4728 O O . LYS B 1 272 ? 14.586 -19.672 -17.703 1 95.12 272 LYS B O 1
ATOM 4733 N N . GLU B 1 273 ? 13.195 -20.844 -16.453 1 95.19 273 GLU B N 1
ATOM 4734 C CA . GLU B 1 273 ? 14.039 -22.031 -16.312 1 95.19 273 GLU B CA 1
ATOM 4735 C C . GLU B 1 273 ? 15.328 -21.703 -15.57 1 95.19 273 GLU B C 1
ATOM 4737 O O . GLU B 1 273 ? 16.391 -22.25 -15.883 1 95.19 273 GLU B O 1
ATOM 4742 N N . ILE B 1 274 ? 15.18 -20.766 -14.719 1 96.06 274 ILE B N 1
ATOM 4743 C CA . ILE B 1 274 ? 16.328 -20.375 -13.914 1 96.06 274 ILE B CA 1
ATOM 4744 C C . ILE B 1 274 ? 16.406 -21.25 -12.664 1 96.06 274 ILE B C 1
ATOM 4746 O O . ILE B 1 274 ? 17.5 -21.547 -12.172 1 96.06 274 ILE B O 1
ATOM 4750 N N . ILE B 1 275 ? 15.227 -21.625 -12.195 1 97.5 275 ILE B N 1
ATOM 4751 C CA . ILE B 1 275 ? 15.148 -22.5 -11.031 1 97.5 275 ILE B CA 1
ATOM 4752 C C . ILE B 1 275 ? 14.234 -23.688 -11.328 1 97.5 275 ILE B C 1
ATOM 4754 O O . ILE B 1 275 ? 13.594 -23.719 -12.383 1 97.5 275 ILE B O 1
ATOM 4758 N N . LYS B 1 276 ? 14.227 -24.625 -10.445 1 96.88 276 LYS B N 1
ATOM 4759 C CA . LYS B 1 276 ? 13.383 -25.812 -10.562 1 96.88 276 LYS B CA 1
ATOM 4760 C C . LYS B 1 276 ? 12.211 -25.75 -9.586 1 96.88 276 LYS B C 1
ATOM 4762 O O . LYS B 1 276 ? 12.297 -25.094 -8.547 1 96.88 276 LYS B O 1
ATOM 4767 N N . ARG B 1 277 ? 11.18 -26.375 -9.984 1 96 277 ARG B N 1
ATOM 4768 C CA . ARG B 1 277 ? 10 -26.453 -9.133 1 96 277 ARG B CA 1
ATOM 4769 C C . ARG B 1 277 ? 9.594 -27.906 -8.898 1 96 277 ARG B C 1
ATOM 4771 O O . ARG B 1 277 ? 9.711 -28.75 -9.805 1 96 277 ARG B O 1
ATOM 4778 N N . ALA B 1 278 ? 9.211 -28.25 -7.758 1 95.31 278 ALA B N 1
ATOM 4779 C CA . ALA B 1 278 ? 8.641 -29.531 -7.379 1 95.31 278 ALA B CA 1
ATOM 4780 C C . ALA B 1 278 ? 7.457 -29.344 -6.434 1 95.31 278 ALA B C 1
ATOM 4782 O O . ALA B 1 278 ? 7.059 -28.219 -6.137 1 95.31 278 ALA B O 1
ATOM 4783 N N . GLN B 1 279 ? 6.832 -30.375 -6.16 1 93.19 279 GLN B N 1
ATOM 4784 C CA . GLN B 1 279 ? 5.754 -30.359 -5.176 1 93.19 279 GLN B CA 1
ATOM 4785 C C . GLN B 1 279 ? 6.09 -31.234 -3.971 1 93.19 279 GLN B C 1
ATOM 4787 O O . GLN B 1 279 ? 6.707 -32.281 -4.113 1 93.19 279 GLN B O 1
ATOM 4792 N N . ARG B 1 280 ? 5.84 -30.734 -2.902 1 90.94 280 ARG B N 1
ATOM 4793 C CA . ARG B 1 280 ? 6.07 -31.438 -1.645 1 90.94 280 ARG B CA 1
ATOM 4794 C C . ARG B 1 280 ? 4.789 -31.516 -0.823 1 90.94 280 ARG B C 1
ATOM 4796 O O . ARG B 1 280 ? 3.973 -30.594 -0.835 1 90.94 280 ARG B O 1
ATOM 4803 N N . ASP B 1 281 ? 4.621 -32.656 -0.11 1 85.25 281 ASP B N 1
ATOM 4804 C CA . ASP B 1 281 ? 3.455 -32.812 0.755 1 85.25 281 ASP B CA 1
ATOM 4805 C C . ASP B 1 281 ? 3.533 -31.891 1.967 1 85.25 281 ASP B C 1
ATOM 4807 O O . ASP B 1 281 ? 4.594 -31.75 2.576 1 85.25 281 ASP B O 1
ATOM 4811 N N . PHE B 1 282 ? 2.719 -31.141 2.285 1 75.81 282 PHE B N 1
ATOM 4812 C CA . PHE B 1 282 ? 2.742 -30.234 3.43 1 75.81 282 PHE B CA 1
ATOM 4813 C C . PHE B 1 282 ? 2.107 -30.891 4.652 1 75.81 282 PHE B C 1
ATOM 4815 O O . PHE B 1 282 ? 2.695 -30.906 5.734 1 75.81 282 PHE B O 1
ATOM 4822 N N . LEU B 1 283 ? 0.832 -31.125 4.875 1 59.34 283 LEU B N 1
ATOM 4823 C CA . LEU B 1 283 ? 0.158 -31.625 6.07 1 59.34 283 LEU B CA 1
ATOM 4824 C C . LEU B 1 283 ? 0.188 -33.156 6.121 1 59.34 283 LEU B C 1
ATOM 4826 O O . LEU B 1 283 ? -0.335 -33.812 5.223 1 59.34 283 LEU B O 1
ATOM 4830 N N . ASN B 1 284 ? 1.515 -33.688 6.523 1 51.19 284 ASN B N 1
ATOM 4831 C CA . ASN B 1 284 ? 1.647 -35.125 6.645 1 51.19 284 ASN B CA 1
ATOM 4832 C C . ASN B 1 284 ? 0.606 -35.719 7.594 1 51.19 284 ASN B C 1
ATOM 4834 O O . ASN B 1 284 ? 0.71 -35.562 8.812 1 51.19 284 ASN B O 1
ATOM 4838 N N . ILE B 1 285 ? -0.529 -35.625 7.43 1 42.78 285 ILE B N 1
ATOM 4839 C CA . ILE B 1 285 ? -1.296 -36.469 8.32 1 42.78 285 ILE B CA 1
ATOM 4840 C C . ILE B 1 285 ? -1.07 -37.938 7.945 1 42.78 285 ILE B C 1
ATOM 4842 O O . ILE B 1 285 ? -1.072 -38.281 6.762 1 42.78 285 ILE B O 1
ATOM 4846 N N . LYS B 1 286 ? -0.589 -38.688 8.703 1 43.25 286 LYS B N 1
ATOM 4847 C CA . LYS B 1 286 ? -0.532 -40.125 8.555 1 43.25 286 LYS B CA 1
ATOM 4848 C C . LYS B 1 286 ? -1.685 -40.656 7.691 1 43.25 286 LYS B C 1
ATOM 4850 O O . LYS B 1 286 ? -2.854 -40.469 8.047 1 43.25 286 LYS B O 1
ATOM 4855 N N . GLY B 1 287 ? -1.43 -41.188 6.441 1 44.03 287 GLY B N 1
ATOM 4856 C CA . GLY B 1 287 ? -2.285 -41.969 5.543 1 44.03 287 GLY B CA 1
ATOM 4857 C C . GLY B 1 287 ? -3.025 -41.094 4.547 1 44.03 287 GLY B C 1
ATOM 4858 O O . GLY B 1 287 ? -3.713 -41.594 3.658 1 44.03 287 GLY B O 1
ATOM 4859 N N . VAL B 1 288 ? -3.678 -39.844 4.852 1 47.09 288 VAL B N 1
ATOM 4860 C CA . VAL B 1 288 ? -4.578 -39.062 3.988 1 47.09 288 VAL B CA 1
ATOM 4861 C C . VAL B 1 288 ? -3.773 -38.094 3.119 1 47.09 288 VAL B C 1
ATOM 4863 O O . VAL B 1 288 ? -2.738 -37.594 3.551 1 47.09 288 VAL B O 1
ATOM 4866 N N . ASN B 1 289 ? -4.152 -38.156 1.777 1 55.41 289 ASN B N 1
ATOM 4867 C CA . ASN B 1 289 ? -3.67 -37.312 0.678 1 55.41 289 ASN B CA 1
ATOM 4868 C C . ASN B 1 289 ? -3.625 -35.844 1.067 1 55.41 289 ASN B C 1
ATOM 4870 O O . ASN B 1 289 ? -4.625 -35.281 1.521 1 55.41 289 ASN B O 1
ATOM 4874 N N . THR B 1 290 ? -2.365 -35.281 1.343 1 65.19 290 THR B N 1
ATOM 4875 C CA . THR B 1 290 ? -1.961 -34 1.934 1 65.19 290 THR B CA 1
ATOM 4876 C C . THR B 1 290 ? -1.995 -32.875 0.894 1 65.19 290 THR B C 1
ATOM 4878 O O . THR B 1 290 ? -2.084 -33.156 -0.307 1 65.19 290 THR B O 1
ATOM 4881 N N . LEU B 1 291 ? -2.324 -31.766 1.285 1 78.69 291 LEU B N 1
ATOM 4882 C CA . LEU B 1 291 ? -2.102 -30.578 0.467 1 78.69 291 LEU B CA 1
ATOM 4883 C C . LEU B 1 291 ? -0.648 -30.5 0.01 1 78.69 291 LEU B C 1
ATOM 4885 O O . LEU B 1 291 ? 0.268 -30.781 0.787 1 78.69 291 LEU B O 1
ATOM 4889 N N . LYS B 1 292 ? -0.583 -30.422 -1.312 1 87.75 292 LYS B N 1
ATOM 4890 C CA . LYS B 1 292 ? 0.765 -30.25 -1.852 1 87.75 292 LYS B CA 1
ATOM 4891 C C . LYS B 1 292 ? 1.126 -28.781 -1.997 1 87.75 292 LYS B C 1
ATOM 4893 O O . LYS B 1 292 ? 0.253 -27.938 -2.236 1 87.75 292 LYS B O 1
ATOM 4898 N N . GLU B 1 293 ? 2.35 -28.531 -1.804 1 93.06 293 GLU B N 1
ATOM 4899 C CA . GLU B 1 293 ? 2.812 -27.156 -2 1 93.06 293 GLU B CA 1
ATOM 4900 C C . GLU B 1 293 ? 3.963 -27.109 -3.002 1 93.06 293 GLU B C 1
ATOM 4902 O O . GLU B 1 293 ? 4.762 -28.047 -3.088 1 93.06 293 GLU B O 1
ATOM 4907 N N . ASN B 1 294 ? 4.012 -26.047 -3.709 1 94.94 294 ASN B N 1
ATOM 4908 C CA . ASN B 1 294 ? 5.148 -25.797 -4.594 1 94.94 294 ASN B CA 1
ATOM 4909 C C . ASN B 1 294 ? 6.418 -25.5 -3.803 1 94.94 294 ASN B C 1
ATOM 4911 O O . ASN B 1 294 ? 6.379 -24.781 -2.809 1 94.94 294 ASN B O 1
ATOM 4915 N N . VAL B 1 295 ? 7.449 -26.156 -4.148 1 96.56 295 VAL B N 1
ATOM 4916 C CA . VAL B 1 295 ? 8.773 -25.844 -3.609 1 96.56 295 VAL B CA 1
ATOM 4917 C C . VAL B 1 295 ? 9.75 -25.594 -4.75 1 96.56 295 VAL B C 1
ATOM 4919 O O . VAL B 1 295 ? 9.523 -26.031 -5.879 1 96.56 295 VAL B O 1
ATOM 4922 N N . TYR B 1 296 ? 10.781 -24.844 -4.449 1 97.69 296 TYR B N 1
ATOM 4923 C CA . TYR B 1 296 ? 11.695 -24.406 -5.492 1 97.69 296 TYR B CA 1
ATOM 4924 C C . TYR B 1 296 ? 13.148 -24.641 -5.078 1 97.69 296 TYR B C 1
ATOM 4926 O O . TYR B 1 296 ? 13.469 -24.594 -3.889 1 97.69 296 TYR B O 1
ATOM 4934 N N . SER B 1 297 ? 14.016 -24.859 -6.047 1 97.19 297 SER B N 1
ATOM 4935 C CA . SER B 1 297 ? 15.453 -25.016 -5.832 1 97.19 297 SER B CA 1
ATOM 4936 C C . SER B 1 297 ? 16.25 -24.422 -6.98 1 97.19 297 SER B C 1
ATOM 4938 O O . SER B 1 297 ? 15.734 -24.25 -8.086 1 97.19 297 SER B O 1
ATOM 4940 N N . TYR B 1 298 ? 17.438 -24.062 -6.602 1 94.5 298 TYR B N 1
ATOM 4941 C CA . TYR B 1 298 ? 18.328 -23.547 -7.633 1 94.5 298 TYR B CA 1
ATOM 4942 C C . TYR B 1 298 ? 18.625 -24.609 -8.68 1 94.5 298 TYR B C 1
ATOM 4944 O O . TYR B 1 298 ? 18.797 -25.781 -8.352 1 94.5 298 TYR B O 1
ATOM 4952 N N . LYS B 1 299 ? 18.719 -24.156 -9.914 1 88.69 299 LYS B N 1
ATOM 4953 C CA . LYS B 1 299 ? 19.047 -25.062 -11.008 1 88.69 299 LYS B CA 1
ATOM 4954 C C . LYS B 1 299 ? 20.562 -25.094 -11.242 1 88.69 299 LYS B C 1
ATOM 4956 O O . LYS B 1 299 ? 21.141 -24.125 -11.719 1 88.69 299 LYS B O 1
ATOM 4961 N N . TRP B 1 300 ? 21.266 -26 -10.609 1 73.06 300 TRP B N 1
ATOM 4962 C CA . TRP B 1 300 ? 22.688 -26.141 -10.867 1 73.06 300 TRP B CA 1
ATOM 4963 C C . TRP B 1 300 ? 22.953 -26.578 -12.297 1 73.06 300 TRP B C 1
ATOM 4965 O O . TRP B 1 300 ? 22.25 -27.453 -12.82 1 73.06 300 TRP B O 1
ATOM 4975 N N . ILE B 1 301 ? 23.469 -25.719 -13.188 1 54.25 301 ILE B N 1
ATOM 4976 C CA . ILE B 1 301 ? 23.922 -26.172 -14.492 1 54.25 301 ILE B CA 1
ATOM 4977 C C . ILE B 1 301 ? 25.062 -27.188 -14.328 1 54.25 301 ILE B C 1
ATOM 4979 O O . ILE B 1 301 ? 25.969 -26.984 -13.5 1 54.25 301 ILE B O 1
#

Foldseek 3Di:
DVVQLVVQVVVVVVVVVVLVPDPFWFWKKWFDCNQVVVDDLPDATEMETEGQDDDPDWDWDWDDDPSHIYIYTYDYPVCLLPVPCFAAPAHPVLVRLLRIDTPDGNDPSNVVSSVVSNVVNLVLLLLVLQLLVQQLLVLLVQLVVCLVVVVPVRNLVSLLVNLLSLLQNQCSLVVHDGDPCSNVVSCVVDVVSVVLNCCCPPNDDDNSVSSVVSSVVSVVVCLVCVCVSCVVVLVVLAVVQDWDAQVRVCPPRSNDNRDGPSVSSQVVCVVSVQKDKDWDFDPPPPPDDGDIGIIIHGDDD/DVVQLVVQVVVVVVVVVVLVPDPFWFWKKWFDCNQVVVDDLPDATEMETEGQDDDPDWDWDWDDDPSHIYIYTYDYPVCLLPVPCQACPAPPVLVRLLRIDTPDGNDVSNVVSSVVSNVVNLVLLLLVLQLLVQQLLVLLVQLVVCLVVVVPVRNLVSLLVNLLSLLQNQCSLVPHDGDPCSNVVSCVVDVVSVVLNCCCPPNPDDNSVSSVVSSVVSVVVCLVCVCVSCVVVLVVLAVVQDWAALVRVCPPRSNDPRDGPSVSSQVVCVVSVQKDKDWDFDPPDDPDDGDIGIIIHGDDD

InterPro domains:
  IPR041633 Polymerase beta, nucleotidyltransferase [PF18765] (13-107)
  IPR043519 Nucleotidyltransferase superfamily [G3DSA:3.30.460.10] (7-118)
  IPR043519 Nucleotidyltransferase superfamily [SSF81301] (7-76)

Secondary structure (DSSP, 8-state):
-HHHHHHHHHHHHHHHHHHHT-TTEEEEEEETHHHH----TT--EEEEEEESS--SS-EEEEEEETTEEEEEEEEEHHHHHT--TTTSTTSHHHHHHHT-EEEEES-HHHHHHHHHHHHHHHHTHHHHHHHHHHHHHHHHHHHHHHHHTT-HHHHHHHHHHHHHHHHHHHHHHTTPPP-TTHHHHHHHH-HHHHHHHHHHHH--S-HHHHHHHHHHHHHHHHHHHHHHHTHHHHHHHHHH-S-B-HHHHHTSTTTTTS---HHHHHHHHHHTTSEEEEEEE-S--TTS-PPEEEEEEE---/-HHHHHHHHHHHHHHHHHHHT-TTEEEEEEETHHHH----TT--EEEEEEESS--SS-EEEEEEETTEEEEEEEEEHHHHHT--TTTSTTSHHHHHHHT-EEEEES-HHHHHHHHHHHHHHHHTHHHHHHHHHHHHHHHHHHHHHHHHTT-HHHHHHHHHHHHHHHHHHHHHHTTPPP-TTHHHHHHHH-HHHHHHHHHHHH--S-HHHHHHHHHHHHHHHHHHHHHHHTHHHHHHHHHH-S-B-HHHHHTSTTTTTS---HHHHHHHHHHTTSEEEEEEE-S--TTS-PPEEEEEEE---

Nearest PDB structures (foldseek):
  3c18-assembly2_C  TM=7.187E-01  e=2.594E-13  Exiguobacterium sibiricum 255-15
  1kny-assembly1_B  TM=7.006E-01  e=4.540E-09  Staphylococcus aureus
  6un8-assembly1_A  TM=7.131E-01  e=1.163E-08  Staphylococcus aureus
  6p06-assembly1_A  TM=7.064E-01  e=9.433E-09  Bacillus sp. (in: firmicutes)
  4ebj-assembly1_B  TM=5.260E-01  e=5.250E-06  Pseudomonas aeruginosa

Radius of gyration: 25.34 Å; Cα contacts (8 Å, |Δi|>4): 926; chains: 2; bounding box: 50×76×65 Å

Organism: NCBI:txid1533

Sequence (602 aa):
MENLIVRYQQEFNKICEHLRNFEKVRAATVFGSMVTGDIWEESDIDMILVLDEDFKEIRNIYSQNNKVPIHIKLISKKNFLNFQENNNIGGALHKDMKASRLIFSKDLDVTDKFNHLRYFINADEKVWSLVYLSALLKDIKVCRKYLVNDGRYTSFNVAVRCAESFSKLFVNNKGYMVSKDALAVAVNLDDQWRELVENLFFGNSNKEESIKAVLSFIERYLSLNIEKSCKLLLDILKEKNDFISSEELKNINIFKGHKISMEDILEKLYEKEIIKRAQRDFLNIKGVNTLKENVYSYKWIMENLIVRYQQEFNKICEHLRNFEKVRAATVFGSMVTGDIWEESDIDMILVLDEDFKEIRNIYSQNNKVPIHIKLISKKNFLNFQENNNIGGALHKDMKASRLIFSKDLDVTDKFNHLRYFINADEKVWSLVYLSALLKDIKVCRKYLVNDGRYTSFNVAVRCAESFSKLFVNNKGYMVSKDALAVAVNLDDQWRELVENLFFGNSNKEESIKAVLSFIERYLSLNIEKSCKLLLDILKEKNDFISSEELKNINIFKGHKISMEDILEKLYEKEIIKRAQRDFLNIKGVNTLKENVYSYKWI

pLDDT: mean 88.33, std 12.09, range [41.84, 98.69]

Solvent-accessible surface area (backbone atoms only — not comparable to full-atom values): 31866 Å² total; per-residue (Å²): 107,72,67,53,55,52,49,52,50,51,50,48,51,51,51,50,55,54,48,70,70,34,83,51,46,35,30,38,29,39,19,59,36,76,67,75,62,71,68,55,94,84,47,49,49,36,33,40,36,30,25,76,46,91,47,94,58,77,42,67,38,45,30,70,55,96,89,37,38,34,39,36,39,37,32,13,44,69,52,57,71,53,53,42,78,47,80,41,30,68,35,72,62,46,54,46,57,62,59,37,43,80,73,50,64,77,37,69,69,59,49,50,48,52,55,47,49,50,56,48,58,62,67,44,53,52,55,47,34,41,31,30,46,28,52,26,54,52,33,50,53,54,22,49,52,24,55,75,67,68,31,66,63,50,18,50,49,31,41,50,48,31,50,42,32,43,15,36,33,52,33,41,75,72,70,43,86,70,56,94,52,20,43,55,52,34,35,72,74,31,68,69,54,29,51,47,50,44,42,52,66,68,37,83,60,62,59,69,60,36,47,52,51,46,52,50,51,51,51,52,50,42,73,74,39,44,63,69,43,35,41,61,61,50,50,49,29,51,70,63,68,47,74,44,33,47,57,62,54,47,66,36,62,92,42,29,64,46,75,53,49,49,54,64,51,51,49,51,38,35,74,69,63,56,31,42,73,50,72,42,75,61,54,80,48,88,93,55,94,43,56,54,23,43,23,34,26,54,53,82,128,106,70,66,53,54,50,51,51,50,50,50,48,51,51,50,49,56,51,48,72,70,33,83,52,48,36,30,37,31,37,19,59,36,76,66,75,62,70,67,54,95,84,48,50,49,37,33,41,35,31,27,77,47,93,47,94,59,76,42,69,38,44,30,67,55,96,88,38,38,33,38,37,38,36,34,13,42,68,51,58,71,55,53,43,70,46,79,41,32,67,35,72,64,44,54,46,56,61,59,37,43,79,74,50,64,77,34,70,68,58,48,52,48,51,55,49,49,50,55,49,58,63,66,46,54,53,55,47,35,40,31,30,46,28,52,25,54,52,32,48,53,54,21,51,51,25,54,75,67,69,31,66,63,52,19,51,49,31,41,51,48,30,51,42,32,44,15,37,32,52,31,42,74,71,72,44,87,69,56,94,54,20,44,56,53,33,35,72,75,32,67,69,55,29,52,47,50,45,40,51,66,70,37,82,62,61,60,69,58,36,46,51,51,47,53,50,50,51,50,51,50,43,73,74,40,44,63,69,44,37,40,60,61,50,50,49,28,52,71,63,68,46,75,44,34,47,57,61,53,48,66,36,61,90,41,29,64,46,76,53,48,48,55,62,51,51,50,50,38,35,74,69,64,57,31,42,75,49,73,41,75,61,56,80,47,88,93,56,93,42,57,54,24,44,23,34,27,53,54,81,127